Protein AF-A0A8J2WNS4-F1 (afdb_monomer_lite)

Sequence (595 aa):
MDAFCSPKAKPGSALQAANNTKPQDLTAPAAKAPATAQKTQQNAVAATPAVKPPAPPKSTSEKAAGAPPAEAAPKNEAKTQKKVAQGTWSSSVRRQLEKADARAAAALQSNEITTEAVERVLAGIGEWPTQARPNVSPDAKAVTGMCLGAVNVLGGVGMQLSAVSQNFQNLVKLVCAWTTKELPDFPFSSLQINYNYAAKKHVDGNNIGPSHIISLGDHAGGELWVADTFVEKENDKGEKVLRGGGGESVIKCHRAWKLFDGNSEHYTMPFRAAPGKAAPTRISIVAFSHSSYNKMPEETAGEMRALGFTAGSSDGKELPYFEAFRIDKSELTGEGLDAYFALRDDRRKARPPPSAPGAVGVECNGYSAGKGAGWFSFVRGRAAKRARIDAFFKPKAPAAKLGPATWDAPKRTNPVSTNLEVKPTVDDAGLVTIQLPKNRVGLWFLELEEKNGDLRCVALERFDLYNKVEAQSEAFHAHVARMPAGRVALVSITDTAMAKTRPLPKLVYDTLRLLGGEDHIEPIGYRMPFGFVGVRGAAAGTAICALDKTKVILRLEATVRRDDGVALDGKSVERFDITEHILSSTEGDGAAAAA

Structure (mmCIF, N/CA/C/O backbone):
data_AF-A0A8J2WNS4-F1
#
_entry.id   AF-A0A8J2WNS4-F1
#
loop_
_atom_site.group_PDB
_atom_site.id
_atom_site.type_symbol
_atom_site.label_atom_id
_atom_site.label_alt_id
_atom_site.label_comp_id
_atom_site.label_asym_id
_atom_site.label_entity_id
_atom_site.label_seq_id
_atom_site.pdbx_PDB_ins_code
_atom_site.Cartn_x
_atom_site.Cartn_y
_atom_site.Cartn_z
_atom_site.occupancy
_atom_site.B_iso_or_equiv
_atom_site.auth_seq_id
_atom_site.auth_comp_id
_atom_site.auth_asym_id
_atom_site.auth_atom_id
_atom_site.pdbx_PDB_model_num
ATOM 1 N N . MET A 1 1 ? -17.267 -60.623 0.049 1.00 32.03 1 MET A N 1
ATOM 2 C CA . MET A 1 1 ? -16.660 -60.662 -1.290 1.00 32.03 1 MET A CA 1
ATOM 3 C C . MET A 1 1 ? -15.975 -59.334 -1.589 1.00 32.03 1 MET A C 1
ATOM 5 O O . MET A 1 1 ? -16.578 -58.501 -2.246 1.00 32.03 1 MET A O 1
ATOM 9 N N . ASP A 1 2 ? -14.762 -59.004 -1.154 1.00 31.06 2 ASP A N 1
ATOM 10 C CA . ASP A 1 2 ? -13.839 -59.411 -0.071 1.00 31.06 2 ASP A CA 1
ATOM 11 C C . ASP A 1 2 ? -12.703 -58.354 -0.130 1.00 31.06 2 ASP A C 1
ATOM 13 O O . ASP A 1 2 ? -12.506 -57.754 -1.181 1.00 31.06 2 ASP A O 1
ATOM 17 N N . ALA A 1 3 ? -11.865 -58.030 0.848 1.00 30.58 3 ALA A N 1
ATOM 18 C CA . ALA A 1 3 ? -11.774 -58.210 2.290 1.00 30.58 3 ALA A CA 1
ATOM 19 C C . ALA A 1 3 ? -10.374 -57.655 2.668 1.00 30.58 3 ALA A C 1
ATOM 21 O O . ALA A 1 3 ? -9.400 -58.087 2.063 1.00 30.58 3 ALA A O 1
ATOM 22 N N . PHE A 1 4 ? -10.266 -56.811 3.710 1.00 29.47 4 PHE A N 1
ATOM 23 C CA . PHE A 1 4 ? -9.052 -56.643 4.551 1.00 29.47 4 PHE A CA 1
ATOM 24 C C . PHE A 1 4 ? -7.785 -55.987 3.903 1.00 29.47 4 PHE A C 1
ATOM 26 O O . PHE A 1 4 ? -7.598 -56.010 2.698 1.00 29.47 4 PHE A O 1
ATOM 33 N N . CYS A 1 5 ? -6.857 -55.334 4.627 1.00 28.16 5 CYS A N 1
ATOM 34 C CA . CYS A 1 5 ? -6.757 -55.005 6.060 1.00 28.16 5 CYS A CA 1
ATOM 35 C C . CYS A 1 5 ? -5.941 -53.709 6.293 1.00 28.16 5 CYS A C 1
ATOM 37 O O . CYS A 1 5 ? -4.999 -53.430 5.557 1.00 28.16 5 CYS A O 1
ATOM 39 N N . SER A 1 6 ? -6.207 -52.975 7.381 1.00 30.36 6 SER A N 1
ATOM 40 C CA . SER A 1 6 ? -5.256 -52.005 7.971 1.00 30.36 6 SER A CA 1
ATOM 41 C C . SER A 1 6 ? -4.317 -52.695 8.974 1.00 30.36 6 SER A C 1
ATOM 43 O O . SER A 1 6 ? -4.662 -53.765 9.480 1.00 30.36 6 SER A O 1
ATOM 45 N N . PRO A 1 7 ? -3.244 -52.025 9.431 1.00 36.53 7 PRO A N 1
ATOM 46 C CA . PRO A 1 7 ? -2.830 -52.151 10.828 1.00 36.53 7 PRO A CA 1
ATOM 47 C C . PRO A 1 7 ? -3.008 -50.844 11.619 1.00 36.53 7 PRO A C 1
ATOM 49 O O . PRO A 1 7 ? -3.041 -49.742 11.080 1.00 36.53 7 PRO A O 1
ATOM 52 N N . LYS A 1 8 ? -3.179 -51.005 12.935 1.00 29.20 8 LYS A N 1
ATOM 53 C CA . LYS A 1 8 ? -3.503 -49.952 13.910 1.00 29.20 8 LYS A CA 1
ATOM 54 C C . LYS A 1 8 ? -2.234 -49.306 14.474 1.00 29.20 8 LYS A C 1
ATOM 56 O O . LYS A 1 8 ? -1.273 -50.017 14.750 1.00 29.20 8 LYS A O 1
ATOM 61 N N . ALA A 1 9 ? -2.319 -48.029 14.839 1.00 28.84 9 ALA A N 1
ATOM 62 C CA . ALA A 1 9 ? -1.513 -47.443 15.913 1.00 28.84 9 ALA A CA 1
ATOM 63 C C . ALA A 1 9 ? -2.453 -46.935 17.025 1.00 28.84 9 ALA A C 1
ATOM 65 O O . ALA A 1 9 ? -3.536 -46.423 16.739 1.00 28.84 9 ALA A O 1
ATOM 66 N N . LYS A 1 10 ? -2.083 -47.150 18.294 1.00 29.34 10 LYS A N 1
ATOM 67 C CA . LYS A 1 10 ? -2.877 -46.776 19.483 1.00 29.34 10 LYS A CA 1
ATOM 68 C C . LYS A 1 10 ? -2.494 -45.375 20.002 1.00 29.34 10 LYS A C 1
ATOM 70 O O . LYS A 1 10 ? -1.397 -44.912 19.701 1.00 29.34 10 LYS A O 1
ATOM 75 N N . PRO A 1 11 ? -3.370 -44.705 20.777 1.00 31.52 11 PRO A N 1
ATOM 76 C CA . PRO A 1 11 ? -3.160 -43.320 21.195 1.00 31.52 11 PRO A CA 1
ATOM 77 C C . PRO A 1 11 ? -2.169 -43.191 22.362 1.00 31.52 11 PRO A C 1
ATOM 79 O O . PRO A 1 11 ? -2.252 -43.939 23.336 1.00 31.52 11 PRO A O 1
ATOM 82 N N . GLY A 1 12 ? -1.280 -42.198 22.271 1.00 26.44 12 GLY A N 1
ATOM 83 C CA . GLY A 1 12 ? -0.447 -41.703 23.371 1.00 26.44 12 GLY A CA 1
ATOM 84 C C . GLY A 1 12 ? -1.043 -40.431 23.984 1.00 26.44 12 GLY A C 1
ATOM 85 O O . GLY A 1 12 ? -1.658 -39.627 23.286 1.00 26.44 12 GLY A O 1
ATOM 86 N N . SER A 1 13 ? -0.904 -40.277 25.298 1.00 25.34 13 SER A N 1
ATOM 87 C CA . SER A 1 13 ? -1.587 -39.264 26.109 1.00 25.34 13 SER A CA 1
ATOM 88 C C . SER A 1 13 ? -0.777 -37.986 26.356 1.00 25.34 13 SER A C 1
ATOM 90 O O . SER A 1 13 ? 0.437 -38.053 26.489 1.00 25.34 13 SER A O 1
ATOM 92 N N . ALA A 1 14 ? -1.512 -36.899 26.620 1.00 25.61 14 ALA A N 1
ATOM 93 C CA . ALA A 1 14 ? -1.129 -35.737 27.435 1.00 25.61 14 ALA A CA 1
ATOM 94 C C . ALA A 1 14 ? 0.038 -34.838 26.968 1.00 25.61 14 ALA A C 1
ATOM 96 O O . ALA A 1 14 ? 1.204 -35.191 27.088 1.00 25.61 14 ALA A O 1
ATOM 97 N N . LEU A 1 15 ? -0.299 -33.580 26.651 1.00 25.14 15 LEU A N 1
ATOM 98 C CA . LEU A 1 15 ? 0.128 -32.431 27.471 1.00 25.14 15 LEU A CA 1
ATOM 99 C C . LEU A 1 15 ? -0.682 -31.168 27.121 1.00 25.14 15 LEU A C 1
ATOM 101 O O . LEU A 1 15 ? -0.470 -30.525 26.098 1.00 25.14 15 LEU A O 1
ATOM 105 N N . GLN A 1 16 ? -1.623 -30.811 28.001 1.00 27.91 16 GLN A N 1
ATOM 106 C CA . GLN A 1 16 ? -2.163 -29.453 28.107 1.00 27.91 16 GLN A CA 1
ATOM 107 C C . GLN A 1 16 ? -1.364 -28.709 29.182 1.00 27.91 16 GLN A C 1
ATOM 109 O O . GLN A 1 16 ? -1.525 -29.010 30.360 1.00 27.91 16 GLN A O 1
ATOM 114 N N . ALA A 1 17 ? -0.516 -27.769 28.771 1.00 25.08 17 ALA A N 1
ATOM 115 C CA . ALA A 1 17 ? 0.141 -26.726 29.571 1.00 25.08 17 ALA A CA 1
ATOM 116 C C . ALA A 1 17 ? 1.128 -26.002 28.633 1.00 25.08 17 ALA A C 1
ATOM 118 O O . ALA A 1 17 ? 1.695 -26.643 27.757 1.00 25.08 17 ALA A O 1
ATOM 119 N N . ALA A 1 18 ? 1.406 -24.707 28.737 1.00 25.12 18 ALA A N 1
ATOM 120 C CA . ALA A 1 18 ? 0.746 -23.619 29.452 1.00 25.12 18 ALA A CA 1
ATOM 121 C C . ALA A 1 18 ? 1.091 -22.312 28.710 1.00 25.12 18 ALA A C 1
ATOM 123 O O . ALA A 1 18 ? 2.052 -22.281 27.950 1.00 25.12 18 ALA A O 1
ATOM 124 N N . ASN A 1 19 ? 0.330 -21.243 28.945 1.00 26.81 19 ASN A N 1
ATOM 125 C CA . ASN A 1 19 ? 0.848 -19.869 28.934 1.00 26.81 19 ASN A CA 1
ATOM 126 C C . ASN A 1 19 ? -0.196 -18.965 29.589 1.00 26.81 19 ASN A C 1
ATOM 128 O O . ASN A 1 19 ? -1.035 -18.348 28.940 1.00 26.81 19 ASN A O 1
ATOM 132 N N . ASN A 1 20 ? -0.177 -18.981 30.919 1.00 31.91 20 ASN A N 1
ATOM 133 C CA . ASN A 1 20 ? -0.947 -18.078 31.759 1.00 31.91 20 ASN A CA 1
ATOM 134 C C . ASN A 1 20 ? -0.078 -17.756 32.982 1.00 31.91 20 ASN A C 1
ATOM 136 O O . ASN A 1 20 ? -0.221 -18.353 34.048 1.00 31.91 20 ASN A O 1
ATOM 140 N N . THR A 1 21 ? 0.911 -16.887 32.778 1.00 29.56 21 THR A N 1
ATOM 141 C CA . THR A 1 21 ? 1.921 -16.506 33.773 1.00 29.56 21 THR A CA 1
ATOM 142 C C . THR A 1 21 ? 1.806 -15.018 34.068 1.00 29.56 21 THR A C 1
ATOM 144 O O . THR A 1 21 ? 2.273 -14.162 33.324 1.00 29.56 21 THR A O 1
ATOM 147 N N . LYS A 1 22 ? 1.157 -14.727 35.194 1.00 28.09 22 LYS A N 1
ATOM 148 C CA . LYS A 1 22 ? 1.062 -13.400 35.803 1.00 28.09 22 LYS A CA 1
ATOM 149 C C . LYS A 1 22 ? 2.443 -12.979 36.342 1.00 28.09 22 LYS A C 1
ATOM 151 O O . LYS A 1 22 ? 2.992 -13.736 37.146 1.00 28.09 22 LYS A O 1
ATOM 156 N N . PRO A 1 23 ? 2.989 -11.801 35.988 1.00 31.19 23 PRO A N 1
ATOM 157 C CA . PRO A 1 23 ? 4.183 -11.273 36.645 1.00 31.19 23 PRO A CA 1
ATOM 158 C C . PRO A 1 23 ? 3.915 -10.942 38.121 1.00 31.19 23 PRO A C 1
ATOM 160 O O . PRO A 1 23 ? 2.840 -10.453 38.478 1.00 31.19 23 PRO A O 1
ATOM 163 N N . GLN A 1 24 ? 4.894 -11.237 38.976 1.00 27.67 24 GLN A N 1
ATOM 164 C CA . GLN A 1 24 ? 4.884 -10.909 40.404 1.00 27.67 24 GLN A CA 1
ATOM 165 C C . GLN A 1 24 ? 5.438 -9.497 40.654 1.00 27.67 24 GLN A C 1
ATOM 167 O O . GLN A 1 24 ? 6.104 -8.922 39.794 1.00 27.67 24 GLN A O 1
ATOM 172 N N . ASP A 1 25 ? 5.169 -8.958 41.845 1.00 28.69 25 ASP A N 1
ATOM 173 C CA . ASP A 1 25 ? 5.652 -7.650 42.292 1.00 28.69 25 ASP A CA 1
ATOM 174 C C . ASP A 1 25 ? 7.178 -7.503 42.199 1.00 28.69 25 ASP A C 1
ATOM 176 O O . ASP A 1 25 ? 7.930 -8.313 42.741 1.00 28.69 25 ASP A O 1
ATOM 180 N N . LEU A 1 26 ? 7.629 -6.388 41.617 1.00 28.14 26 LEU A N 1
ATOM 181 C CA . LEU A 1 26 ? 8.978 -5.856 41.811 1.00 28.14 26 LEU A CA 1
ATOM 182 C C . LEU A 1 26 ? 8.894 -4.373 42.183 1.00 28.14 26 LEU A C 1
ATOM 184 O O . LEU A 1 26 ? 8.847 -3.480 41.339 1.00 28.14 26 LEU A O 1
ATOM 188 N N . THR A 1 27 ? 8.885 -4.115 43.489 1.00 27.91 27 THR A N 1
ATOM 189 C CA . THR A 1 27 ? 9.027 -2.775 44.065 1.00 27.91 27 THR A CA 1
ATOM 190 C C . THR A 1 27 ? 10.450 -2.252 43.859 1.00 27.91 27 THR A C 1
ATOM 192 O O . THR A 1 27 ? 11.397 -2.815 44.411 1.00 27.91 27 THR A O 1
ATOM 195 N N . ALA A 1 28 ? 10.612 -1.147 43.131 1.00 27.17 28 ALA A N 1
ATOM 196 C CA . ALA A 1 28 ? 11.894 -0.451 43.027 1.00 27.17 28 ALA A CA 1
ATOM 197 C C . ALA A 1 28 ? 12.127 0.468 44.250 1.00 27.17 28 ALA A C 1
ATOM 199 O O . ALA A 1 28 ? 11.263 1.296 44.553 1.00 27.17 28 ALA A O 1
ATOM 200 N N . PRO A 1 29 ? 13.271 0.374 44.958 1.00 29.66 29 PRO A N 1
ATOM 201 C CA . PRO A 1 29 ? 13.603 1.290 46.045 1.00 29.66 29 PRO A CA 1
ATOM 202 C C . PRO A 1 29 ? 14.149 2.623 45.511 1.00 29.66 29 PRO A C 1
ATOM 204 O O . PRO A 1 29 ? 14.904 2.670 44.541 1.00 29.66 29 PRO A O 1
ATOM 207 N N . ALA A 1 30 ? 13.810 3.722 46.186 1.00 31.25 30 ALA A N 1
ATOM 208 C CA . ALA A 1 30 ? 14.332 5.047 45.862 1.00 31.25 30 ALA A CA 1
ATOM 209 C C . ALA A 1 30 ? 15.813 5.196 46.263 1.00 31.25 30 ALA A C 1
ATOM 211 O O . ALA A 1 30 ? 16.192 4.859 47.386 1.00 31.25 30 ALA A O 1
ATOM 212 N N . ALA A 1 31 ? 16.631 5.793 45.390 1.00 28.98 31 ALA A N 1
ATOM 213 C CA . ALA A 1 31 ? 18.010 6.177 45.694 1.00 28.98 31 ALA A CA 1
ATOM 214 C C . ALA A 1 31 ? 18.311 7.619 45.247 1.00 28.98 31 ALA A C 1
ATOM 216 O O . ALA A 1 31 ? 17.787 8.113 44.251 1.00 28.98 31 ALA A O 1
ATOM 217 N N . LYS A 1 32 ? 19.124 8.308 46.053 1.00 26.97 32 LYS A N 1
ATOM 218 C CA . LYS A 1 32 ? 19.383 9.756 45.997 1.00 26.97 32 LYS A CA 1
ATOM 219 C C . LYS A 1 32 ? 20.338 10.151 44.866 1.00 26.97 32 LYS A C 1
ATOM 221 O O . LYS A 1 32 ? 21.237 9.398 44.507 1.00 26.97 32 LYS A O 1
ATOM 226 N N . ALA A 1 33 ? 20.215 11.399 44.418 1.00 28.88 33 ALA A N 1
ATOM 227 C CA . ALA A 1 33 ? 21.247 12.083 43.644 1.00 28.88 33 ALA A CA 1
ATOM 228 C C . ALA A 1 33 ? 22.543 12.290 44.455 1.00 28.88 33 ALA A C 1
ATOM 230 O O . ALA A 1 33 ? 22.491 12.438 45.681 1.00 28.88 33 ALA A O 1
ATOM 231 N N . PRO A 1 34 ? 23.678 12.453 43.759 1.00 31.70 34 PRO A N 1
ATOM 232 C CA . PRO A 1 34 ? 24.693 13.408 44.181 1.00 31.70 34 PRO A CA 1
ATOM 233 C C . PRO A 1 34 ? 24.988 14.446 43.087 1.00 31.70 34 PRO A C 1
ATOM 235 O O . PRO A 1 34 ? 25.021 14.146 41.896 1.00 31.70 34 PRO A O 1
ATOM 238 N N . ALA A 1 35 ? 25.245 15.681 43.512 1.00 28.88 35 ALA A N 1
ATOM 239 C CA . ALA A 1 35 ? 25.825 16.716 42.663 1.00 28.88 35 ALA A CA 1
ATOM 240 C C . ALA A 1 35 ? 27.358 16.629 42.698 1.00 28.88 35 ALA A C 1
ATOM 242 O O . ALA A 1 35 ? 27.941 16.343 43.745 1.00 28.88 35 ALA A O 1
ATOM 243 N N . THR A 1 36 ? 28.034 16.955 41.597 1.00 29.67 36 THR A N 1
ATOM 244 C CA . THR A 1 36 ? 29.421 17.456 41.632 1.00 29.67 36 THR A CA 1
ATOM 245 C C . THR A 1 36 ? 29.724 18.260 40.369 1.00 29.67 36 THR A C 1
ATOM 247 O O . THR A 1 36 ? 28.987 18.191 39.387 1.00 29.67 36 THR A O 1
ATOM 250 N N . ALA A 1 37 ? 30.746 19.111 40.431 1.00 26.34 37 ALA A N 1
ATOM 251 C CA . ALA A 1 37 ? 30.878 20.272 39.556 1.00 26.34 37 ALA A CA 1
ATOM 252 C C . ALA A 1 37 ? 32.168 20.276 38.719 1.00 26.34 37 ALA A C 1
ATOM 254 O O . ALA A 1 37 ? 33.132 19.598 39.052 1.00 26.34 37 ALA A O 1
ATOM 255 N N . GLN A 1 38 ? 32.180 21.162 37.715 1.00 26.44 38 GLN A N 1
ATOM 256 C CA . GLN A 1 38 ? 33.356 21.752 37.054 1.00 26.44 38 GLN A CA 1
ATOM 257 C C . GLN A 1 38 ? 34.351 20.814 36.334 1.00 26.44 38 GLN A C 1
ATOM 259 O O . GLN A 1 38 ? 35.147 20.119 36.956 1.00 26.44 38 GLN A O 1
ATOM 264 N N . LYS A 1 39 ? 34.556 21.079 35.035 1.00 27.36 39 LYS A N 1
ATOM 265 C CA . LYS A 1 39 ? 35.643 22.001 34.646 1.00 27.36 39 LYS A CA 1
ATOM 266 C C . LYS A 1 39 ? 35.492 22.554 33.230 1.00 27.36 39 LYS A C 1
ATOM 268 O O . LYS A 1 39 ? 35.212 21.834 32.281 1.00 27.36 39 LYS A O 1
ATOM 273 N N . THR A 1 40 ? 35.734 23.853 33.116 1.00 25.59 40 THR A N 1
ATOM 274 C CA . THR A 1 40 ? 35.837 24.593 31.858 1.00 25.59 40 THR A CA 1
ATOM 275 C C . THR A 1 40 ? 37.254 24.453 31.303 1.00 25.59 40 THR A C 1
ATOM 277 O O . THR A 1 40 ? 38.211 24.676 32.044 1.00 25.59 40 THR A O 1
ATOM 280 N N . GLN A 1 41 ? 37.405 24.197 30.004 1.00 29.61 41 GLN A N 1
ATOM 281 C CA . GLN A 1 41 ? 38.605 24.596 29.265 1.00 29.61 41 GLN A CA 1
ATOM 282 C C . GLN A 1 41 ? 38.195 25.320 27.985 1.00 29.61 41 GLN A C 1
ATOM 284 O O . GLN A 1 41 ? 37.446 24.802 27.162 1.00 29.61 41 GLN A O 1
ATOM 289 N N . GLN A 1 42 ? 38.666 26.557 27.865 1.00 25.81 42 GLN A N 1
ATOM 290 C CA . GLN A 1 42 ? 38.572 27.364 26.657 1.00 25.81 42 GLN A CA 1
ATOM 291 C C . GLN A 1 42 ? 39.769 27.039 25.764 1.00 25.81 42 GLN A C 1
ATOM 293 O O . GLN A 1 42 ? 40.880 26.909 26.269 1.00 25.81 42 GLN A O 1
ATOM 298 N N . ASN A 1 43 ? 39.563 27.017 24.449 1.00 26.94 43 ASN A N 1
ATOM 299 C CA . ASN A 1 43 ? 40.622 27.289 23.483 1.00 26.94 43 ASN A CA 1
ATOM 300 C C . ASN A 1 43 ? 40.050 28.163 22.361 1.00 26.94 43 ASN A C 1
ATOM 302 O O . ASN A 1 43 ? 39.018 27.847 21.772 1.00 26.94 43 ASN A O 1
ATOM 306 N N . ALA A 1 44 ? 40.732 29.273 22.094 1.00 26.02 44 ALA A N 1
ATOM 307 C CA . ALA A 1 44 ? 40.607 30.071 20.875 1.00 26.02 44 ALA A CA 1
ATOM 308 C C . ALA A 1 44 ? 41.829 29.733 19.973 1.00 26.02 44 ALA A C 1
ATOM 310 O O . ALA A 1 44 ? 42.670 28.944 20.390 1.00 26.02 44 ALA A O 1
ATOM 311 N N . VAL A 1 45 ? 42.049 30.207 18.742 1.00 25.84 45 VAL A N 1
ATOM 312 C CA . VAL A 1 45 ? 41.499 31.289 17.904 1.00 25.84 45 VAL A CA 1
ATOM 313 C C . VAL A 1 45 ? 41.652 30.836 16.437 1.00 25.84 45 VAL A C 1
ATOM 315 O O . VAL A 1 45 ? 42.680 30.247 16.121 1.00 25.84 45 VAL A O 1
ATOM 318 N N . ALA A 1 46 ? 40.738 31.192 15.526 1.00 26.50 46 ALA A N 1
ATOM 319 C CA . ALA A 1 46 ? 41.074 31.521 14.125 1.00 26.50 46 ALA A CA 1
ATOM 320 C C . ALA A 1 46 ? 39.870 32.175 13.423 1.00 26.50 46 ALA A C 1
ATOM 322 O O . ALA A 1 46 ? 38.768 31.635 13.459 1.00 26.50 46 ALA A O 1
ATOM 323 N N . ALA A 1 47 ? 40.070 33.325 12.774 1.00 26.62 47 ALA A N 1
ATOM 324 C CA . ALA A 1 47 ? 39.025 34.057 12.054 1.00 26.62 47 ALA A CA 1
ATOM 325 C C . ALA A 1 47 ? 39.485 34.436 10.640 1.00 26.62 47 ALA A C 1
ATOM 327 O O . ALA A 1 47 ? 40.660 34.728 10.429 1.00 26.62 47 ALA A O 1
ATOM 328 N N . THR A 1 48 ? 38.562 34.462 9.675 1.00 27.25 48 THR A N 1
ATOM 329 C CA . THR A 1 48 ? 38.685 35.116 8.350 1.00 27.25 48 THR A CA 1
ATOM 330 C C . THR A 1 48 ? 37.271 35.227 7.718 1.00 27.25 48 THR A C 1
ATOM 332 O O . THR A 1 48 ? 36.325 34.693 8.299 1.00 27.25 48 THR A O 1
ATOM 335 N N . PRO A 1 49 ? 37.031 36.065 6.685 1.00 31.08 49 PRO A N 1
ATOM 336 C CA . PRO A 1 49 ? 36.119 37.194 6.889 1.00 31.08 49 PRO A CA 1
ATOM 337 C C . PRO A 1 49 ? 34.760 37.102 6.171 1.00 31.08 49 PRO A C 1
ATOM 339 O O . PRO A 1 49 ? 34.541 36.305 5.262 1.00 31.08 49 PRO A O 1
ATOM 342 N N . ALA A 1 50 ? 33.849 37.989 6.577 1.00 27.39 50 ALA A N 1
ATOM 343 C CA . ALA A 1 50 ? 32.470 38.053 6.101 1.00 27.39 50 ALA A CA 1
ATOM 344 C C . ALA A 1 50 ? 32.311 38.644 4.685 1.00 27.39 50 ALA A C 1
ATOM 346 O O . ALA A 1 50 ? 32.939 39.644 4.334 1.00 27.39 50 ALA A O 1
ATOM 347 N N . VAL A 1 51 ? 31.361 38.090 3.923 1.00 30.62 51 VAL A N 1
ATOM 348 C CA . VAL A 1 51 ?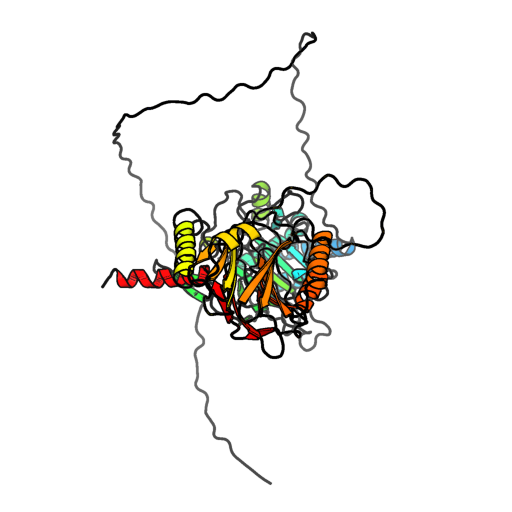 30.836 38.670 2.676 1.00 30.62 51 VAL A CA 1
ATOM 349 C C . VAL A 1 51 ? 29.456 39.282 2.939 1.00 30.62 51 VAL A C 1
ATOM 351 O O . VAL A 1 51 ? 28.620 38.709 3.634 1.00 30.62 51 VAL A O 1
ATOM 354 N N . LYS A 1 52 ? 29.232 40.480 2.396 1.00 31.30 52 LYS A N 1
ATOM 355 C CA . LYS A 1 52 ? 28.080 41.351 2.671 1.00 31.30 52 LYS A CA 1
ATOM 356 C C . LYS A 1 52 ? 26.914 41.053 1.705 1.00 31.30 52 LYS A C 1
ATOM 358 O O . LYS A 1 52 ? 27.152 41.078 0.497 1.00 31.30 52 LYS A O 1
ATOM 363 N N . PRO A 1 53 ? 25.670 40.822 2.168 1.00 32.88 53 PRO A N 1
ATOM 364 C CA . PRO A 1 53 ? 24.516 40.688 1.274 1.00 32.88 53 PRO A CA 1
ATOM 365 C C . PRO A 1 53 ? 24.035 42.060 0.740 1.00 32.88 53 PRO A C 1
ATOM 367 O O . PRO A 1 53 ? 24.183 43.072 1.435 1.00 32.88 53 PRO A O 1
ATOM 370 N N . PRO A 1 54 ? 23.466 42.125 -0.482 1.00 33.12 54 PRO A N 1
ATOM 371 C CA . PRO A 1 54 ? 22.999 43.369 -1.099 1.00 33.12 54 PRO A CA 1
ATOM 372 C C . PRO A 1 54 ? 21.622 43.834 -0.587 1.00 33.12 54 PRO A C 1
ATOM 374 O O . PRO A 1 54 ? 20.832 43.056 -0.057 1.00 33.12 54 PRO A O 1
ATOM 377 N N . ALA A 1 55 ? 21.340 45.128 -0.765 1.00 33.94 55 ALA A N 1
ATOM 378 C CA . ALA A 1 55 ? 20.141 45.807 -0.267 1.00 33.94 55 ALA A CA 1
ATOM 379 C C . ALA A 1 55 ? 18.896 45.631 -1.174 1.00 33.94 55 ALA A C 1
ATOM 381 O O . ALA A 1 55 ? 19.046 45.454 -2.385 1.00 33.94 55 ALA A O 1
ATOM 382 N N . PRO A 1 56 ? 17.668 45.746 -0.624 1.00 35.56 56 PRO A N 1
ATOM 383 C CA . PRO A 1 56 ? 16.430 45.743 -1.406 1.00 35.56 56 PRO A CA 1
ATOM 384 C C . PRO A 1 56 ? 16.175 47.091 -2.120 1.00 35.56 56 PRO A C 1
ATOM 386 O O . PRO A 1 56 ? 16.620 48.140 -1.639 1.00 35.56 56 PRO A O 1
ATOM 389 N N . PRO A 1 57 ? 15.436 47.101 -3.249 1.00 32.97 57 PRO A N 1
ATOM 390 C CA . PRO A 1 57 ? 15.093 48.325 -3.975 1.00 32.97 57 PRO A CA 1
ATOM 391 C C . PRO A 1 57 ? 14.007 49.154 -3.264 1.00 32.97 57 PRO A C 1
ATOM 393 O O . PRO A 1 57 ? 13.145 48.623 -2.565 1.00 32.97 57 PRO A O 1
ATOM 396 N N . LYS A 1 58 ? 14.049 50.478 -3.465 1.00 28.70 58 LYS A N 1
ATOM 397 C CA . LYS A 1 58 ? 13.150 51.461 -2.835 1.00 28.70 58 LYS A CA 1
ATOM 398 C C . LYS A 1 58 ? 11.825 51.628 -3.588 1.00 28.70 58 LYS A C 1
ATOM 400 O O . LYS A 1 58 ? 11.804 51.633 -4.815 1.00 28.70 58 LYS A O 1
ATOM 405 N N . SER A 1 59 ? 10.758 51.887 -2.835 1.00 29.67 59 SER A N 1
ATOM 406 C CA . SER A 1 59 ? 9.481 52.441 -3.304 1.00 29.67 59 SER A CA 1
ATOM 407 C C . SER A 1 59 ? 9.518 53.975 -3.410 1.00 29.67 59 SER A C 1
ATOM 409 O O . SER A 1 59 ? 10.342 54.625 -2.765 1.00 29.67 59 SER A O 1
ATOM 411 N N . THR A 1 60 ? 8.581 54.567 -4.156 1.00 28.86 60 THR A N 1
ATOM 412 C CA . THR A 1 60 ? 8.413 56.028 -4.317 1.00 28.86 60 THR A CA 1
ATOM 413 C C . THR A 1 60 ? 7.002 56.512 -3.953 1.00 28.86 60 THR A C 1
ATOM 415 O O . THR A 1 60 ? 6.041 55.819 -4.278 1.00 28.86 60 THR A O 1
ATOM 418 N N . SER A 1 61 ? 6.916 57.733 -3.386 1.00 30.64 61 SER A N 1
ATOM 419 C CA . SER A 1 61 ? 5.722 58.592 -3.129 1.00 30.64 61 SER A CA 1
ATOM 420 C C . SER A 1 61 ? 4.612 58.014 -2.218 1.00 30.64 61 SER A C 1
ATOM 422 O O . SER A 1 61 ? 4.053 56.970 -2.516 1.00 30.64 61 SER A O 1
ATOM 424 N N . GLU A 1 62 ? 4.354 58.562 -1.015 1.00 29.52 62 GLU A N 1
ATOM 425 C CA . GLU A 1 62 ? 3.583 59.805 -0.705 1.00 29.52 62 GLU A CA 1
ATOM 426 C C . GLU A 1 62 ? 2.088 59.701 -1.101 1.00 29.52 62 GLU A C 1
ATOM 428 O O . GLU A 1 62 ? 1.810 59.287 -2.216 1.00 29.52 62 GLU A O 1
ATOM 433 N N . LYS A 1 63 ? 1.050 60.057 -0.314 1.00 30.39 63 LYS A N 1
ATOM 434 C CA . LYS A 1 63 ? 0.821 60.943 0.871 1.00 30.39 63 LYS A CA 1
ATOM 435 C C . LYS A 1 63 ? -0.560 60.548 1.512 1.00 30.39 63 LYS A C 1
ATOM 437 O O . LYS A 1 63 ? -1.259 59.763 0.886 1.00 30.39 63 LYS A O 1
ATOM 442 N N . ALA A 1 64 ? -1.084 60.995 2.673 1.00 29.83 64 ALA A N 1
ATOM 443 C CA . ALA A 1 64 ? -0.683 61.910 3.763 1.00 29.83 64 ALA A CA 1
ATOM 444 C C . ALA A 1 64 ? -1.533 61.686 5.062 1.00 29.83 64 ALA A C 1
ATOM 446 O O . ALA A 1 64 ? -2.582 61.060 5.005 1.00 29.83 64 ALA A O 1
ATOM 447 N N . ALA A 1 65 ? -1.074 62.269 6.185 1.00 29.08 65 ALA A N 1
ATOM 448 C CA . ALA A 1 65 ? -1.770 62.821 7.380 1.00 29.08 65 ALA A CA 1
ATOM 449 C C . ALA A 1 65 ? -3.064 62.210 8.006 1.00 29.08 65 ALA A C 1
ATOM 451 O O . ALA A 1 65 ? -4.115 62.138 7.381 1.00 29.08 65 ALA A O 1
ATOM 452 N N . GLY A 1 66 ? -3.022 62.005 9.337 1.00 27.67 66 GLY A N 1
ATOM 453 C CA . GLY A 1 66 ? -4.182 61.862 10.243 1.00 27.67 66 GLY A CA 1
ATOM 454 C C . GLY A 1 66 ? -3.751 61.541 11.691 1.00 27.67 66 GLY A C 1
ATOM 455 O O . GLY A 1 66 ? -2.950 60.633 11.887 1.00 27.67 66 GLY A O 1
ATOM 456 N N . ALA A 1 67 ? -4.214 62.301 12.693 1.00 28.91 67 ALA A N 1
ATOM 457 C CA . ALA A 1 67 ? -3.732 62.259 14.091 1.00 28.91 67 ALA A CA 1
ATOM 458 C C . ALA A 1 67 ? -4.642 61.413 15.045 1.00 28.91 67 ALA A C 1
ATOM 460 O O . ALA A 1 67 ? -5.729 61.021 14.623 1.00 28.91 67 ALA A O 1
ATOM 461 N N . PRO A 1 68 ? -4.214 61.087 16.291 1.00 43.62 68 PRO A N 1
ATOM 462 C CA . PRO A 1 68 ? -4.866 60.121 17.210 1.00 43.62 68 PRO A CA 1
ATOM 463 C C . PRO A 1 68 ? -5.888 60.831 18.153 1.00 43.62 68 PRO A C 1
ATOM 465 O O . PRO A 1 68 ? -6.173 61.999 17.880 1.00 43.62 68 PRO A O 1
ATOM 468 N N . PRO A 1 69 ? -6.411 60.261 19.279 1.00 45.84 69 PRO A N 1
ATOM 469 C CA . PRO A 1 69 ? -6.253 58.921 19.893 1.00 45.84 69 PRO A CA 1
ATOM 470 C C . PRO A 1 69 ? -7.588 58.253 20.343 1.00 45.84 69 PRO A C 1
ATOM 472 O O . PRO A 1 69 ? -8.654 58.826 20.147 1.00 45.84 69 PRO A O 1
ATOM 475 N N . ALA A 1 70 ? -7.530 57.082 21.007 1.00 26.53 70 ALA A N 1
ATOM 476 C CA . ALA A 1 70 ? -8.247 56.790 22.274 1.00 26.53 70 ALA A CA 1
ATOM 477 C C . ALA A 1 70 ? -8.078 55.325 22.739 1.00 26.53 70 ALA A C 1
ATOM 479 O O . ALA A 1 70 ? -8.077 54.389 21.943 1.00 26.53 70 ALA A O 1
ATOM 480 N N . GLU A 1 71 ? -7.982 55.147 24.055 1.00 39.91 71 GLU A N 1
ATOM 481 C CA . GLU A 1 71 ? -7.918 53.876 24.786 1.00 39.91 71 GLU A CA 1
ATOM 482 C C . GLU A 1 71 ? -9.338 53.368 25.120 1.00 39.91 71 GLU A C 1
ATOM 484 O O . GLU A 1 71 ? -10.203 54.165 25.487 1.00 39.91 71 GLU A O 1
ATOM 489 N N . ALA A 1 72 ? -9.609 52.059 25.000 1.00 29.31 72 ALA A N 1
ATOM 490 C CA . ALA A 1 72 ? -10.905 51.476 25.373 1.00 29.31 72 ALA A CA 1
ATOM 491 C C . ALA A 1 72 ? -10.799 50.016 25.865 1.00 29.31 72 ALA A C 1
ATOM 493 O O . ALA A 1 72 ? -10.057 49.203 25.318 1.00 29.31 72 ALA A O 1
ATOM 494 N N . ALA A 1 73 ? -11.580 49.713 26.905 1.00 29.95 73 ALA A N 1
ATOM 495 C CA . ALA A 1 73 ? -11.550 48.504 27.737 1.00 29.95 73 ALA A CA 1
ATOM 496 C C . ALA A 1 73 ? -11.989 47.191 27.023 1.00 29.95 73 ALA A C 1
ATOM 498 O O . ALA A 1 73 ? -12.650 47.244 25.980 1.00 29.95 73 ALA A O 1
ATOM 499 N N . PRO A 1 74 ? -11.660 45.997 27.572 1.00 32.84 74 PRO A N 1
ATOM 500 C CA . PRO A 1 74 ? -11.831 44.723 26.870 1.00 32.84 74 PRO A CA 1
ATOM 501 C C . PRO A 1 74 ? -13.299 44.283 26.783 1.00 32.84 74 PRO A C 1
ATOM 503 O O . PRO A 1 74 ? -14.074 44.453 27.724 1.00 32.84 74 PRO A O 1
ATOM 506 N N . LYS A 1 75 ? -13.674 43.649 25.664 1.00 30.11 75 LYS A N 1
ATOM 507 C CA . LYS A 1 75 ? -15.014 43.082 25.450 1.00 30.11 75 LYS A CA 1
ATOM 508 C C . LYS A 1 75 ? -14.971 41.568 25.241 1.00 30.11 75 LYS A C 1
ATOM 510 O O . LYS A 1 75 ? -14.537 41.102 24.197 1.00 30.11 75 LYS A O 1
ATOM 515 N N . ASN A 1 76 ? -15.517 40.868 26.235 1.00 29.73 76 ASN A N 1
ATOM 516 C CA . ASN A 1 76 ? -16.172 39.556 26.210 1.00 29.73 76 ASN A CA 1
ATOM 517 C C . ASN A 1 76 ? -15.570 38.429 25.352 1.00 29.73 76 ASN A C 1
ATOM 519 O O . ASN A 1 76 ? -15.738 38.371 24.135 1.00 29.73 76 ASN A O 1
ATOM 523 N N . GLU A 1 77 ? -15.067 37.412 26.053 1.00 34.03 77 GLU A N 1
ATOM 524 C CA . GLU A 1 77 ? -14.857 36.058 25.538 1.00 34.03 77 GLU A CA 1
ATOM 525 C C . GLU A 1 77 ? -16.184 35.408 25.101 1.00 34.03 77 GLU A C 1
ATOM 527 O O . GLU A 1 77 ? -16.869 34.723 25.868 1.00 34.03 77 GLU A O 1
ATOM 532 N N . ALA A 1 78 ? -16.557 35.581 23.835 1.00 28.48 78 ALA A N 1
ATOM 533 C CA . ALA A 1 78 ? -17.579 34.749 23.216 1.00 28.48 78 ALA A CA 1
ATOM 534 C C . ALA A 1 78 ? -17.001 33.342 22.984 1.00 28.48 78 ALA A C 1
ATOM 536 O O . ALA A 1 78 ? -16.252 33.117 22.035 1.00 28.48 78 ALA A O 1
ATOM 537 N N . LYS A 1 79 ? -17.343 32.386 23.860 1.00 33.28 79 LYS A N 1
ATOM 538 C CA . LYS A 1 79 ? -16.946 30.975 23.721 1.00 33.28 79 LYS A CA 1
ATOM 539 C C . LYS A 1 79 ? -17.414 30.412 22.376 1.00 33.28 79 LYS A C 1
ATOM 541 O O . LYS A 1 79 ? -18.595 30.108 22.203 1.00 33.28 79 LYS A O 1
ATOM 546 N N . THR A 1 80 ? -16.480 30.219 21.449 1.00 27.69 80 THR A N 1
ATOM 547 C CA . THR A 1 80 ? -16.724 29.557 20.164 1.00 27.69 80 THR A CA 1
ATOM 548 C C . THR A 1 80 ? -17.146 28.107 20.401 1.00 27.69 80 THR A C 1
ATOM 550 O O . THR A 1 80 ? -16.311 27.239 20.648 1.00 27.69 80 THR A O 1
ATOM 553 N N . GLN A 1 81 ? -18.448 27.823 20.325 1.00 31.02 81 GLN A N 1
ATOM 554 C CA . GLN A 1 81 ? -18.947 26.449 20.361 1.00 31.02 81 GLN A CA 1
ATOM 555 C C . GLN A 1 81 ? -18.460 25.703 19.110 1.00 31.02 81 GLN A C 1
ATOM 557 O O . GLN A 1 81 ? -18.895 25.971 17.988 1.00 31.02 81 GLN A O 1
ATOM 562 N N . LYS A 1 82 ? -17.523 24.771 19.312 1.00 37.44 82 LYS A N 1
ATOM 563 C CA . LYS A 1 82 ? -16.940 23.912 18.275 1.00 37.44 82 LYS A CA 1
ATOM 564 C C . LYS A 1 82 ? -18.062 23.095 17.620 1.00 37.44 82 LYS A C 1
ATOM 566 O O . LYS A 1 82 ? -18.731 22.311 18.291 1.00 37.44 82 LYS A O 1
ATOM 571 N N . LYS A 1 83 ? -18.286 23.268 16.310 1.00 36.97 83 LYS A N 1
ATOM 572 C CA . LYS A 1 83 ? -19.201 22.396 15.552 1.00 36.97 83 LYS A CA 1
ATOM 573 C C . LYS A 1 83 ? -18.652 20.969 15.590 1.00 36.97 83 LYS A C 1
ATOM 575 O O . LYS A 1 83 ? -17.626 20.700 14.973 1.00 36.97 83 LYS A O 1
ATOM 580 N N . VAL A 1 84 ? -19.351 20.068 16.282 1.00 47.31 84 VAL A N 1
ATOM 581 C CA . VAL A 1 84 ? -19.108 18.618 16.213 1.00 47.31 84 VAL A CA 1
ATOM 582 C C . VAL A 1 84 ? -19.162 18.187 14.747 1.00 47.31 84 VAL A C 1
ATOM 584 O O . VAL A 1 84 ? -20.080 18.598 14.029 1.00 47.31 84 VAL A O 1
ATOM 587 N N . ALA A 1 85 ? -18.206 17.375 14.284 1.00 54.69 85 ALA A N 1
ATOM 588 C CA . ALA A 1 85 ? -18.212 16.912 12.903 1.00 54.69 85 ALA A CA 1
ATOM 589 C C . ALA A 1 85 ? -19.447 16.031 12.662 1.00 54.69 85 ALA A C 1
ATOM 591 O O . ALA A 1 85 ? -19.546 14.901 13.150 1.00 54.69 85 ALA A O 1
ATOM 592 N N . GLN A 1 86 ? -20.412 16.557 11.909 1.00 53.03 86 GLN A N 1
ATOM 593 C CA . GLN A 1 86 ? -21.574 15.796 11.474 1.00 53.03 86 GLN A CA 1
ATOM 594 C C . GLN A 1 86 ? -21.128 14.810 10.394 1.00 53.03 86 GLN A C 1
ATOM 596 O O . GLN A 1 86 ? -20.835 15.201 9.265 1.00 53.03 86 GLN A O 1
ATOM 601 N N . GLY A 1 87 ? -21.067 13.524 10.746 1.00 61.41 87 GLY A N 1
ATOM 602 C CA . GLY A 1 87 ? -20.901 12.464 9.758 1.00 61.41 87 GLY A CA 1
ATOM 603 C C . GLY A 1 87 ? -22.071 12.470 8.772 1.00 61.41 87 GLY A C 1
ATOM 604 O O . GLY A 1 87 ? -23.230 12.585 9.176 1.00 61.41 87 GLY A O 1
ATOM 605 N N . THR A 1 88 ? -21.773 12.339 7.480 1.00 75.31 88 THR A N 1
ATOM 606 C CA . THR A 1 88 ? -22.764 12.248 6.399 1.00 75.31 88 THR A CA 1
ATOM 607 C C . THR A 1 88 ? -23.427 10.867 6.380 1.00 75.31 88 THR A C 1
ATOM 609 O O . THR A 1 88 ? -23.173 10.035 5.511 1.00 75.31 88 THR A O 1
ATOM 612 N N . TRP A 1 89 ? -24.283 10.613 7.369 1.00 87.31 89 TRP A N 1
ATOM 613 C CA . TRP A 1 89 ? -25.073 9.386 7.496 1.00 87.31 89 TRP A CA 1
ATOM 614 C C . TRP A 1 89 ? -26.545 9.625 7.157 1.00 87.31 89 TRP A C 1
ATOM 616 O O . TRP A 1 89 ? -27.068 10.723 7.353 1.00 87.31 89 TRP A O 1
ATOM 626 N N . SER A 1 90 ? -27.243 8.572 6.717 1.00 90.31 90 SER A N 1
ATOM 627 C CA . SER A 1 90 ? -28.707 8.594 6.673 1.00 90.31 90 SER A CA 1
ATOM 628 C C . SER A 1 90 ? -29.261 8.781 8.095 1.00 90.31 90 SER A C 1
ATOM 630 O O . SER A 1 90 ? -28.650 8.356 9.084 1.00 90.31 90 SER A O 1
ATOM 632 N N . SER A 1 91 ? -30.449 9.378 8.220 1.00 92.12 91 SER A N 1
ATOM 633 C CA . SER A 1 91 ? -31.154 9.474 9.510 1.00 92.12 91 SER A CA 1
ATOM 634 C C . SER A 1 91 ? -31.426 8.095 10.128 1.00 92.12 91 SER A C 1
ATOM 636 O O . SER A 1 91 ? -31.544 7.966 11.346 1.00 92.12 91 SER A O 1
ATOM 638 N N . SER A 1 92 ? -31.487 7.052 9.295 1.00 95.19 92 SER A N 1
ATOM 639 C CA . SER A 1 92 ? -31.656 5.668 9.722 1.00 95.19 92 SER A CA 1
ATOM 640 C C . SER A 1 92 ? -30.366 5.073 10.300 1.00 95.19 92 SER A C 1
ATOM 642 O O . SER A 1 92 ? -30.397 4.639 11.451 1.00 95.19 92 SER A O 1
ATOM 644 N N . VAL A 1 93 ? -29.223 5.165 9.600 1.00 95.62 93 VAL A N 1
ATOM 645 C CA . VAL A 1 93 ? -27.895 4.785 10.133 1.00 95.62 93 VAL A CA 1
ATOM 646 C C . VAL A 1 93 ? -27.613 5.512 11.446 1.00 95.62 93 VAL A C 1
ATOM 648 O O . VAL A 1 93 ? -27.244 4.873 12.432 1.00 95.62 93 VAL A O 1
ATOM 651 N N . ARG A 1 94 ? -27.845 6.833 11.500 1.00 96.00 94 ARG A N 1
ATOM 652 C CA . ARG A 1 94 ? -27.632 7.623 12.721 1.00 96.00 94 ARG A CA 1
ATOM 653 C C . ARG A 1 94 ? -28.426 7.055 13.902 1.00 96.00 94 ARG A C 1
ATOM 655 O O . ARG A 1 94 ? -27.840 6.782 14.944 1.00 96.00 94 ARG A O 1
ATOM 662 N N . ARG A 1 95 ? -29.720 6.780 13.713 1.00 97.06 95 ARG A N 1
ATOM 663 C CA . ARG A 1 95 ? -30.594 6.186 14.739 1.00 97.06 95 ARG A CA 1
ATOM 664 C C . ARG A 1 95 ? -30.141 4.786 15.182 1.00 97.06 95 ARG A C 1
ATOM 666 O O . ARG A 1 95 ? -30.387 4.406 16.325 1.00 97.06 95 ARG A O 1
ATOM 673 N N . GLN A 1 96 ? -29.508 3.994 14.312 1.00 97.75 96 GLN A N 1
ATOM 674 C CA . GLN A 1 96 ? -28.941 2.694 14.705 1.00 97.75 96 GLN A CA 1
ATOM 675 C C . GLN A 1 96 ? -27.669 2.858 15.548 1.00 97.75 96 GLN A C 1
ATOM 677 O O . GLN A 1 96 ? -27.511 2.148 16.540 1.00 97.75 96 GLN A O 1
ATOM 682 N N . LEU A 1 97 ? -26.804 3.823 15.213 1.00 97.62 97 LEU A N 1
ATOM 683 C CA . LEU A 1 97 ? -25.627 4.154 16.023 1.00 97.62 97 LEU A CA 1
ATOM 684 C C . LEU A 1 97 ? -26.015 4.733 17.393 1.00 97.62 97 LEU A C 1
ATOM 686 O O . LEU A 1 97 ? -25.443 4.322 18.394 1.00 97.62 97 LEU A O 1
ATOM 690 N N . GLU A 1 98 ? -27.040 5.587 17.468 1.00 98.06 98 GLU A N 1
ATOM 691 C CA . GLU A 1 98 ? -27.589 6.102 18.737 1.00 98.06 98 GLU A CA 1
ATOM 692 C C . GLU A 1 98 ? -28.107 4.960 19.636 1.00 98.06 98 GLU A C 1
ATOM 694 O O . GLU A 1 98 ? -27.856 4.944 20.841 1.00 98.06 98 GLU A O 1
ATOM 699 N N . LYS A 1 99 ? -28.756 3.938 19.056 1.00 98.31 99 LYS A N 1
ATOM 700 C CA . LYS A 1 99 ? -29.160 2.721 19.787 1.00 98.31 99 LYS A CA 1
ATOM 701 C C . LYS A 1 99 ? -27.973 1.868 20.238 1.00 98.31 99 LYS A C 1
ATOM 703 O O . LYS A 1 99 ? -28.030 1.287 21.322 1.00 98.31 99 LYS A O 1
ATOM 708 N N . ALA A 1 100 ? -26.929 1.746 19.420 1.00 98.56 100 ALA A N 1
ATOM 709 C CA . ALA A 1 100 ? -25.717 1.017 19.788 1.00 98.56 100 ALA A CA 1
ATOM 710 C C . ALA A 1 100 ? -24.959 1.729 20.919 1.00 98.56 100 ALA A C 1
ATOM 712 O O . ALA A 1 100 ? -24.557 1.076 21.878 1.00 98.56 100 ALA A O 1
ATOM 713 N N . ASP A 1 101 ? -24.854 3.058 20.862 1.00 98.75 101 ASP A N 1
ATOM 714 C CA . ASP A 1 101 ? -24.248 3.885 21.907 1.00 98.75 101 ASP A CA 1
ATOM 715 C C . ASP A 1 101 ? -25.007 3.778 23.239 1.00 98.75 101 ASP A C 1
ATOM 717 O O . ASP A 1 101 ? -24.394 3.536 24.275 1.00 98.75 101 ASP A O 1
ATOM 721 N N . ALA A 1 102 ? -26.344 3.827 23.215 1.00 98.62 102 ALA A N 1
ATOM 722 C CA . ALA A 1 102 ? -27.166 3.633 24.413 1.00 98.62 102 ALA A CA 1
ATOM 723 C C . ALA A 1 102 ? -27.003 2.230 25.036 1.00 98.62 102 ALA A C 1
ATOM 725 O O . ALA A 1 102 ? -26.918 2.095 26.257 1.00 98.62 102 ALA A O 1
ATOM 726 N N . ARG A 1 103 ? -26.909 1.172 24.214 1.00 98.69 103 ARG A N 1
ATOM 727 C CA . ARG A 1 103 ? -26.606 -0.190 24.698 1.00 98.69 103 ARG A CA 1
ATOM 728 C C . ARG A 1 103 ? -25.189 -0.291 25.265 1.00 98.69 103 ARG A C 1
ATOM 730 O O . ARG A 1 103 ? -24.990 -0.977 26.263 1.00 98.69 103 ARG A O 1
ATOM 737 N N . ALA A 1 104 ? -24.223 0.393 24.655 1.00 98.75 104 ALA A N 1
ATOM 738 C CA . ALA A 1 104 ? -22.854 0.439 25.146 1.00 98.75 104 ALA A CA 1
ATOM 739 C C . ALA A 1 104 ? -22.748 1.189 26.482 1.00 98.75 104 ALA A C 1
ATOM 741 O O . ALA A 1 104 ? -22.042 0.735 27.377 1.00 98.75 104 ALA A O 1
ATOM 742 N N . ALA A 1 105 ? -23.506 2.275 26.658 1.00 98.75 105 ALA A N 1
ATOM 743 C CA . ALA A 1 105 ? -23.617 2.985 27.929 1.00 98.75 105 ALA A CA 1
ATOM 744 C C . ALA A 1 105 ? -24.166 2.076 29.043 1.00 98.75 105 ALA A C 1
ATOM 746 O O . ALA A 1 105 ? -23.605 2.055 30.135 1.00 98.75 105 ALA A O 1
ATOM 747 N N . ALA A 1 106 ? -25.201 1.276 28.757 1.00 98.56 106 ALA A N 1
ATOM 748 C CA . ALA A 1 106 ? -25.732 0.301 29.711 1.00 98.56 106 ALA A CA 1
ATOM 749 C C . ALA A 1 106 ? -24.694 -0.778 30.084 1.00 98.56 106 ALA A C 1
ATOM 751 O O . ALA A 1 106 ? -24.498 -1.041 31.267 1.00 98.56 106 ALA A O 1
ATOM 752 N N . ALA A 1 107 ? -23.979 -1.341 29.101 1.00 98.56 107 ALA A N 1
ATOM 753 C CA . ALA A 1 107 ? -22.919 -2.325 29.347 1.00 98.56 107 ALA A CA 1
ATOM 754 C C . ALA A 1 107 ? -21.749 -1.744 30.167 1.00 98.56 107 ALA A C 1
ATOM 756 O O . ALA A 1 107 ? -21.227 -2.409 31.057 1.00 98.56 107 ALA A O 1
ATOM 757 N N . LEU A 1 108 ? -21.361 -0.487 29.918 1.00 98.38 108 LEU A N 1
ATOM 758 C CA . LEU A 1 108 ? -20.357 0.220 30.720 1.00 98.38 108 LEU A CA 1
ATOM 759 C C . LEU A 1 108 ? -20.837 0.453 32.162 1.00 98.38 108 LEU A C 1
ATOM 761 O O . LEU A 1 108 ? -20.070 0.237 33.096 1.00 98.38 108 LEU A O 1
ATOM 765 N N . GLN A 1 109 ? -22.103 0.839 32.359 1.00 98.25 109 GLN A N 1
ATOM 766 C CA . GLN A 1 109 ? -22.698 1.026 33.691 1.00 98.25 109 GLN A CA 1
ATOM 767 C C . GLN A 1 109 ? -22.763 -0.279 34.499 1.00 98.25 109 GLN A C 1
ATOM 769 O O . GLN A 1 109 ? -22.561 -0.250 35.710 1.00 98.25 109 GLN A O 1
ATOM 774 N N . SER A 1 110 ? -23.002 -1.421 33.846 1.00 97.62 110 SER A N 1
ATOM 775 C CA . SER A 1 110 ? -22.981 -2.747 34.480 1.00 97.62 110 SER A CA 1
ATOM 776 C C . SER A 1 110 ? -21.595 -3.407 34.512 1.00 97.62 110 SER A C 1
ATOM 778 O O . SER A 1 110 ? -21.492 -4.564 34.918 1.00 97.62 110 SER A O 1
ATOM 780 N N . ASN A 1 111 ? -20.539 -2.710 34.072 1.00 97.12 111 ASN A N 1
ATOM 781 C CA . ASN A 1 111 ? -19.176 -3.235 33.913 1.00 97.12 111 ASN A CA 1
ATOM 782 C C . ASN A 1 111 ? -19.092 -4.530 33.063 1.00 97.12 111 ASN A C 1
ATOM 784 O O . ASN A 1 111 ? -18.203 -5.365 33.242 1.00 97.12 111 ASN A O 1
ATOM 788 N N . GLU A 1 112 ? -20.013 -4.713 32.112 1.00 97.81 112 GLU A N 1
ATOM 789 C CA . GLU A 1 112 ? -20.071 -5.869 31.209 1.00 97.81 112 GLU A CA 1
ATOM 790 C C . GLU A 1 112 ? -19.106 -5.678 30.024 1.00 97.81 112 GLU A C 1
ATOM 792 O O . GLU A 1 112 ? -19.495 -5.558 28.863 1.00 97.81 112 GLU A O 1
ATOM 797 N N . ILE A 1 113 ? -17.810 -5.614 30.328 1.00 98.25 113 ILE A N 1
ATOM 798 C CA . ILE A 1 113 ? -16.739 -5.440 29.341 1.00 98.25 113 ILE A CA 1
ATOM 799 C C . ILE A 1 113 ? -16.290 -6.833 28.870 1.00 98.25 113 ILE A C 1
ATOM 801 O O . ILE A 1 113 ? -15.300 -7.398 29.350 1.00 98.25 113 ILE A O 1
ATOM 805 N N . THR A 1 114 ? -17.076 -7.427 27.970 1.00 98.38 114 THR A N 1
ATOM 806 C CA . THR A 1 114 ? -16.876 -8.779 27.415 1.00 98.38 114 THR A CA 1
ATOM 807 C C . THR A 1 114 ? -17.017 -8.799 25.893 1.00 98.38 114 THR A C 1
ATOM 809 O O . THR A 1 114 ? -17.635 -7.917 25.291 1.00 98.38 114 THR A O 1
ATOM 812 N N . THR A 1 115 ? -16.473 -9.845 25.268 1.00 98.31 115 THR A N 1
ATOM 813 C CA . THR A 1 115 ? -16.612 -10.101 23.828 1.00 98.31 115 THR A CA 1
ATOM 814 C C . THR A 1 115 ? -18.083 -10.217 23.428 1.00 98.31 115 THR A C 1
ATOM 816 O O . THR A 1 115 ? -18.500 -9.638 22.430 1.00 98.31 115 THR A O 1
ATOM 819 N N . GLU A 1 116 ? -18.892 -10.885 24.249 1.00 98.25 116 GLU A N 1
ATOM 820 C CA . GLU A 1 116 ? -20.326 -11.088 24.044 1.00 98.25 116 GLU A CA 1
ATOM 821 C C . GLU A 1 116 ? -21.111 -9.770 24.133 1.00 98.25 116 GLU A C 1
ATOM 823 O O . GLU A 1 116 ? -22.059 -9.570 23.373 1.00 98.25 116 GLU A O 1
ATOM 828 N N . ALA A 1 117 ? -20.715 -8.846 25.016 1.00 98.38 117 ALA A N 1
ATOM 829 C CA . ALA A 1 117 ? -21.323 -7.521 25.109 1.00 98.38 117 ALA A CA 1
ATOM 830 C C . ALA A 1 117 ? -21.009 -6.665 23.874 1.00 98.38 117 ALA A C 1
ATOM 832 O O . ALA A 1 117 ? -21.921 -6.087 23.278 1.00 98.38 117 ALA A O 1
ATOM 833 N N . VAL A 1 118 ? -19.742 -6.629 23.445 1.00 98.62 118 VAL A N 1
ATOM 834 C CA . VAL A 1 118 ? -19.311 -5.909 22.234 1.00 98.62 118 VAL A CA 1
ATOM 835 C C . VAL A 1 118 ? -19.981 -6.479 20.983 1.00 98.62 118 VAL A C 1
ATOM 837 O O . VAL A 1 118 ? -20.537 -5.725 20.181 1.00 98.62 118 VAL A O 1
ATOM 840 N N . GLU A 1 119 ? -20.002 -7.804 20.838 1.00 98.50 119 GLU A N 1
ATOM 841 C CA . GLU A 1 119 ? -20.674 -8.504 19.742 1.00 98.50 119 GLU A CA 1
ATOM 842 C C . GLU A 1 119 ? -22.171 -8.174 19.701 1.00 98.50 119 GLU A C 1
ATOM 844 O O . GLU A 1 119 ? -22.683 -7.783 18.654 1.00 98.50 119 GLU A O 1
ATOM 849 N N . ARG A 1 120 ? -22.864 -8.237 20.844 1.00 98.12 120 ARG A N 1
ATOM 850 C CA . ARG A 1 120 ? -24.296 -7.922 20.967 1.00 98.12 120 ARG A CA 1
ATOM 851 C C . ARG A 1 120 ? -24.616 -6.457 20.658 1.00 98.12 120 ARG A C 1
ATOM 853 O O . ARG A 1 120 ? -25.651 -6.173 20.051 1.00 98.12 120 ARG A O 1
ATOM 860 N N . VAL A 1 121 ? -23.748 -5.521 21.050 1.00 98.56 121 VAL A N 1
ATOM 861 C CA . VAL A 1 121 ? -23.886 -4.093 20.718 1.00 98.56 121 VAL A CA 1
ATOM 862 C C . VAL A 1 121 ? -23.731 -3.868 19.212 1.00 98.56 121 VAL A C 1
ATOM 864 O O . VAL A 1 121 ? -24.599 -3.236 18.607 1.00 98.56 121 VAL A O 1
ATOM 867 N N . LEU A 1 122 ? -22.670 -4.412 18.605 1.00 98.38 122 LEU A N 1
ATOM 868 C CA . LEU A 1 122 ? -22.347 -4.210 17.190 1.00 98.38 122 LEU A CA 1
ATOM 869 C C . LEU A 1 122 ? -23.308 -4.958 16.253 1.00 98.38 122 LEU A C 1
ATOM 871 O O . LEU A 1 122 ? -23.836 -4.358 15.321 1.00 98.38 122 LEU A O 1
ATOM 875 N N . ALA A 1 123 ? -23.614 -6.231 16.518 1.00 96.75 123 ALA A N 1
ATOM 876 C CA . ALA A 1 123 ? -24.604 -6.999 15.754 1.00 96.75 123 ALA A CA 1
ATOM 877 C C . ALA A 1 123 ? -26.018 -6.398 15.856 1.00 96.75 123 ALA A C 1
ATOM 879 O O . ALA A 1 123 ? -26.846 -6.581 14.968 1.00 96.75 123 ALA A O 1
ATOM 880 N N . GLY A 1 124 ? -26.284 -5.627 16.915 1.00 96.00 124 GLY A N 1
ATOM 881 C CA . GLY A 1 124 ? -27.515 -4.868 17.090 1.00 96.00 124 GLY A CA 1
ATOM 882 C C . GLY A 1 124 ? -27.653 -3.617 16.206 1.00 96.00 124 GLY A C 1
ATOM 883 O O . GLY A 1 124 ? -28.694 -2.957 16.302 1.00 96.00 124 GLY A O 1
ATOM 884 N N . ILE A 1 125 ? -26.650 -3.269 15.387 1.00 97.25 125 ILE A N 1
ATOM 885 C CA . ILE A 1 125 ? -26.711 -2.203 14.373 1.00 97.25 125 ILE A CA 1
ATOM 886 C C . ILE A 1 125 ? -27.399 -2.767 13.121 1.00 97.25 125 ILE A C 1
ATOM 888 O O . ILE A 1 125 ? -26.787 -3.470 12.322 1.00 97.25 125 ILE A O 1
ATOM 892 N N . GLY A 1 126 ? -28.689 -2.460 12.944 1.00 93.75 126 GLY A N 1
ATOM 893 C CA . GLY A 1 126 ? -29.481 -2.999 11.826 1.00 93.75 126 GLY A CA 1
ATOM 894 C C . GLY A 1 126 ? -29.181 -2.387 10.449 1.00 93.75 126 GLY A C 1
ATOM 895 O O . GLY A 1 126 ? -29.535 -2.971 9.433 1.00 93.75 126 GLY A O 1
ATOM 896 N N . GLU A 1 127 ? -28.540 -1.218 10.403 1.00 95.94 127 GLU A N 1
ATOM 897 C CA . GLU A 1 127 ? -28.128 -0.527 9.174 1.00 95.94 127 GLU A CA 1
ATOM 898 C C . GLU A 1 127 ? -26.757 0.099 9.442 1.00 95.94 127 GLU A C 1
ATOM 900 O O . GLU A 1 127 ? -26.628 0.988 10.287 1.00 95.94 127 GLU A O 1
ATOM 905 N N . TRP A 1 128 ? -25.723 -0.429 8.789 1.00 96.06 128 TRP A N 1
ATOM 906 C CA . TRP A 1 128 ? -24.336 -0.057 9.062 1.00 96.06 128 TRP A CA 1
ATOM 907 C C . TRP A 1 128 ? -23.907 1.191 8.281 1.00 96.06 128 TRP A C 1
ATOM 909 O O . TRP A 1 128 ? -24.332 1.373 7.138 1.00 96.06 128 TRP A O 1
ATOM 919 N N . PRO A 1 129 ? -23.005 2.021 8.838 1.00 95.50 129 PRO A N 1
ATOM 920 C CA . PRO A 1 129 ? -22.313 3.043 8.063 1.00 95.50 129 PRO A CA 1
ATOM 921 C C . PRO A 1 129 ? -21.535 2.429 6.894 1.00 95.50 129 PRO A C 1
ATOM 923 O O . PRO A 1 129 ? -21.108 1.274 6.945 1.00 95.50 129 PRO A O 1
ATOM 926 N N . THR A 1 130 ? -21.307 3.227 5.853 1.00 94.38 130 THR A N 1
ATOM 927 C CA . THR A 1 130 ? -20.510 2.835 4.684 1.00 94.38 130 THR A CA 1
ATOM 928 C C . THR A 1 130 ? -19.292 3.733 4.518 1.00 94.38 130 THR A C 1
ATOM 930 O O . THR A 1 130 ? -19.384 4.945 4.717 1.00 94.38 130 THR A O 1
ATOM 933 N N . GLN A 1 131 ? -18.170 3.167 4.077 1.00 90.25 131 GLN A N 1
ATOM 934 C CA . GLN A 1 131 ? -16.926 3.890 3.812 1.00 90.25 131 GLN A CA 1
ATOM 935 C C . GLN A 1 131 ? -16.469 3.688 2.361 1.00 90.25 131 GLN A C 1
ATOM 937 O O . GLN A 1 131 ? -16.442 2.568 1.845 1.00 90.25 131 GLN A O 1
ATOM 942 N N . ALA A 1 132 ? -16.042 4.768 1.705 1.00 86.88 132 ALA A N 1
ATOM 943 C CA . ALA A 1 132 ? -15.397 4.701 0.396 1.00 86.88 132 ALA A CA 1
ATOM 944 C C . ALA A 1 132 ? -13.942 4.212 0.547 1.00 86.88 132 ALA A C 1
ATOM 946 O O . ALA A 1 132 ? -13.023 5.007 0.737 1.00 86.88 132 ALA A O 1
ATOM 947 N N . ARG A 1 133 ? -13.731 2.891 0.485 1.00 83.31 133 ARG A N 1
ATOM 948 C CA . ARG A 1 133 ? -12.403 2.251 0.531 1.00 83.31 133 ARG A CA 1
ATOM 949 C C . ARG A 1 133 ? -12.148 1.443 -0.758 1.00 83.31 133 ARG A C 1
ATOM 951 O O . ARG A 1 133 ? -12.221 0.216 -0.718 1.00 83.31 133 ARG A O 1
ATOM 958 N N . PRO A 1 134 ? -11.850 2.083 -1.908 1.00 83.25 134 PRO A N 1
ATOM 959 C CA . PRO A 1 134 ? -11.704 1.380 -3.190 1.00 83.25 134 PRO A CA 1
ATOM 960 C C . PRO A 1 134 ? -10.638 0.273 -3.152 1.00 83.25 134 PRO A C 1
ATOM 962 O O . PRO A 1 134 ? -10.866 -0.800 -3.700 1.00 83.25 134 PRO A O 1
ATOM 965 N N . ASN A 1 135 ? -9.536 0.486 -2.424 1.00 77.31 135 ASN A N 1
ATOM 966 C CA . ASN A 1 135 ? -8.435 -0.478 -2.291 1.00 77.31 135 ASN A CA 1
ATOM 967 C C . ASN A 1 135 ? -8.847 -1.817 -1.652 1.00 77.31 135 ASN A C 1
ATOM 969 O O . ASN A 1 135 ? -8.212 -2.827 -1.923 1.00 77.31 135 ASN A O 1
ATOM 973 N N . VAL A 1 136 ? -9.887 -1.836 -0.808 1.00 86.69 136 VAL A N 1
ATOM 974 C CA . VAL A 1 136 ? -10.342 -3.056 -0.106 1.00 86.69 136 VAL A CA 1
ATOM 975 C C . VAL A 1 136 ? -11.672 -3.581 -0.646 1.00 86.69 136 VAL A C 1
ATOM 977 O O . VAL A 1 136 ? -12.090 -4.679 -0.287 1.00 86.69 136 VAL A O 1
ATOM 980 N N . SER A 1 137 ? -12.348 -2.797 -1.489 1.00 87.56 137 SER A N 1
ATOM 981 C CA . SER A 1 137 ? -13.712 -3.059 -1.937 1.00 87.56 137 SER A CA 1
ATOM 982 C C . SER A 1 137 ? -13.768 -4.157 -3.010 1.00 87.56 137 SER A C 1
ATOM 984 O O . SER A 1 137 ? -13.163 -3.985 -4.078 1.00 87.56 137 SER A O 1
ATOM 986 N N . PRO A 1 138 ? -14.517 -5.260 -2.795 1.00 80.31 138 PRO A N 1
ATOM 987 C CA . PRO A 1 138 ? -14.682 -6.347 -3.768 1.00 80.31 138 PRO A CA 1
ATOM 988 C C . PRO A 1 138 ? -15.110 -5.890 -5.165 1.00 80.31 138 PRO A C 1
ATOM 990 O O . PRO A 1 138 ? -14.596 -6.388 -6.164 1.00 80.31 138 PRO A O 1
ATOM 993 N N . ASP A 1 139 ? -15.980 -4.889 -5.244 1.00 84.25 139 ASP A N 1
ATOM 994 C CA . ASP A 1 139 ? -16.655 -4.442 -6.466 1.00 84.25 139 ASP A CA 1
ATOM 995 C C . ASP A 1 139 ? -16.521 -2.925 -6.708 1.00 84.25 139 ASP A C 1
ATOM 997 O O . ASP A 1 139 ? -17.278 -2.344 -7.483 1.00 84.25 139 ASP A O 1
ATOM 1001 N N . ALA A 1 140 ? -15.556 -2.288 -6.034 1.00 81.06 140 ALA A N 1
ATOM 1002 C CA . ALA A 1 140 ? -15.312 -0.843 -6.023 1.00 81.06 140 ALA A CA 1
ATOM 1003 C C . ALA A 1 140 ? -16.458 0.028 -5.456 1.00 81.06 140 ALA A C 1
ATOM 1005 O O . ALA A 1 140 ? -16.353 1.257 -5.488 1.00 81.06 140 ALA A O 1
ATOM 1006 N N . LYS A 1 141 ? -17.510 -0.561 -4.866 1.00 87.25 141 LYS A N 1
ATOM 1007 C CA . LYS A 1 141 ? -18.542 0.183 -4.125 1.00 87.25 141 LYS A CA 1
ATOM 1008 C C . LYS A 1 141 ? -18.080 0.531 -2.705 1.00 87.25 141 LYS A C 1
ATOM 1010 O O . LYS A 1 141 ? -17.049 0.052 -2.226 1.00 87.25 141 LYS A O 1
ATOM 1015 N N . ALA A 1 142 ? -18.841 1.381 -2.016 1.00 89.69 142 ALA A N 1
ATOM 1016 C CA . ALA A 1 142 ? -18.615 1.652 -0.599 1.00 89.69 142 ALA A CA 1
ATOM 1017 C C . ALA A 1 142 ? -18.858 0.383 0.239 1.00 89.69 142 ALA A C 1
ATOM 1019 O O . ALA A 1 142 ? -19.829 -0.336 0.011 1.00 89.69 142 ALA A O 1
ATOM 1020 N N . VAL A 1 143 ? -17.982 0.119 1.209 1.00 93.94 143 VAL A N 1
ATOM 1021 C CA . VAL A 1 143 ? -18.040 -1.074 2.070 1.00 93.94 143 VAL A CA 1
ATOM 1022 C C . VAL A 1 143 ? -18.691 -0.750 3.411 1.00 93.94 143 VAL A C 1
ATOM 1024 O O . VAL A 1 143 ? -18.512 0.350 3.933 1.00 93.94 143 VAL A O 1
ATOM 1027 N N . THR A 1 144 ? -19.433 -1.696 3.985 1.00 95.69 144 THR A N 1
ATOM 1028 C CA . THR A 1 144 ? -20.082 -1.551 5.297 1.00 95.69 144 THR A CA 1
ATOM 1029 C C . THR A 1 144 ? -19.076 -1.671 6.440 1.00 95.69 144 THR A C 1
ATOM 1031 O O . THR A 1 144 ? -18.387 -2.682 6.590 1.00 95.69 144 THR A O 1
ATOM 1034 N N . GLY A 1 145 ? -18.983 -0.627 7.259 1.00 96.56 145 GLY A N 1
ATOM 1035 C CA . GLY A 1 145 ? -17.993 -0.517 8.323 1.00 96.56 145 GLY A CA 1
ATOM 1036 C C . GLY A 1 145 ? -17.788 0.915 8.814 1.00 96.56 145 GLY A C 1
ATOM 1037 O O . GLY A 1 145 ? -18.369 1.871 8.300 1.00 96.56 145 GLY A O 1
ATOM 1038 N N . MET A 1 146 ? -16.950 1.056 9.835 1.00 96.75 146 MET A N 1
ATOM 1039 C CA . MET A 1 146 ? -16.576 2.332 10.438 1.00 96.75 146 MET A CA 1
ATOM 1040 C C . MET A 1 146 ? -15.183 2.254 11.063 1.00 96.75 146 MET A C 1
ATOM 1042 O O . MET A 1 146 ? -14.802 1.224 11.610 1.00 96.75 146 MET A O 1
ATOM 1046 N N . CYS A 1 147 ? -14.447 3.364 11.035 1.00 96.75 147 CYS A N 1
ATOM 1047 C CA . CYS A 1 147 ? -13.252 3.536 11.858 1.00 96.75 147 CYS A CA 1
ATOM 1048 C C . CYS A 1 147 ? -13.637 4.266 13.145 1.00 96.75 147 CYS A C 1
ATOM 1050 O O . CYS A 1 147 ? -14.328 5.283 13.077 1.00 96.75 147 CYS A O 1
ATOM 1052 N N . LEU A 1 148 ? -13.158 3.780 14.287 1.00 98.06 148 LEU A N 1
ATOM 1053 C CA . LEU A 1 148 ? -13.112 4.504 15.555 1.00 98.06 148 LEU A CA 1
ATOM 1054 C C . LEU A 1 148 ? -11.675 4.993 15.788 1.00 98.06 148 LEU A C 1
ATOM 1056 O O . LEU A 1 148 ? -10.722 4.424 15.257 1.00 98.06 148 LEU A O 1
ATOM 1060 N N . GLY A 1 149 ? -11.516 6.030 16.603 1.00 96.88 149 GLY A N 1
ATOM 1061 C CA . GLY A 1 149 ? -10.223 6.664 16.882 1.00 96.88 149 GLY A CA 1
ATOM 1062 C C . GLY A 1 149 ? -9.759 7.610 15.778 1.00 96.88 149 GLY A C 1
ATOM 1063 O O . GLY A 1 149 ? -10.567 8.368 15.235 1.00 96.88 149 GLY A O 1
ATOM 1064 N N . ALA A 1 150 ? -8.457 7.596 15.512 1.00 94.62 150 ALA A N 1
ATOM 1065 C CA . ALA A 1 150 ? -7.760 8.539 14.649 1.00 94.62 150 ALA A CA 1
ATOM 1066 C C . ALA A 1 150 ? -8.011 8.305 13.149 1.00 94.62 150 ALA A C 1
ATOM 1068 O O . ALA A 1 150 ? -7.937 7.189 12.642 1.00 94.62 150 ALA A O 1
ATOM 1069 N N . VAL A 1 151 ? -8.239 9.385 12.407 1.00 91.44 151 VAL A N 1
ATOM 1070 C CA . VAL A 1 151 ? -8.327 9.392 10.942 1.00 91.44 151 VAL A CA 1
ATOM 1071 C C . VAL A 1 151 ? -7.559 10.585 10.379 1.00 91.44 151 VAL A C 1
ATOM 1073 O O . VAL A 1 151 ? -7.454 11.626 11.024 1.00 91.44 151 VAL A O 1
ATOM 1076 N N . ASN A 1 152 ? -7.035 10.450 9.162 1.00 84.94 152 ASN A N 1
ATOM 1077 C CA . ASN A 1 152 ? -6.393 11.553 8.452 1.00 84.94 152 ASN A CA 1
ATOM 1078 C C . ASN A 1 152 ? -7.405 12.223 7.510 1.00 84.94 152 ASN A C 1
ATOM 1080 O O . ASN A 1 152 ? -7.938 11.575 6.605 1.00 84.94 152 ASN A O 1
ATOM 1084 N N . VAL A 1 153 ? -7.684 13.506 7.733 1.00 76.38 153 VAL A N 1
ATOM 1085 C CA . VAL A 1 153 ? -8.678 14.279 6.985 1.00 76.38 153 VAL A CA 1
ATOM 1086 C C . VAL A 1 153 ? -8.000 15.021 5.829 1.00 76.38 153 VAL A C 1
ATOM 1088 O O . VAL A 1 153 ? -7.057 15.796 6.010 1.00 76.38 153 VAL A O 1
ATOM 1091 N N . LEU A 1 154 ? -8.494 14.765 4.613 1.00 63.78 154 LEU A N 1
ATOM 1092 C CA . LEU A 1 154 ? -8.004 15.382 3.378 1.00 63.78 154 LEU A CA 1
ATOM 1093 C C . LEU A 1 154 ? -8.211 16.909 3.379 1.00 63.78 154 LEU A C 1
ATOM 1095 O O . LEU A 1 154 ? -9.055 17.439 4.095 1.00 63.78 154 LEU A O 1
ATOM 1099 N N . GLY A 1 155 ? -7.448 17.618 2.543 1.00 57.72 155 GLY A N 1
ATOM 1100 C CA . GLY A 1 155 ? -7.525 19.083 2.439 1.00 57.72 155 GLY A CA 1
ATOM 1101 C C . GLY A 1 155 ? -6.643 19.846 3.434 1.00 57.72 155 GLY A C 1
ATOM 1102 O O . GLY A 1 155 ? -6.872 21.026 3.660 1.00 57.72 155 GLY A O 1
ATOM 1103 N N . GLY A 1 156 ? -5.635 19.193 4.026 1.00 56.34 156 GLY A N 1
ATOM 1104 C CA . GLY A 1 156 ? -4.667 19.836 4.928 1.00 56.34 156 GLY A CA 1
ATOM 1105 C C . GLY A 1 156 ? -5.119 19.951 6.387 1.00 56.34 156 GLY A C 1
ATOM 1106 O O . GLY A 1 156 ? -4.383 20.496 7.200 1.00 56.34 156 GLY A O 1
ATOM 1107 N N . VAL A 1 157 ? -6.291 19.405 6.726 1.00 68.25 157 VAL A N 1
ATOM 1108 C CA . VAL A 1 157 ? -6.841 19.387 8.093 1.00 68.25 157 VAL A CA 1
ATOM 1109 C C . VAL A 1 157 ? -6.030 18.470 9.025 1.00 68.25 157 VAL A C 1
ATOM 1111 O O . VAL A 1 157 ? -5.878 18.774 10.205 1.00 68.25 157 VAL A O 1
ATOM 1114 N N . GLY A 1 158 ? -5.464 17.380 8.494 1.00 78.31 158 GLY A N 1
ATOM 1115 C CA . GLY A 1 158 ? -4.555 16.495 9.226 1.00 78.31 158 GLY A CA 1
ATOM 1116 C C . GLY A 1 158 ? -5.267 15.450 10.091 1.00 78.31 158 GLY A C 1
ATOM 1117 O O . GLY A 1 158 ? -6.375 15.014 9.778 1.00 78.31 158 GLY A O 1
ATOM 1118 N N . MET A 1 159 ? -4.601 15.006 11.161 1.00 85.81 159 MET A N 1
ATOM 1119 C CA . MET A 1 159 ? -5.126 13.974 12.063 1.00 85.81 159 MET A CA 1
ATOM 1120 C C . MET A 1 159 ? -6.269 14.512 12.927 1.00 85.81 159 MET A C 1
ATOM 1122 O O . MET A 1 159 ? -6.107 15.518 13.613 1.00 85.81 159 MET A O 1
ATOM 1126 N N . GLN A 1 160 ? -7.401 13.808 12.932 1.00 90.69 160 GLN A N 1
ATOM 1127 C CA . GLN A 1 160 ? -8.572 14.108 13.759 1.00 90.69 160 GLN A CA 1
ATOM 1128 C C . GLN A 1 160 ? -9.212 12.828 14.308 1.00 90.69 160 GLN A C 1
ATOM 1130 O O . GLN A 1 160 ? -8.956 11.727 13.820 1.00 90.69 160 GLN A O 1
ATOM 1135 N N . LEU A 1 161 ? -10.105 12.970 15.290 1.00 93.06 161 LEU A N 1
ATOM 1136 C CA . LEU A 1 161 ? -11.038 11.905 15.650 1.00 93.06 161 LEU A CA 1
ATOM 1137 C C . LEU A 1 161 ? -12.043 11.642 14.523 1.00 93.06 161 LEU A C 1
ATOM 1139 O O . LEU A 1 161 ? -12.598 12.576 13.943 1.00 93.06 161 LEU A O 1
ATOM 1143 N N . SER A 1 162 ? -12.348 10.366 14.280 1.00 94.25 162 SER A N 1
ATOM 1144 C CA . SER A 1 162 ? -13.420 9.954 13.371 1.00 94.25 162 SER A CA 1
ATOM 1145 C C . SER A 1 162 ? -14.768 10.581 13.758 1.00 94.25 162 SER A C 1
ATOM 1147 O O . SER A 1 162 ? -15.055 10.796 14.939 1.00 94.25 162 SER A O 1
ATOM 1149 N N . ALA A 1 163 ? -15.646 10.801 12.775 1.00 93.56 163 ALA A N 1
ATOM 1150 C CA . ALA A 1 163 ? -16.996 11.297 13.043 1.00 93.56 163 ALA A CA 1
ATOM 1151 C C . ALA A 1 163 ? -17.773 10.377 14.007 1.00 93.56 163 ALA A C 1
ATOM 1153 O O . ALA A 1 163 ? -18.512 10.876 14.856 1.00 93.56 163 ALA A O 1
ATOM 1154 N N . VAL A 1 164 ? -17.582 9.051 13.927 1.00 95.69 164 VAL A N 1
ATOM 1155 C CA . VAL A 1 164 ? -18.217 8.095 14.853 1.00 95.69 164 VAL A CA 1
ATOM 1156 C C . VAL A 1 164 ? -17.729 8.340 16.280 1.00 95.69 164 VAL A C 1
ATOM 1158 O O . VAL A 1 164 ? -18.550 8.477 17.180 1.00 95.69 164 VAL A O 1
ATOM 1161 N N . SER A 1 165 ? -16.419 8.506 16.481 1.00 97.00 165 SER A N 1
ATOM 1162 C CA . SER A 1 165 ? -15.833 8.778 17.800 1.00 97.00 165 SER A CA 1
ATOM 1163 C C . SER A 1 165 ? -16.301 10.087 18.424 1.00 97.00 165 SER A C 1
ATOM 1165 O O . SER A 1 165 ? -16.460 10.159 19.638 1.00 97.00 165 SER A O 1
ATOM 1167 N N . GLN A 1 166 ? -16.524 11.121 17.609 1.00 95.38 166 GLN A N 1
ATOM 1168 C CA . GLN A 1 166 ? -17.020 12.408 18.098 1.00 95.38 166 GLN A CA 1
ATOM 1169 C C . GLN A 1 166 ? -18.496 12.342 18.531 1.00 95.38 166 GLN A C 1
ATOM 1171 O O . GLN A 1 166 ? -18.885 13.047 19.459 1.00 95.38 166 GLN A O 1
ATOM 1176 N N . ASN A 1 167 ? -19.317 11.512 17.871 1.00 96.12 167 ASN A N 1
ATOM 1177 C CA . ASN A 1 167 ? -20.773 11.477 18.068 1.00 96.12 167 ASN A CA 1
ATOM 1178 C C . ASN A 1 167 ? -21.263 10.333 18.985 1.00 96.12 167 ASN A C 1
ATOM 1180 O O . ASN A 1 167 ? -22.321 10.480 19.589 1.00 96.12 167 ASN A O 1
ATOM 1184 N N . PHE A 1 168 ? -20.531 9.217 19.091 1.00 97.62 168 PHE A N 1
ATOM 1185 C CA . PHE A 1 168 ? -20.967 7.980 19.768 1.00 97.62 168 PHE A CA 1
ATOM 1186 C C . PHE A 1 168 ? -19.898 7.492 20.755 1.00 97.62 168 PHE A C 1
ATOM 1188 O O . PHE A 1 168 ? -19.203 6.493 20.546 1.00 97.62 168 PHE A O 1
ATOM 1195 N N . GLN A 1 169 ? -19.705 8.271 21.820 1.00 98.44 169 GLN A N 1
ATOM 1196 C CA . GLN A 1 169 ? -18.589 8.082 22.745 1.00 98.44 169 GLN A CA 1
ATOM 1197 C C . GLN A 1 169 ? -18.709 6.833 23.622 1.00 98.44 169 GLN A C 1
ATOM 1199 O O . GLN A 1 169 ? -17.680 6.285 24.007 1.00 98.44 169 GLN A O 1
ATOM 1204 N N . ASN A 1 170 ? -19.916 6.375 23.962 1.00 98.81 170 ASN A N 1
ATOM 1205 C CA . ASN A 1 170 ? -20.094 5.191 24.805 1.00 98.81 170 ASN A CA 1
ATOM 1206 C C . ASN A 1 170 ? -19.810 3.917 24.005 1.00 98.81 170 ASN A C 1
ATOM 1208 O O . ASN A 1 170 ? -19.151 3.012 24.514 1.00 98.81 170 ASN A O 1
ATOM 1212 N N . LEU A 1 171 ? -20.217 3.888 22.730 1.00 98.75 171 LEU A N 1
ATOM 1213 C CA . LEU A 1 171 ? -19.831 2.840 21.785 1.00 98.75 171 LEU A CA 1
ATOM 1214 C C . LEU A 1 171 ? -18.305 2.738 21.682 1.00 98.75 171 LEU A C 1
ATOM 1216 O O . LEU A 1 171 ? -17.759 1.646 21.819 1.00 98.75 171 LEU A O 1
ATOM 1220 N N . VAL A 1 172 ? -17.609 3.867 21.502 1.00 98.75 172 VAL A N 1
ATOM 1221 C CA . VAL A 1 172 ? -16.138 3.867 21.462 1.00 98.75 172 VAL A CA 1
ATOM 1222 C C . VAL A 1 172 ? -15.535 3.411 22.787 1.00 98.75 172 VAL A C 1
ATOM 1224 O O . VAL A 1 172 ? -14.718 2.498 22.775 1.00 98.75 172 VAL A O 1
ATOM 1227 N N . LYS A 1 173 ? -15.959 3.979 23.923 1.00 98.81 173 LYS A N 1
ATOM 1228 C CA . LYS A 1 173 ? -15.423 3.625 25.248 1.00 98.81 173 LYS A CA 1
ATOM 1229 C C . LYS A 1 173 ? -15.576 2.137 25.558 1.00 98.81 173 LYS A C 1
ATOM 1231 O O . LYS A 1 173 ? -14.633 1.550 26.077 1.00 98.81 173 LYS A O 1
ATOM 1236 N N . LEU A 1 174 ? -16.702 1.510 25.201 1.00 98.88 174 LEU A N 1
ATOM 1237 C CA . LEU A 1 174 ? -16.893 0.067 25.381 1.00 98.88 174 LEU A CA 1
ATOM 1238 C C . LEU A 1 174 ? -15.900 -0.748 24.541 1.00 98.88 174 LEU A C 1
ATOM 1240 O O . LEU A 1 174 ? -15.241 -1.636 25.078 1.00 98.88 174 LEU A O 1
ATOM 1244 N N . VAL A 1 175 ? -15.773 -0.452 23.241 1.00 98.75 175 VAL A N 1
ATOM 1245 C CA . VAL A 1 175 ? -14.875 -1.216 22.356 1.00 98.75 175 VAL A CA 1
ATOM 1246 C C . VAL A 1 175 ? -13.406 -0.968 22.718 1.00 98.75 175 VAL A C 1
ATOM 1248 O O . VAL A 1 175 ? -12.627 -1.917 22.722 1.00 98.75 175 VAL A O 1
ATOM 1251 N N . CYS A 1 176 ? -13.024 0.257 23.094 1.00 98.81 176 CYS A N 1
ATOM 1252 C CA . CYS A 1 176 ? -11.687 0.566 23.604 1.00 98.81 176 CYS A CA 1
ATOM 1253 C C . CYS A 1 176 ? -11.395 -0.176 24.912 1.00 98.81 176 CYS A C 1
ATOM 1255 O O . CYS A 1 176 ? -10.381 -0.858 24.995 1.00 98.81 176 CYS A O 1
ATOM 1257 N N . ALA A 1 177 ? -12.287 -0.114 25.907 1.00 98.75 177 ALA A N 1
ATOM 1258 C CA . ALA A 1 177 ? -12.087 -0.788 27.190 1.00 98.75 177 ALA A CA 1
ATOM 1259 C C . ALA A 1 177 ? -11.994 -2.316 27.038 1.00 98.75 177 ALA A C 1
ATOM 1261 O O . ALA A 1 177 ? -11.157 -2.945 27.679 1.00 98.75 177 ALA A O 1
ATOM 1262 N N . TRP A 1 178 ? -12.799 -2.909 26.151 1.00 98.75 178 TRP A N 1
ATOM 1263 C CA . TRP A 1 178 ? -12.678 -4.323 25.791 1.00 98.75 178 TRP A CA 1
ATOM 1264 C C . TRP A 1 178 ? -11.365 -4.626 25.058 1.00 98.75 178 TRP A C 1
ATOM 1266 O O . TRP A 1 178 ? -10.682 -5.576 25.422 1.00 98.75 178 TRP A O 1
ATOM 1276 N N . THR A 1 179 ? -10.955 -3.795 24.095 1.00 98.69 179 THR A N 1
ATOM 1277 C CA . THR A 1 179 ? -9.676 -3.982 23.384 1.00 98.69 179 THR A CA 1
ATOM 1278 C C . THR A 1 179 ? -8.497 -3.923 24.356 1.00 98.69 179 THR A C 1
ATOM 1280 O O . THR A 1 179 ? -7.684 -4.835 24.359 1.00 98.69 179 THR A O 1
ATOM 1283 N N . THR A 1 180 ? -8.434 -2.922 25.239 1.00 98.44 180 THR A N 1
ATOM 1284 C CA . THR A 1 180 ? -7.377 -2.792 26.260 1.00 98.44 180 THR A CA 1
ATOM 1285 C C . THR A 1 180 ? -7.401 -3.932 27.283 1.00 98.44 180 THR A C 1
ATOM 1287 O O . THR A 1 180 ? -6.359 -4.310 27.804 1.00 98.44 180 THR A O 1
ATOM 1290 N N . LYS A 1 181 ? -8.570 -4.516 27.574 1.00 98.19 181 LYS A N 1
ATOM 1291 C CA . LYS A 1 181 ? -8.685 -5.684 28.458 1.00 98.19 181 LYS A CA 1
ATOM 1292 C C . LYS A 1 181 ? -8.126 -6.960 27.814 1.00 98.19 181 LYS A C 1
ATOM 1294 O O . LYS A 1 181 ? -7.479 -7.745 28.498 1.00 98.19 181 LYS A O 1
ATOM 1299 N N . GLU A 1 182 ? -8.393 -7.172 26.527 1.00 98.19 182 GLU A N 1
ATOM 1300 C CA . GLU A 1 182 ? -7.949 -8.363 25.786 1.00 98.19 182 GLU A CA 1
ATOM 1301 C C . GLU A 1 182 ? -6.517 -8.224 25.223 1.00 98.19 182 GLU A C 1
ATOM 1303 O O . GLU A 1 182 ? -5.859 -9.228 24.963 1.00 98.19 182 GLU A O 1
ATOM 1308 N N . LEU A 1 183 ? -6.038 -6.990 25.027 1.00 97.81 183 LEU A N 1
ATOM 1309 C CA . LEU A 1 183 ? -4.728 -6.629 24.471 1.00 97.81 183 LEU A CA 1
ATOM 1310 C C . LEU A 1 183 ? -4.054 -5.525 25.324 1.00 97.81 183 LEU A C 1
ATOM 1312 O O . LEU A 1 183 ? -3.852 -4.411 24.830 1.00 97.81 183 LEU A O 1
ATOM 1316 N N . PRO A 1 184 ? -3.714 -5.793 26.600 1.00 96.75 184 PRO A N 1
ATOM 1317 C CA . PRO A 1 184 ? -3.208 -4.772 27.528 1.00 96.75 184 PRO A CA 1
ATOM 1318 C C . PRO A 1 184 ? -1.895 -4.124 27.070 1.00 96.75 184 PRO A C 1
ATOM 1320 O O . PRO A 1 184 ? -1.705 -2.924 27.259 1.00 96.75 184 PRO A O 1
ATOM 1323 N N . ASP A 1 185 ? -1.026 -4.895 26.416 1.00 94.06 185 ASP A N 1
ATOM 1324 C CA . ASP A 1 185 ? 0.312 -4.459 26.000 1.00 94.06 185 ASP A CA 1
ATOM 1325 C C . ASP A 1 185 ? 0.350 -3.844 24.588 1.00 94.06 185 ASP A C 1
ATOM 1327 O O . ASP A 1 185 ? 1.426 -3.524 24.085 1.00 94.06 185 ASP A O 1
ATOM 1331 N N . PHE A 1 186 ? -0.801 -3.688 23.917 1.00 96.44 186 PHE A N 1
ATOM 1332 C CA . PHE A 1 186 ? -0.876 -3.173 22.546 1.00 96.44 186 PHE A CA 1
ATOM 1333 C C . PHE A 1 186 ? -1.357 -1.711 22.502 1.00 96.44 186 PHE A C 1
ATOM 1335 O O . PHE A 1 186 ? -2.538 -1.439 22.746 1.00 96.44 186 PHE A O 1
ATOM 1342 N N . PRO A 1 187 ? -0.503 -0.739 22.127 1.00 96.88 187 PRO A N 1
ATOM 1343 C CA . PRO A 1 187 ? -0.934 0.644 21.972 1.00 96.88 187 PRO A CA 1
ATOM 1344 C C . PRO A 1 187 ? -1.716 0.830 20.663 1.00 96.88 187 PRO A C 1
ATOM 1346 O O . PRO A 1 187 ? -1.159 0.711 19.574 1.00 96.88 187 PRO A O 1
ATOM 1349 N N . PHE A 1 188 ? -2.998 1.186 20.725 1.00 98.19 188 PHE A N 1
ATOM 1350 C CA . PHE A 1 188 ? -3.823 1.424 19.535 1.00 98.19 188 PHE A CA 1
ATOM 1351 C C . PHE A 1 188 ? -4.390 2.845 19.516 1.00 98.19 188 PHE A C 1
ATOM 1353 O O . PHE A 1 188 ? -4.875 3.371 20.518 1.00 98.19 188 PHE A O 1
ATOM 1360 N N . SER A 1 189 ? -4.337 3.468 18.339 1.00 97.75 189 SER A N 1
ATOM 1361 C CA . SER A 1 189 ? -4.925 4.790 18.069 1.00 97.75 189 SER A CA 1
ATOM 1362 C C . SER A 1 189 ? -6.168 4.690 17.188 1.00 97.75 189 SER A C 1
ATOM 1364 O O . SER A 1 189 ? -6.822 5.697 16.908 1.00 97.75 189 SER A O 1
ATOM 1366 N N . SER A 1 190 ? -6.506 3.497 16.697 1.00 98.12 190 SER A N 1
ATOM 1367 C CA . SER A 1 190 ? -7.622 3.290 15.778 1.00 98.12 190 SER A CA 1
ATOM 1368 C C . SER A 1 190 ? -8.179 1.871 15.863 1.00 98.12 190 SER A C 1
ATOM 1370 O O . SER A 1 190 ? -7.450 0.909 16.103 1.00 98.12 190 SER A O 1
ATOM 1372 N N . LEU A 1 191 ? -9.487 1.755 15.636 1.00 98.56 191 LEU A N 1
ATOM 1373 C CA . LEU A 1 191 ? -10.217 0.490 15.554 1.00 98.56 191 LEU A CA 1
ATOM 1374 C C . LEU A 1 191 ? -11.055 0.500 14.274 1.00 98.56 191 LEU A C 1
ATOM 1376 O O . LEU A 1 191 ? -12.074 1.188 14.206 1.00 98.56 191 LEU A O 1
ATOM 1380 N N . GLN A 1 192 ? -10.640 -0.240 13.247 1.00 98.00 192 GLN A N 1
ATOM 1381 C CA . GLN A 1 192 ? -11.420 -0.389 12.017 1.00 98.00 192 GLN A CA 1
ATOM 1382 C C . GLN A 1 192 ? -12.382 -1.573 12.169 1.00 98.00 192 GLN A C 1
ATOM 1384 O O . GLN A 1 192 ? -11.959 -2.723 12.264 1.00 98.00 192 GLN A O 1
ATOM 1389 N N . ILE A 1 193 ? -13.683 -1.287 12.170 1.00 98.50 193 ILE A N 1
ATOM 1390 C CA . ILE A 1 193 ? -14.760 -2.275 12.262 1.00 98.50 193 ILE A CA 1
ATOM 1391 C C . ILE A 1 193 ? -15.347 -2.480 10.865 1.00 98.50 193 ILE A C 1
ATOM 1393 O O . ILE A 1 193 ? -15.851 -1.546 10.244 1.00 98.50 193 ILE A O 1
ATOM 1397 N N . ASN A 1 194 ? -15.296 -3.712 10.372 1.00 98.12 194 ASN A N 1
ATOM 1398 C CA . ASN A 1 194 ? -15.802 -4.118 9.063 1.00 98.12 194 ASN A CA 1
ATOM 1399 C C . ASN A 1 194 ? -16.980 -5.081 9.245 1.00 98.12 194 ASN A C 1
ATOM 1401 O O . ASN A 1 194 ? -16.885 -6.011 10.048 1.00 98.12 194 ASN A O 1
ATOM 1405 N N . TYR A 1 195 ? -18.054 -4.894 8.479 1.00 97.88 195 TYR A N 1
ATOM 1406 C CA . TYR A 1 195 ? -19.263 -5.713 8.563 1.00 97.88 195 TYR A CA 1
ATOM 1407 C C . TYR A 1 195 ? -19.574 -6.393 7.230 1.00 97.88 195 TYR A C 1
ATOM 1409 O O . TYR A 1 195 ? -19.722 -5.714 6.216 1.00 97.88 195 TYR A O 1
ATOM 1417 N N . ASN A 1 196 ? -19.705 -7.723 7.240 1.00 96.50 196 ASN A N 1
ATOM 1418 C CA . ASN A 1 196 ? -20.233 -8.537 6.139 1.00 96.50 196 ASN A CA 1
ATOM 1419 C C . ASN A 1 196 ? -19.630 -8.291 4.737 1.00 96.50 196 ASN A C 1
ATOM 1421 O O . ASN A 1 196 ? -20.291 -8.516 3.726 1.00 96.50 196 ASN A O 1
ATOM 1425 N N . TYR A 1 197 ? -18.341 -7.945 4.654 1.00 96.12 197 TYR A N 1
ATOM 1426 C CA . TYR A 1 197 ? -17.575 -8.006 3.404 1.00 96.12 197 TYR A CA 1
ATOM 1427 C C . TYR A 1 197 ? -16.216 -8.692 3.600 1.00 96.12 197 TYR A C 1
ATOM 1429 O O . TYR A 1 197 ? -15.666 -8.714 4.703 1.00 96.12 197 TYR A O 1
ATOM 1437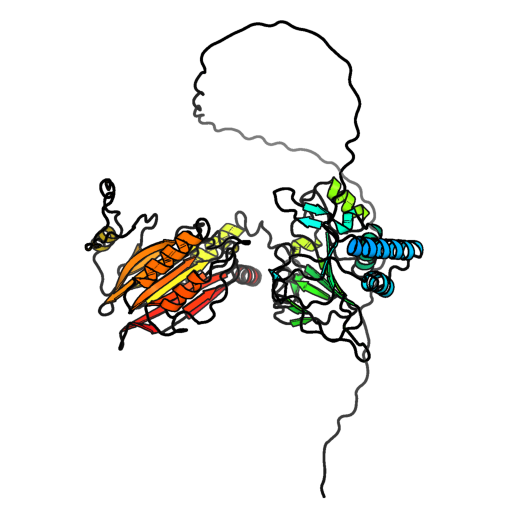 N N . ALA A 1 198 ? -15.685 -9.270 2.521 1.00 96.50 198 ALA A N 1
ATOM 1438 C CA . ALA A 1 198 ? -14.334 -9.815 2.464 1.00 96.50 198 ALA A CA 1
ATOM 1439 C C . ALA A 1 198 ? -13.423 -8.776 1.798 1.00 96.50 198 ALA A C 1
ATOM 1441 O O . ALA A 1 198 ? -13.642 -8.424 0.643 1.00 96.50 198 ALA A O 1
ATOM 1442 N N . ALA A 1 199 ? -12.445 -8.231 2.522 1.00 95.88 199 ALA A N 1
ATOM 1443 C CA . ALA A 1 199 ? -11.522 -7.246 1.964 1.00 95.88 199 ALA A CA 1
ATOM 1444 C C . ALA A 1 199 ? -10.640 -7.864 0.863 1.00 95.88 199 ALA A C 1
ATOM 1446 O O . ALA A 1 199 ? -10.104 -8.955 1.062 1.00 95.88 199 ALA A O 1
ATOM 1447 N N . LYS A 1 200 ? -10.453 -7.146 -0.255 1.00 94.31 200 LYS A N 1
ATOM 1448 C CA . LYS A 1 200 ? -9.459 -7.468 -1.302 1.00 94.31 200 LYS A CA 1
ATOM 1449 C C . LYS A 1 200 ? -8.022 -7.480 -0.761 1.00 94.31 200 LYS A C 1
ATOM 1451 O O . LYS A 1 200 ? -7.761 -6.963 0.321 1.00 94.31 200 LYS A O 1
ATOM 1456 N N . LYS A 1 201 ? -7.083 -8.015 -1.555 1.00 90.31 201 LYS A N 1
ATOM 1457 C CA . LYS A 1 201 ? -5.634 -7.908 -1.312 1.00 90.31 201 LYS A CA 1
ATOM 1458 C C . LYS A 1 201 ? -5.208 -6.440 -1.301 1.00 90.31 201 LYS A C 1
ATOM 1460 O O . LYS A 1 201 ? -5.446 -5.725 -2.272 1.00 90.31 201 LYS A O 1
ATOM 1465 N N . HIS A 1 202 ? -4.644 -5.994 -0.182 1.00 86.75 202 HIS A N 1
ATOM 1466 C CA . HIS A 1 202 ? -4.213 -4.613 0.032 1.00 86.75 202 HIS A CA 1
ATOM 1467 C C . HIS A 1 202 ? -3.103 -4.519 1.086 1.00 86.75 202 HIS A C 1
ATOM 1469 O O . HIS A 1 202 ? -2.806 -5.489 1.776 1.00 86.75 202 HIS A O 1
ATOM 1475 N N . VAL A 1 203 ? -2.528 -3.320 1.207 1.00 81.62 203 VAL A N 1
ATOM 1476 C CA . VAL A 1 203 ? -1.619 -2.898 2.280 1.00 81.62 203 VAL A CA 1
ATOM 1477 C C . VAL A 1 203 ? -2.208 -1.644 2.926 1.00 81.62 203 VAL A C 1
ATOM 1479 O O . VAL A 1 203 ? -2.602 -0.709 2.215 1.00 81.62 203 VAL A O 1
ATOM 1482 N N . ASP A 1 204 ? -2.248 -1.578 4.256 1.00 85.62 204 ASP A N 1
ATOM 1483 C CA . ASP A 1 204 ? -2.793 -0.427 4.979 1.00 85.62 204 ASP A CA 1
ATOM 1484 C C . ASP A 1 204 ? -1.732 0.674 5.122 1.00 85.62 204 ASP A C 1
ATOM 1486 O O . ASP A 1 204 ? -1.148 0.898 6.174 1.00 85.62 204 ASP A O 1
ATOM 1490 N N . GLY A 1 205 ? -1.501 1.437 4.050 1.00 74.44 205 GLY A N 1
ATOM 1491 C CA . GLY A 1 205 ? -0.456 2.476 3.989 1.00 74.44 205 GLY A CA 1
ATOM 1492 C C . GLY A 1 205 ? -0.626 3.715 4.894 1.00 74.44 205 GLY A C 1
ATOM 1493 O O . GLY A 1 205 ? -0.006 4.738 4.604 1.00 74.44 205 GLY A O 1
ATOM 1494 N N . ASN A 1 206 ? -1.487 3.651 5.915 1.00 80.62 206 ASN A N 1
ATOM 1495 C CA . ASN A 1 206 ? -1.598 4.602 7.032 1.00 80.62 206 ASN A CA 1
ATOM 1496 C C . ASN A 1 206 ? -1.280 3.937 8.391 1.00 80.62 206 ASN A C 1
ATOM 1498 O O . ASN A 1 206 ? -1.339 4.601 9.423 1.00 80.62 206 ASN A O 1
ATOM 1502 N N . ASN A 1 207 ? -0.991 2.638 8.406 1.00 85.06 207 ASN A N 1
ATOM 1503 C CA . ASN A 1 207 ? -0.625 1.865 9.582 1.00 85.06 207 ASN A CA 1
ATOM 1504 C C . ASN A 1 207 ? 0.851 2.101 9.940 1.00 85.06 207 ASN A C 1
ATOM 1506 O O . ASN A 1 207 ? 1.629 2.602 9.125 1.00 85.06 207 ASN A O 1
ATOM 1510 N N . ILE A 1 208 ? 1.238 1.764 11.166 1.00 84.06 208 ILE A N 1
ATOM 1511 C CA . ILE A 1 208 ? 2.646 1.655 11.557 1.00 84.06 208 ILE A CA 1
ATOM 1512 C C . ILE A 1 208 ? 3.188 0.230 11.381 1.00 84.06 208 ILE A C 1
ATOM 1514 O O . ILE A 1 208 ? 4.392 0.069 11.217 1.00 84.06 208 ILE A O 1
ATOM 1518 N N . GLY A 1 209 ? 2.307 -0.773 11.323 1.00 84.31 209 GLY A N 1
ATOM 1519 C CA . GLY A 1 209 ? 2.618 -2.165 11.002 1.00 84.31 209 GLY A CA 1
ATOM 1520 C C . GLY A 1 209 ? 1.832 -3.123 11.894 1.00 84.31 209 GLY A C 1
ATOM 1521 O O . GLY A 1 209 ? 0.746 -3.558 11.493 1.00 84.31 209 GLY A O 1
ATOM 1522 N N . PRO A 1 210 ? 2.309 -3.400 13.126 1.00 92.38 210 PRO A N 1
ATOM 1523 C CA . PRO A 1 210 ? 1.637 -4.271 14.086 1.00 92.38 210 PRO A CA 1
ATOM 1524 C C . PRO A 1 210 ? 0.159 -3.949 14.237 1.00 92.38 210 PRO A C 1
ATOM 1526 O O . PRO A 1 210 ? -0.225 -2.832 14.591 1.00 92.38 210 PRO A O 1
ATOM 1529 N N . SER A 1 211 ? -0.664 -4.949 13.957 1.00 96.69 211 SER A N 1
ATOM 1530 C CA . SER A 1 211 ? -2.114 -4.853 13.992 1.00 96.69 211 SER A CA 1
ATOM 1531 C C . SER A 1 211 ? -2.689 -6.125 14.583 1.00 96.69 211 SER A C 1
ATOM 1533 O O . SER A 1 211 ? -2.205 -7.219 14.308 1.00 96.69 211 SER A O 1
ATOM 1535 N N . HIS A 1 212 ? -3.749 -5.996 15.369 1.00 98.31 212 HIS A N 1
ATOM 1536 C CA . HIS A 1 212 ? -4.489 -7.139 15.882 1.00 98.31 212 HIS A CA 1
ATOM 1537 C C . HIS A 1 212 ? -5.839 -7.230 15.180 1.00 98.31 212 HIS A C 1
ATOM 1539 O O . HIS A 1 212 ? -6.561 -6.239 15.100 1.00 98.31 212 HIS A O 1
ATOM 1545 N N . ILE A 1 213 ? -6.194 -8.414 14.680 1.00 98.62 213 ILE A N 1
ATOM 1546 C CA . ILE A 1 213 ? -7.502 -8.704 14.085 1.00 98.62 213 ILE A CA 1
ATOM 1547 C C . ILE A 1 213 ? -8.267 -9.738 14.911 1.00 98.62 213 ILE A C 1
ATOM 1549 O O . ILE A 1 213 ? -7.707 -10.741 15.349 1.00 98.62 213 ILE A O 1
ATOM 1553 N N . ILE A 1 214 ? -9.569 -9.520 15.055 1.00 98.75 214 ILE A N 1
ATOM 1554 C CA . ILE A 1 214 ? -10.550 -10.505 15.518 1.00 98.75 214 ILE A CA 1
ATOM 1555 C C . ILE A 1 214 ? -11.785 -10.452 14.613 1.00 98.75 214 ILE A C 1
ATOM 1557 O O . ILE A 1 214 ? -12.084 -9.422 14.007 1.00 98.75 214 ILE A O 1
ATOM 1561 N N . SER A 1 215 ? -12.515 -11.559 14.506 1.00 98.62 215 SER A N 1
ATOM 1562 C CA . SER A 1 215 ? -13.826 -11.645 13.860 1.00 98.62 215 SER A CA 1
ATOM 1563 C C . SER A 1 215 ? -14.852 -12.320 14.770 1.00 98.62 215 SER A C 1
ATOM 1565 O O . SER A 1 215 ? -14.541 -13.282 15.472 1.00 98.62 215 SER A O 1
ATOM 1567 N N . LEU A 1 216 ? -16.062 -11.766 14.783 1.00 98.50 216 LEU A N 1
ATOM 1568 C CA . LEU A 1 216 ? -17.184 -12.086 15.666 1.00 98.50 216 LEU A CA 1
ATOM 1569 C C . LEU A 1 216 ? -18.461 -12.306 14.836 1.00 98.50 216 LEU A C 1
ATOM 1571 O O . LEU A 1 216 ? -18.534 -11.880 13.677 1.00 98.50 216 LEU A O 1
ATOM 1575 N N . GLY A 1 217 ? -19.485 -12.893 15.456 1.00 97.31 217 GLY A N 1
ATOM 1576 C CA . GLY A 1 217 ? -20.784 -13.171 14.850 1.00 97.31 217 GLY A CA 1
ATOM 1577 C C . GLY A 1 217 ? -20.904 -14.551 14.198 1.00 97.31 217 GLY A C 1
ATOM 1578 O O . GLY A 1 217 ? -19.948 -15.316 14.079 1.00 97.31 217 GLY A O 1
ATOM 1579 N N . ASP A 1 218 ? -22.120 -14.868 13.759 1.00 97.31 218 ASP A N 1
ATOM 1580 C CA . ASP A 1 218 ? -22.488 -16.123 13.103 1.00 97.31 218 ASP A CA 1
ATOM 1581 C C . ASP A 1 218 ? -21.895 -16.269 11.680 1.00 97.31 218 ASP A C 1
ATOM 1583 O O . ASP A 1 218 ? -22.596 -16.096 10.676 1.00 97.31 218 ASP A O 1
ATOM 1587 N N . HIS A 1 219 ? -20.613 -16.623 11.558 1.00 97.94 219 HIS A N 1
ATOM 1588 C CA . HIS A 1 219 ? -19.977 -16.938 10.271 1.00 97.94 219 HIS A CA 1
ATOM 1589 C C . HIS A 1 219 ? -19.063 -18.172 10.321 1.00 97.94 219 HIS A C 1
ATOM 1591 O O . HIS A 1 219 ? -18.599 -18.592 11.376 1.00 97.94 219 HIS A O 1
ATOM 1597 N N . ALA A 1 220 ? -18.791 -18.749 9.148 1.00 97.50 220 ALA A N 1
ATOM 1598 C CA . ALA A 1 220 ? -17.796 -19.799 8.943 1.00 97.50 220 ALA A CA 1
ATOM 1599 C C . ALA A 1 220 ? -16.872 -19.433 7.770 1.00 97.50 220 ALA A C 1
ATOM 1601 O O . ALA A 1 220 ? -17.334 -18.915 6.749 1.00 97.50 220 ALA A O 1
ATOM 1602 N N . GLY A 1 221 ? -15.574 -19.712 7.913 1.00 97.56 221 GLY A N 1
ATOM 1603 C CA . GLY A 1 221 ? -14.531 -19.121 7.069 1.00 97.56 221 GLY A CA 1
ATOM 1604 C C . GLY A 1 221 ? -14.340 -17.627 7.359 1.00 97.56 221 GLY A C 1
ATOM 1605 O O . GLY A 1 221 ? -14.878 -17.096 8.338 1.00 97.56 221 GLY A O 1
ATOM 1606 N N . GLY A 1 222 ? -13.627 -16.919 6.486 1.00 97.44 222 GLY A N 1
ATOM 1607 C CA . GLY A 1 222 ? -13.321 -15.495 6.673 1.00 97.44 222 GLY A CA 1
ATOM 1608 C C . GLY A 1 222 ? -12.046 -15.242 7.466 1.00 97.44 222 GLY A C 1
ATOM 1609 O O . GLY A 1 222 ? -11.928 -14.196 8.112 1.00 97.44 222 GLY A O 1
ATOM 1610 N N . GLU A 1 223 ? -11.129 -16.205 7.426 1.00 98.44 223 GLU A N 1
ATOM 1611 C CA . GLU A 1 223 ? -9.738 -16.098 7.845 1.00 98.44 223 GLU A CA 1
ATOM 1612 C C . GLU A 1 223 ? -9.029 -14.930 7.136 1.00 98.44 223 GLU A C 1
ATOM 1614 O O . GLU A 1 223 ? -9.457 -14.462 6.076 1.00 98.44 223 GLU A O 1
ATOM 1619 N N . LEU A 1 224 ? -7.932 -14.453 7.723 1.00 98.44 224 LEU A N 1
ATOM 1620 C CA . LEU A 1 224 ? -7.072 -13.447 7.104 1.00 98.44 224 LEU A CA 1
ATOM 1621 C C . LEU A 1 224 ? -5.877 -14.152 6.451 1.00 98.44 224 LEU A C 1
ATOM 1623 O O . LEU A 1 224 ? -5.078 -14.761 7.157 1.00 98.44 224 LEU A O 1
ATOM 1627 N N . TRP A 1 225 ? -5.738 -14.063 5.130 1.00 98.06 225 TRP A N 1
ATOM 1628 C CA . TRP A 1 225 ? -4.474 -14.399 4.471 1.00 98.06 225 TRP A CA 1
ATOM 1629 C C . TRP A 1 225 ? -3.523 -13.208 4.587 1.00 98.06 225 TRP A C 1
ATOM 1631 O O . TRP A 1 225 ? -3.955 -12.062 4.422 1.00 98.06 225 TRP A O 1
ATOM 1641 N N . VAL A 1 226 ? -2.247 -13.484 4.844 1.00 90.25 226 VAL A N 1
ATOM 1642 C CA . VAL A 1 226 ? -1.164 -12.495 4.921 1.00 90.25 226 VAL A CA 1
ATOM 1643 C C . VAL A 1 226 ? 0.033 -12.970 4.099 1.00 90.25 226 VAL A C 1
ATOM 1645 O O . VAL A 1 226 ? 0.337 -14.160 4.098 1.00 90.25 226 VAL A O 1
ATOM 1648 N N . ALA A 1 227 ? 0.721 -12.045 3.429 1.00 75.75 227 ALA A N 1
ATOM 1649 C CA . ALA A 1 227 ? 1.944 -12.326 2.671 1.00 75.75 227 ALA A CA 1
ATOM 1650 C C . ALA A 1 227 ? 3.188 -12.466 3.563 1.00 75.75 227 ALA A C 1
ATOM 1652 O O . ALA A 1 227 ? 4.212 -12.979 3.122 1.00 75.75 227 ALA A O 1
ATOM 1653 N N . ASP A 1 228 ? 3.114 -11.976 4.802 1.00 80.50 228 ASP A N 1
ATOM 1654 C CA . ASP A 1 228 ? 4.178 -12.116 5.790 1.00 80.50 228 ASP A CA 1
ATOM 1655 C C . ASP A 1 228 ? 3.595 -12.184 7.207 1.00 80.50 228 ASP A C 1
ATOM 1657 O O . ASP A 1 228 ? 2.678 -11.428 7.549 1.00 80.50 228 ASP A O 1
ATOM 1661 N N . THR A 1 229 ? 4.130 -13.076 8.037 1.00 83.81 229 THR A N 1
ATOM 1662 C CA . THR A 1 229 ? 3.833 -13.161 9.472 1.00 83.81 229 THR A CA 1
ATOM 1663 C C . THR A 1 229 ? 5.006 -12.679 10.306 1.00 83.81 229 THR A C 1
ATOM 1665 O O . THR A 1 229 ? 6.161 -12.921 9.962 1.00 83.81 229 THR A O 1
ATOM 1668 N N . PHE A 1 230 ? 4.712 -12.101 11.471 1.00 83.75 230 PHE A N 1
ATOM 1669 C CA . PHE A 1 230 ? 5.748 -11.850 12.464 1.00 83.75 230 PHE A CA 1
ATOM 1670 C C . PHE A 1 230 ? 6.365 -13.152 12.983 1.00 83.75 230 PHE A C 1
ATOM 1672 O O . PHE A 1 230 ? 5.656 -14.103 13.312 1.00 83.75 230 PHE A O 1
ATOM 1679 N N . VAL A 1 231 ? 7.685 -13.135 13.121 1.00 82.31 231 VAL A N 1
ATOM 1680 C CA . VAL A 1 231 ? 8.497 -14.123 13.830 1.00 82.31 231 VAL A CA 1
ATOM 1681 C C . VAL A 1 231 ? 9.220 -13.437 14.987 1.00 82.31 231 VAL A C 1
ATOM 1683 O O . VAL A 1 231 ? 9.612 -12.273 14.877 1.00 82.31 231 VAL A O 1
ATOM 1686 N N . GLU A 1 232 ? 9.399 -14.147 16.102 1.00 84.69 232 GLU A N 1
ATOM 1687 C CA . GLU A 1 232 ? 10.356 -13.720 17.125 1.00 84.69 232 GLU A CA 1
ATOM 1688 C C . GLU A 1 232 ? 11.772 -13.876 16.562 1.00 84.69 232 GLU A C 1
ATOM 1690 O O . GLU A 1 232 ? 12.147 -14.953 16.097 1.00 84.69 232 GLU A O 1
ATOM 1695 N N . LYS A 1 233 ? 12.555 -12.802 16.623 1.00 78.19 233 LYS A N 1
ATOM 1696 C CA . LYS A 1 233 ? 13.997 -12.797 16.379 1.00 78.19 233 LYS A CA 1
ATOM 1697 C C . LYS A 1 233 ? 14.697 -12.154 17.566 1.00 78.19 233 LYS A C 1
ATOM 1699 O O . LYS A 1 233 ? 14.116 -11.319 18.253 1.00 78.19 233 LYS A O 1
ATOM 1704 N N . GLU A 1 234 ? 15.939 -12.536 17.797 1.00 81.12 234 GLU A N 1
ATOM 1705 C CA . GLU A 1 234 ? 16.806 -11.835 18.738 1.00 81.12 234 GLU A CA 1
ATOM 1706 C C . GLU A 1 234 ? 17.377 -10.584 18.049 1.00 81.12 234 GLU A C 1
ATOM 1708 O O . GLU A 1 234 ? 17.641 -10.612 16.845 1.00 81.12 234 GLU A O 1
ATOM 1713 N N . ASN A 1 235 ? 17.493 -9.466 18.765 1.00 71.94 235 ASN A N 1
ATOM 1714 C CA . ASN A 1 235 ? 18.225 -8.288 18.292 1.00 71.94 235 ASN A CA 1
ATOM 1715 C C . ASN A 1 235 ? 19.681 -8.311 18.794 1.00 71.94 235 ASN A C 1
ATOM 1717 O O . ASN A 1 235 ? 20.040 -9.126 19.640 1.00 71.94 235 ASN A O 1
ATOM 1721 N N . ASP A 1 236 ? 20.495 -7.354 18.347 1.00 68.00 236 ASP A N 1
ATOM 1722 C CA . ASP A 1 236 ? 21.921 -7.225 18.703 1.00 68.00 236 ASP A CA 1
ATOM 1723 C C . ASP A 1 236 ? 22.203 -7.092 20.220 1.00 68.00 236 ASP A C 1
ATOM 1725 O O . ASP A 1 236 ? 23.356 -7.121 20.647 1.00 68.00 236 ASP A O 1
ATOM 1729 N N . LYS A 1 237 ? 21.164 -6.915 21.050 1.00 73.25 237 LYS A N 1
ATOM 1730 C CA . LYS A 1 237 ? 21.238 -6.816 22.517 1.00 73.25 237 LYS A CA 1
ATOM 1731 C C . LYS A 1 237 ? 20.791 -8.095 23.240 1.00 73.25 237 LYS A C 1
ATOM 1733 O O . LYS A 1 237 ? 20.739 -8.094 24.469 1.00 73.25 237 LYS A O 1
ATOM 1738 N N . GLY A 1 238 ? 20.436 -9.157 22.516 1.00 78.50 238 GLY A N 1
ATOM 1739 C CA . GLY A 1 238 ? 19.863 -10.377 23.095 1.00 78.50 238 GLY A CA 1
ATOM 1740 C C . GLY A 1 238 ? 18.359 -10.287 23.395 1.00 78.50 238 GLY A C 1
ATOM 1741 O O . GLY A 1 238 ? 17.804 -11.154 24.069 1.00 78.50 238 GLY A O 1
ATOM 1742 N N . GLU A 1 239 ? 17.673 -9.227 22.952 1.00 79.50 239 GLU A N 1
ATOM 1743 C CA . GLU A 1 239 ? 16.254 -9.010 23.248 1.00 79.50 239 GLU A CA 1
ATOM 1744 C C . GLU A 1 239 ? 15.378 -9.636 22.157 1.00 79.50 239 GLU A C 1
ATOM 1746 O O . GLU A 1 239 ? 15.592 -9.427 20.960 1.00 79.50 239 GLU A O 1
ATOM 1751 N N . LYS A 1 240 ? 14.331 -10.361 22.562 1.00 80.81 240 LYS A N 1
ATOM 1752 C CA . LYS A 1 240 ? 13.329 -10.887 21.631 1.00 80.81 240 LYS A CA 1
ATOM 1753 C C . LYS A 1 240 ? 12.461 -9.762 21.073 1.00 80.81 240 LYS A C 1
ATOM 1755 O O . LYS A 1 240 ? 11.700 -9.132 21.805 1.00 80.81 240 LYS A O 1
ATOM 1760 N N . VAL A 1 241 ? 12.523 -9.569 19.762 1.00 79.25 241 VAL A N 1
ATOM 1761 C CA . VAL A 1 241 ? 11.712 -8.619 18.999 1.00 79.25 241 VAL A CA 1
ATOM 1762 C C . VAL A 1 241 ? 10.883 -9.348 17.945 1.00 79.25 241 VAL A C 1
ATOM 1764 O O . VAL A 1 241 ? 11.317 -10.334 17.354 1.00 79.25 241 VAL A O 1
ATOM 1767 N N . LEU A 1 242 ? 9.676 -8.854 17.679 1.00 79.38 242 LEU A N 1
ATOM 1768 C CA . LEU A 1 242 ? 8.851 -9.353 16.580 1.00 79.38 242 LEU A CA 1
ATOM 1769 C C . LEU A 1 242 ? 9.241 -8.619 15.294 1.00 79.38 242 LEU A C 1
ATOM 1771 O O . LEU A 1 242 ? 9.199 -7.392 15.241 1.00 79.38 242 LEU A O 1
ATOM 1775 N N . ARG A 1 243 ? 9.607 -9.358 14.246 1.00 73.75 243 ARG A N 1
ATOM 1776 C CA . ARG A 1 243 ? 9.913 -8.808 12.913 1.00 73.75 243 ARG A CA 1
ATOM 1777 C C . ARG A 1 243 ? 9.220 -9.622 11.823 1.00 73.75 243 ARG A C 1
ATOM 1779 O O . ARG A 1 243 ? 8.843 -10.765 12.057 1.00 73.75 243 ARG A O 1
ATOM 1786 N N . GLY A 1 244 ? 9.031 -9.024 10.648 1.00 71.62 244 GLY A N 1
ATOM 1787 C CA . GLY A 1 244 ? 8.602 -9.758 9.454 1.00 71.62 244 GLY A CA 1
ATOM 1788 C C . GLY A 1 244 ? 9.646 -10.782 8.986 1.00 71.62 244 GLY A C 1
ATOM 1789 O O . GLY A 1 244 ? 10.747 -10.873 9.540 1.00 71.62 244 GLY A O 1
ATOM 1790 N N . GLY A 1 245 ? 9.303 -11.538 7.948 1.00 66.12 245 GLY A N 1
ATOM 1791 C CA . GLY A 1 245 ? 10.101 -12.630 7.391 1.00 66.12 245 GLY A CA 1
ATOM 1792 C C . GLY A 1 245 ? 9.644 -14.028 7.816 1.00 66.12 245 GLY A C 1
ATOM 1793 O O . GLY A 1 245 ? 10.412 -14.977 7.679 1.00 66.12 245 GLY A O 1
ATOM 1794 N N . GLY A 1 246 ? 8.422 -14.175 8.339 1.00 71.62 246 GLY A N 1
ATOM 1795 C CA . GLY A 1 246 ? 7.795 -15.482 8.563 1.00 71.62 246 GLY A CA 1
ATOM 1796 C C . GLY A 1 246 ? 7.116 -16.061 7.316 1.00 71.62 246 GLY A C 1
ATOM 1797 O O . GLY A 1 246 ? 6.836 -17.258 7.279 1.00 71.62 246 GLY A O 1
ATOM 1798 N N . GLY A 1 247 ? 6.893 -15.235 6.289 1.00 72.31 247 GLY A N 1
ATOM 1799 C CA . GLY A 1 247 ? 6.312 -15.647 5.012 1.00 72.31 247 GLY A CA 1
ATOM 1800 C C . GLY A 1 247 ? 4.785 -15.765 5.026 1.00 72.31 247 GLY A C 1
ATOM 1801 O O . GLY A 1 247 ? 4.107 -15.353 5.970 1.00 72.31 247 GLY A O 1
ATOM 1802 N N . GLU A 1 248 ? 4.232 -16.294 3.934 1.00 84.19 248 GLU A N 1
ATOM 1803 C CA . GLU A 1 248 ? 2.784 -16.315 3.716 1.00 84.19 248 GLU A CA 1
ATOM 1804 C C . GLU A 1 248 ? 2.049 -17.245 4.694 1.00 84.19 248 GLU A C 1
ATOM 1806 O O . GLU A 1 248 ? 2.492 -18.360 4.978 1.00 84.19 248 GLU A O 1
ATOM 1811 N N . SER A 1 249 ? 0.881 -16.822 5.187 1.00 93.56 249 SER A N 1
ATOM 1812 C CA . SER A 1 249 ? 0.096 -17.621 6.134 1.00 93.56 249 SER A CA 1
ATOM 1813 C C . SER A 1 249 ? -1.401 -17.308 6.122 1.00 93.56 249 SER A C 1
ATOM 1815 O O . SER A 1 249 ? -1.857 -16.305 5.572 1.00 93.56 249 SER A O 1
ATOM 1817 N N . VAL A 1 250 ? -2.184 -18.176 6.772 1.00 97.44 250 VAL A N 1
ATOM 1818 C CA . VAL A 1 250 ? -3.635 -18.029 6.960 1.00 97.44 250 VAL A CA 1
ATOM 1819 C C . VAL A 1 250 ? -3.965 -17.981 8.450 1.00 97.44 250 VAL A C 1
ATOM 1821 O O . VAL A 1 250 ? -3.883 -18.972 9.179 1.00 97.44 250 VAL A O 1
ATOM 1824 N N . ILE A 1 251 ? -4.389 -16.805 8.898 1.00 97.38 251 ILE A N 1
ATOM 1825 C CA . ILE A 1 251 ? -4.656 -16.475 10.291 1.00 97.38 251 ILE A CA 1
ATOM 1826 C C . ILE A 1 251 ? -6.129 -16.738 10.629 1.00 97.38 251 ILE A C 1
ATOM 1828 O O . ILE A 1 251 ? -7.050 -16.066 10.153 1.00 97.38 251 ILE A O 1
ATOM 1832 N N . LYS A 1 252 ? -6.350 -17.696 11.536 1.00 97.88 252 LYS A N 1
ATOM 1833 C CA . LYS A 1 252 ? -7.660 -17.996 12.133 1.00 97.88 252 LYS A CA 1
ATOM 1834 C C . LYS A 1 252 ? -7.989 -16.976 13.228 1.00 97.88 252 LYS A C 1
ATOM 1836 O O . LYS A 1 252 ? -7.605 -17.154 14.383 1.00 97.88 252 LYS A O 1
ATOM 1841 N N . CYS A 1 253 ? -8.694 -15.910 12.853 1.00 97.62 253 CYS A N 1
ATOM 1842 C CA . CYS A 1 253 ? -9.055 -14.787 13.728 1.00 97.62 253 CYS A CA 1
ATOM 1843 C C . CYS A 1 253 ? -10.500 -14.830 14.270 1.00 97.62 253 CYS A C 1
ATOM 1845 O O . CYS A 1 253 ? -10.989 -13.830 14.788 1.00 97.62 253 CYS A O 1
ATOM 1847 N N . HIS A 1 254 ? -11.231 -15.941 14.137 1.00 98.12 254 HIS A N 1
ATOM 1848 C CA . HIS A 1 254 ? -12.596 -16.044 14.671 1.00 98.12 254 HIS A CA 1
ATOM 1849 C C . HIS A 1 254 ? -12.583 -16.240 16.197 1.00 98.12 254 HIS A C 1
ATOM 1851 O O . HIS A 1 254 ? -11.938 -17.162 16.693 1.00 98.12 254 HIS A O 1
ATOM 1857 N N . ARG A 1 255 ? -13.269 -15.348 16.929 1.00 97.38 255 ARG A N 1
ATOM 1858 C CA . ARG A 1 255 ? -13.322 -15.236 18.407 1.00 97.38 255 ARG A CA 1
ATOM 1859 C C . ARG A 1 255 ? -11.970 -15.205 19.137 1.00 97.38 255 ARG A C 1
ATOM 1861 O O . ARG A 1 255 ? -11.923 -15.426 20.341 1.00 97.38 255 ARG A O 1
ATOM 1868 N N . ALA A 1 256 ? -10.878 -14.905 18.439 1.00 96.81 256 ALA A N 1
ATOM 1869 C CA . ALA A 1 256 ? -9.557 -14.751 19.033 1.00 96.81 256 ALA A CA 1
ATOM 1870 C C . ALA A 1 256 ? -8.794 -13.633 18.326 1.00 96.81 256 ALA A C 1
ATOM 1872 O O . ALA A 1 256 ? -8.707 -13.630 17.095 1.00 96.81 256 ALA A O 1
ATOM 1873 N N . TRP A 1 257 ? -8.209 -12.720 19.102 1.00 98.31 257 TRP A N 1
ATOM 1874 C CA . TRP A 1 257 ? -7.274 -11.734 18.575 1.00 98.31 257 TRP A CA 1
ATOM 1875 C C . TRP A 1 257 ? -6.030 -12.420 18.001 1.00 98.31 257 TRP A C 1
ATOM 1877 O O . TRP A 1 257 ? -5.517 -13.398 18.557 1.00 98.31 257 TRP A O 1
ATOM 1887 N N . LYS A 1 258 ? -5.554 -11.909 16.865 1.00 97.69 258 LYS A N 1
ATOM 1888 C CA . LYS A 1 258 ? -4.348 -12.377 16.179 1.00 97.69 258 LYS A CA 1
ATOM 1889 C C . LYS A 1 258 ? -3.537 -11.197 15.672 1.00 97.69 258 LYS A C 1
ATOM 1891 O O . LYS A 1 258 ? -4.086 -10.330 14.996 1.00 97.69 258 LYS A O 1
ATOM 1896 N N . LEU A 1 259 ? -2.248 -11.194 15.990 1.00 96.00 259 LEU A N 1
ATOM 1897 C CA . LEU A 1 259 ? -1.280 -10.239 15.464 1.00 96.00 259 LEU A CA 1
ATOM 1898 C C . LEU A 1 259 ? -1.007 -10.521 13.974 1.00 96.00 259 LEU A C 1
ATOM 1900 O O . LEU A 1 259 ? -0.874 -11.678 13.577 1.00 96.00 259 LEU A O 1
ATOM 1904 N N . PHE A 1 260 ? -0.897 -9.466 13.171 1.00 95.00 260 PHE A N 1
ATOM 1905 C CA . PHE A 1 260 ? -0.436 -9.488 11.782 1.00 95.00 260 PHE A CA 1
ATOM 1906 C C . PHE A 1 260 ? 0.207 -8.144 11.407 1.00 95.00 260 PHE A C 1
ATOM 1908 O O . PHE A 1 260 ? -0.032 -7.136 12.079 1.00 95.00 260 PHE A O 1
ATOM 1915 N N . ASP A 1 261 ? 1.013 -8.111 10.342 1.00 89.38 261 ASP A N 1
ATOM 1916 C CA . ASP A 1 261 ? 1.570 -6.857 9.827 1.00 89.38 261 ASP A CA 1
ATOM 1917 C C . ASP A 1 261 ? 0.625 -6.203 8.806 1.00 89.38 261 ASP A C 1
ATOM 1919 O O . ASP A 1 261 ? 0.440 -6.697 7.693 1.00 89.38 261 ASP A O 1
ATOM 1923 N N . GLY A 1 262 ? 0.056 -5.052 9.166 1.00 88.81 262 GLY A N 1
ATOM 1924 C CA . GLY A 1 262 ? -0.754 -4.225 8.272 1.00 88.81 262 GLY A CA 1
ATOM 1925 C C . GLY A 1 262 ? 0.047 -3.532 7.160 1.00 88.81 262 GLY A C 1
ATOM 1926 O O . GLY A 1 262 ? -0.557 -3.066 6.188 1.00 88.81 262 GLY A O 1
ATOM 1927 N N . ASN A 1 263 ? 1.383 -3.481 7.268 1.00 82.06 263 ASN A N 1
ATOM 1928 C CA . ASN A 1 263 ? 2.275 -3.025 6.196 1.00 82.06 263 ASN A CA 1
ATOM 1929 C C . ASN A 1 263 ? 2.590 -4.129 5.167 1.00 82.06 263 ASN A C 1
ATOM 1931 O O . ASN A 1 263 ? 3.133 -3.818 4.102 1.00 82.06 263 ASN A O 1
ATOM 1935 N N . SER A 1 264 ? 2.236 -5.386 5.450 1.00 78.44 264 SER A N 1
ATOM 1936 C CA . SER A 1 264 ? 2.306 -6.490 4.492 1.00 78.44 264 SER A CA 1
ATOM 1937 C C . SER A 1 264 ? 0.981 -6.654 3.742 1.00 78.44 264 SER A C 1
ATOM 1939 O O . SER A 1 264 ? -0.072 -6.158 4.162 1.00 78.44 264 SER A O 1
ATOM 1941 N N . GLU A 1 265 ? 1.019 -7.326 2.591 1.00 84.31 265 GLU A N 1
ATOM 1942 C CA . GLU A 1 265 ? -0.194 -7.578 1.814 1.00 84.31 265 GLU A CA 1
ATOM 1943 C C . GLU A 1 265 ? -1.102 -8.569 2.541 1.00 84.31 265 GLU A C 1
ATOM 1945 O O . GLU A 1 265 ? -0.656 -9.625 2.983 1.00 84.31 265 GLU A O 1
ATOM 1950 N N . HIS A 1 266 ? -2.394 -8.266 2.617 1.00 94.12 266 HIS A N 1
ATOM 1951 C CA . HIS A 1 266 ? -3.360 -9.136 3.276 1.00 94.12 266 HIS A CA 1
ATOM 1952 C C . HIS A 1 266 ? -4.758 -9.030 2.655 1.00 94.12 266 HIS A C 1
ATOM 1954 O O . HIS A 1 266 ? -5.114 -8.024 2.034 1.00 94.12 266 HIS A O 1
ATOM 1960 N N . TYR A 1 267 ? -5.563 -10.086 2.803 1.00 96.00 267 TYR A N 1
ATOM 1961 C CA . TYR A 1 267 ? -6.965 -10.113 2.369 1.00 96.00 267 TYR A CA 1
ATOM 1962 C C . TYR A 1 267 ? -7.826 -11.023 3.244 1.00 96.00 267 TYR A C 1
ATOM 1964 O O . TYR A 1 267 ? -7.343 -11.953 3.886 1.00 96.00 267 TYR A O 1
ATOM 1972 N N . THR A 1 268 ? -9.132 -10.760 3.263 1.00 98.25 268 THR A N 1
ATOM 1973 C CA . THR A 1 268 ? -10.093 -11.643 3.937 1.00 98.25 268 THR A CA 1
ATOM 1974 C C . THR A 1 268 ? -10.501 -12.760 2.986 1.00 98.25 268 THR A C 1
ATOM 1976 O O . THR A 1 268 ? -11.003 -12.488 1.897 1.00 98.25 268 THR A O 1
ATOM 1979 N N . MET A 1 269 ? -10.320 -14.010 3.398 1.00 98.12 269 MET A N 1
ATOM 1980 C CA . MET A 1 269 ? -10.779 -15.171 2.638 1.00 98.12 269 MET A CA 1
ATOM 1981 C C . MET A 1 269 ? -12.321 -15.218 2.563 1.00 98.12 269 MET A C 1
ATOM 1983 O O . MET A 1 269 ? -13.003 -14.587 3.378 1.00 98.12 269 MET A O 1
ATOM 1987 N N . PRO A 1 270 ? -12.918 -15.951 1.604 1.00 97.44 270 PRO A N 1
ATOM 1988 C CA . PRO A 1 270 ? -14.370 -16.102 1.533 1.00 97.44 270 PRO A CA 1
ATOM 1989 C C . PRO A 1 270 ? -14.975 -16.665 2.829 1.00 97.44 270 PRO A C 1
ATOM 1991 O O . PRO A 1 270 ? -14.420 -17.570 3.452 1.00 97.44 270 PRO A O 1
ATOM 1994 N N . PHE A 1 271 ? -16.152 -16.165 3.206 1.00 97.56 271 PHE A N 1
ATOM 1995 C CA . PHE A 1 271 ? -16.928 -16.652 4.349 1.00 97.56 271 PHE A CA 1
ATOM 1996 C C . PHE A 1 271 ? -18.386 -16.901 3.963 1.00 97.56 271 PHE A C 1
ATOM 1998 O O . PHE A 1 271 ? -18.882 -16.411 2.949 1.00 97.56 271 PHE A O 1
ATOM 2005 N N . ARG A 1 272 ? -19.073 -17.675 4.798 1.00 97.25 272 ARG A N 1
ATOM 2006 C CA . ARG A 1 272 ? -20.489 -18.036 4.668 1.00 97.25 272 ARG A CA 1
ATOM 2007 C C . ARG A 1 272 ? -21.179 -17.976 6.028 1.00 97.25 272 ARG A C 1
ATOM 2009 O O . ARG A 1 272 ? -20.521 -17.778 7.050 1.00 97.25 272 ARG A O 1
ATOM 2016 N N . ALA A 1 273 ? -22.497 -18.157 6.045 1.00 97.25 273 ALA A N 1
ATOM 2017 C CA . ALA A 1 273 ? -23.242 -18.316 7.289 1.00 97.25 273 ALA A CA 1
ATOM 2018 C C . ALA A 1 273 ? -22.702 -19.501 8.109 1.00 97.25 273 ALA A C 1
ATOM 2020 O O . ALA A 1 273 ? -22.287 -20.518 7.543 1.00 97.25 273 ALA A O 1
ATOM 2021 N N . ALA A 1 274 ? -22.706 -19.375 9.438 1.00 95.44 274 ALA A N 1
ATOM 2022 C CA . ALA A 1 274 ? -22.443 -20.515 10.311 1.00 95.44 274 ALA A CA 1
ATOM 2023 C C . ALA A 1 274 ? -23.529 -21.607 10.129 1.00 95.44 274 ALA A C 1
ATOM 2025 O O . ALA A 1 274 ? -24.649 -21.294 9.709 1.00 95.44 274 ALA A O 1
ATOM 2026 N N . PRO A 1 275 ? -23.239 -22.890 10.427 1.00 95.00 275 PRO A N 1
ATOM 2027 C CA . PRO A 1 275 ? -24.230 -23.962 10.329 1.00 95.00 275 PRO A CA 1
ATOM 2028 C C . PRO A 1 275 ? -25.527 -23.629 11.085 1.00 95.00 275 PRO A C 1
ATOM 2030 O O . PRO A 1 275 ? -25.491 -23.209 12.238 1.00 95.00 275 PRO A O 1
ATOM 2033 N N . GLY A 1 276 ? -26.675 -23.802 10.423 1.00 94.62 276 GLY A N 1
ATOM 2034 C CA . GLY A 1 276 ? -27.993 -23.484 10.991 1.00 94.62 276 GLY A CA 1
ATOM 2035 C C . GLY A 1 276 ? -28.392 -22.000 10.961 1.00 94.62 276 GLY A C 1
ATOM 2036 O O . GLY A 1 276 ? -29.422 -21.647 11.531 1.00 94.62 276 GLY A O 1
ATOM 2037 N N . LYS A 1 277 ? -27.621 -21.122 10.304 1.00 95.56 277 LYS A N 1
ATOM 2038 C CA . LYS A 1 277 ? -27.920 -19.683 10.182 1.00 95.56 277 LYS A CA 1
ATOM 2039 C C . LYS A 1 277 ? -28.256 -19.326 8.732 1.00 95.56 277 LYS A C 1
ATOM 2041 O O . LYS A 1 277 ? -27.604 -19.797 7.806 1.00 95.56 277 LYS A O 1
ATOM 2046 N N . ALA A 1 278 ? -29.272 -18.484 8.533 1.00 93.88 278 ALA A N 1
ATOM 2047 C CA . ALA A 1 278 ? -29.769 -18.134 7.196 1.00 93.88 278 ALA A CA 1
ATOM 2048 C C . ALA A 1 278 ? -28.841 -17.175 6.421 1.00 93.88 278 ALA A C 1
ATOM 2050 O O . ALA A 1 278 ? -28.804 -17.203 5.195 1.00 93.88 278 ALA A O 1
ATOM 2051 N N . ALA A 1 279 ? -28.089 -16.333 7.133 1.00 94.25 279 ALA A N 1
ATOM 2052 C CA . ALA A 1 279 ? -27.153 -15.365 6.570 1.00 94.25 279 ALA A CA 1
ATOM 2053 C C . ALA A 1 279 ? -25.928 -15.221 7.491 1.00 94.25 279 ALA A C 1
ATOM 2055 O O . ALA A 1 279 ? -26.062 -15.421 8.703 1.00 94.25 279 ALA A O 1
ATOM 2056 N N . PRO A 1 280 ? -24.740 -14.882 6.956 1.00 95.94 280 PRO A N 1
ATOM 2057 C CA . PRO A 1 280 ? -23.579 -14.605 7.785 1.00 95.94 280 PRO A CA 1
ATOM 2058 C C . PRO A 1 280 ? -23.754 -13.319 8.589 1.00 95.94 280 PRO A C 1
ATOM 2060 O O . PRO A 1 280 ? -24.266 -12.313 8.095 1.00 95.94 280 PRO A O 1
ATOM 2063 N N . THR A 1 281 ? -23.232 -13.337 9.809 1.00 96.81 281 THR A N 1
ATOM 2064 C CA . THR A 1 281 ? -22.876 -12.125 10.549 1.00 96.81 281 THR A CA 1
ATOM 2065 C C . THR A 1 281 ? -21.380 -12.185 10.819 1.00 96.81 281 THR A C 1
ATOM 2067 O O . THR A 1 281 ? -20.951 -12.900 11.712 1.00 96.81 281 THR A O 1
ATOM 2070 N N . ARG A 1 282 ? -20.574 -11.472 10.029 1.00 97.81 282 ARG A N 1
ATOM 2071 C CA . ARG A 1 282 ? -19.130 -11.321 10.236 1.00 97.81 282 ARG A CA 1
ATOM 2072 C C . ARG A 1 282 ? -18.820 -9.870 10.575 1.00 97.81 282 ARG A C 1
ATOM 2074 O O . ARG A 1 282 ? -18.833 -9.007 9.697 1.00 97.81 282 ARG A O 1
ATOM 2081 N N . ILE A 1 283 ? -18.512 -9.621 11.842 1.00 98.62 283 ILE A N 1
ATOM 2082 C CA . ILE A 1 283 ? -17.996 -8.344 12.341 1.00 98.62 283 ILE A CA 1
ATOM 2083 C C . ILE A 1 283 ? -16.509 -8.553 12.608 1.00 98.62 283 ILE A C 1
ATOM 2085 O O . ILE A 1 283 ? -16.164 -9.241 13.563 1.00 98.62 283 ILE A O 1
ATOM 2089 N N . SER A 1 284 ? -15.620 -7.998 11.783 1.00 98.50 284 SER A N 1
ATOM 2090 C CA . SER A 1 284 ? -14.180 -8.030 12.079 1.00 98.50 284 SER A CA 1
ATOM 2091 C C . SER A 1 284 ? -13.682 -6.682 12.561 1.00 98.50 284 SER A C 1
ATOM 2093 O O . SER A 1 284 ? -13.952 -5.668 11.917 1.00 98.50 284 SER A O 1
ATOM 2095 N N . ILE A 1 285 ? -12.928 -6.697 13.653 1.00 98.75 285 ILE A N 1
ATOM 2096 C CA . ILE A 1 285 ? -12.355 -5.524 14.304 1.00 98.75 285 ILE A CA 1
ATOM 2097 C C . ILE A 1 285 ? -10.840 -5.623 14.146 1.00 98.75 285 ILE A C 1
ATOM 2099 O O . ILE A 1 285 ? -10.249 -6.657 14.459 1.00 98.75 285 ILE A O 1
ATOM 2103 N N . VAL A 1 286 ? -10.228 -4.560 13.629 1.00 98.50 286 VAL A N 1
ATOM 2104 C CA . VAL A 1 286 ? -8.776 -4.418 13.506 1.00 98.50 286 VAL A CA 1
ATOM 2105 C C . VAL A 1 286 ? -8.330 -3.288 14.423 1.00 98.50 286 VAL A C 1
ATOM 2107 O O . VAL A 1 286 ? -8.658 -2.128 14.167 1.00 98.50 286 VAL A O 1
ATOM 2110 N N . ALA A 1 287 ? -7.601 -3.623 15.483 1.00 98.62 287 ALA A N 1
ATOM 2111 C CA . ALA A 1 287 ? -6.902 -2.659 16.321 1.00 98.62 287 ALA A CA 1
ATOM 2112 C C . ALA A 1 287 ? -5.537 -2.369 15.691 1.00 98.62 287 ALA A C 1
ATOM 2114 O O . ALA A 1 287 ? -4.770 -3.291 15.410 1.00 98.62 287 ALA A O 1
ATOM 2115 N N . PHE A 1 288 ? -5.233 -1.094 15.461 1.00 97.25 288 PHE A N 1
ATOM 2116 C CA . PHE A 1 288 ? -3.969 -0.668 14.865 1.00 97.25 288 PHE A CA 1
ATOM 2117 C C . PHE A 1 288 ? -3.545 0.706 15.383 1.00 97.25 288 PHE A C 1
ATOM 2119 O O . PHE A 1 288 ? -4.321 1.423 16.029 1.00 97.25 288 PHE A O 1
ATOM 2126 N N . SER A 1 289 ? -2.312 1.096 15.059 1.00 95.75 289 SER A N 1
ATOM 2127 C CA . SER A 1 289 ? -1.861 2.470 15.251 1.00 95.75 289 SER A CA 1
ATOM 2128 C C . SER A 1 289 ? -1.557 3.172 13.938 1.00 95.75 289 SER A C 1
ATOM 2130 O O . SER A 1 289 ? -0.847 2.660 13.076 1.00 95.75 289 SER A O 1
ATOM 2132 N N . HIS A 1 290 ? -2.108 4.375 13.785 1.00 91.88 290 HIS A N 1
ATOM 2133 C CA . HIS A 1 290 ? -1.855 5.216 12.624 1.00 91.88 290 HIS A CA 1
ATOM 2134 C C . HIS A 1 290 ? -0.384 5.651 12.607 1.00 91.88 290 HIS A C 1
ATOM 2136 O O . HIS A 1 290 ? 0.145 6.051 13.639 1.00 91.88 290 HIS A O 1
ATOM 2142 N N . SER A 1 291 ? 0.263 5.720 11.444 1.00 85.69 291 SER A N 1
ATOM 2143 C CA . SER A 1 291 ? 1.679 6.100 11.247 1.00 85.69 291 SER A CA 1
ATOM 2144 C C . SER A 1 291 ? 2.067 7.517 11.725 1.00 85.69 291 SER A C 1
ATOM 2146 O O . SER A 1 291 ? 3.160 8.015 11.451 1.00 85.69 291 SER A O 1
ATOM 2148 N N . SER A 1 292 ? 1.138 8.233 12.353 1.00 87.38 292 SER A N 1
ATOM 2149 C CA . SER A 1 292 ? 1.265 9.597 12.875 1.00 87.38 292 SER A CA 1
ATOM 2150 C C . SER A 1 292 ? 0.499 9.756 14.194 1.00 87.38 292 SER A C 1
ATOM 2152 O O . SER A 1 292 ? 0.056 10.857 14.511 1.00 87.38 292 SER A O 1
ATOM 2154 N N . TYR A 1 293 ? 0.321 8.665 14.954 1.00 90.75 29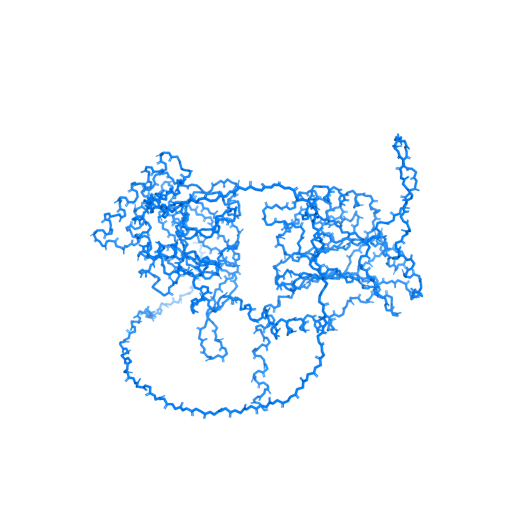3 TYR A N 1
ATOM 2155 C CA . TYR A 1 293 ? -0.386 8.689 16.240 1.00 90.75 293 TYR A CA 1
ATOM 2156 C C . TYR A 1 293 ? 0.259 9.644 17.257 1.00 90.75 293 TYR A C 1
ATOM 2158 O O . TYR A 1 293 ? -0.425 10.128 18.149 1.00 90.75 293 TYR A O 1
ATOM 2166 N N . ASN A 1 294 ? 1.554 9.925 17.103 1.00 90.06 294 ASN A N 1
ATOM 2167 C CA . ASN A 1 294 ? 2.341 10.824 17.942 1.00 90.06 294 ASN A CA 1
ATOM 2168 C C . ASN A 1 294 ? 2.436 12.267 17.423 1.00 90.06 294 ASN A C 1
ATOM 2170 O O . ASN A 1 294 ? 3.244 13.056 17.904 1.00 90.06 294 ASN A O 1
ATOM 2174 N N . LYS A 1 295 ? 1.653 12.617 16.397 1.00 88.12 295 LYS A N 1
ATOM 2175 C CA . LYS A 1 295 ? 1.684 13.931 15.727 1.00 88.12 295 LYS A CA 1
ATOM 2176 C C . LYS A 1 295 ? 0.299 14.566 15.666 1.00 88.12 295 LYS A C 1
ATOM 2178 O O . LYS A 1 295 ? -0.028 15.270 14.711 1.00 88.12 295 LYS A O 1
ATOM 2183 N N . MET A 1 296 ? -0.540 14.255 16.647 1.00 88.12 296 MET A N 1
ATOM 2184 C CA . MET A 1 296 ? -1.881 14.817 16.749 1.00 88.12 296 MET A CA 1
ATOM 2185 C C . MET A 1 296 ? -1.834 16.197 17.418 1.00 88.12 296 MET A C 1
ATOM 2187 O O . MET A 1 296 ? -0.935 16.456 18.218 1.00 88.12 296 MET A O 1
ATOM 2191 N N . PRO A 1 297 ? -2.810 17.084 17.164 1.00 90.62 297 PRO A N 1
ATOM 2192 C CA . PRO A 1 297 ? -3.045 18.228 18.040 1.00 90.62 297 PRO A CA 1
ATOM 2193 C C . PRO A 1 297 ? -3.277 17.752 19.484 1.00 90.62 297 PRO A C 1
ATOM 2195 O O . PRO A 1 297 ? -3.981 16.762 19.689 1.00 90.62 297 PRO A O 1
ATOM 2198 N N . GLU A 1 298 ? -2.734 18.453 20.485 1.00 93.44 298 GLU A N 1
ATOM 2199 C CA . GLU A 1 298 ? -2.843 18.030 21.897 1.00 93.44 298 GLU A CA 1
ATOM 2200 C C . GLU A 1 298 ? -4.300 17.903 22.366 1.00 93.44 298 GLU A C 1
ATOM 2202 O O . GLU A 1 298 ? -4.635 16.982 23.105 1.00 93.44 298 GLU A O 1
ATOM 2207 N N . GLU A 1 299 ? -5.192 18.763 21.863 1.00 92.94 299 GLU A N 1
ATOM 2208 C CA . GLU A 1 299 ? -6.636 18.659 22.097 1.00 92.94 299 GLU A CA 1
ATOM 2209 C C . GLU A 1 299 ? -7.185 17.300 21.620 1.00 92.94 299 GLU A C 1
ATOM 2211 O O . GLU A 1 299 ? -7.825 16.587 22.388 1.00 92.94 299 GLU A O 1
ATOM 2216 N N . THR A 1 300 ? -6.864 16.886 20.390 1.00 92.44 300 THR A N 1
ATOM 2217 C CA . THR A 1 300 ? -7.280 15.594 19.818 1.00 92.44 300 THR A CA 1
ATOM 2218 C C . THR A 1 300 ? -6.644 14.407 20.548 1.00 92.44 300 THR A C 1
ATOM 2220 O O . THR A 1 300 ? -7.316 13.403 20.779 1.00 92.44 300 THR A O 1
ATOM 2223 N N . ALA A 1 301 ? -5.379 14.516 20.969 1.00 94.62 301 ALA A N 1
ATOM 2224 C CA . ALA A 1 301 ? -4.729 13.500 21.800 1.00 94.62 301 ALA A CA 1
ATOM 2225 C C . ALA A 1 301 ? -5.387 13.388 23.193 1.00 94.62 301 ALA A C 1
ATOM 2227 O O . ALA A 1 301 ? -5.518 12.294 23.746 1.00 94.62 301 ALA A O 1
ATOM 2228 N N . GLY A 1 302 ? -5.836 14.506 23.772 1.00 96.50 302 GLY A N 1
ATOM 2229 C CA . GLY A 1 302 ? -6.655 14.544 24.987 1.00 96.50 302 GLY A CA 1
ATOM 2230 C C . GLY A 1 302 ? -8.017 13.868 24.801 1.00 96.50 302 GLY A C 1
ATOM 2231 O O . GLY A 1 302 ? -8.352 12.956 25.558 1.00 96.50 302 GLY A O 1
ATOM 2232 N N . GLU A 1 303 ? -8.764 14.250 23.758 1.00 96.31 303 GLU A N 1
ATOM 2233 C CA . GLU A 1 303 ? -10.051 13.638 23.391 1.00 96.31 303 GLU A CA 1
ATOM 2234 C C . GLU A 1 303 ? -9.910 12.113 23.183 1.00 96.31 303 GLU A C 1
ATOM 2236 O O . GLU A 1 303 ? -10.736 11.339 23.664 1.00 96.31 303 GLU A O 1
ATOM 2241 N N . MET A 1 304 ? -8.835 11.652 22.531 1.00 96.50 304 MET A N 1
ATOM 2242 C CA . MET A 1 304 ? -8.566 10.225 22.320 1.00 96.50 304 MET A CA 1
ATOM 2243 C C . MET A 1 304 ? -8.270 9.450 23.604 1.00 96.50 304 MET A C 1
ATOM 2245 O O . MET A 1 304 ? -8.851 8.381 23.811 1.00 96.50 304 MET A O 1
ATOM 2249 N N . ARG A 1 305 ? -7.423 9.988 24.490 1.00 97.00 305 ARG A N 1
ATOM 2250 C CA . ARG A 1 305 ? -7.152 9.377 25.803 1.00 97.00 305 ARG A CA 1
ATOM 2251 C C . ARG A 1 305 ? -8.434 9.285 26.643 1.00 97.00 305 ARG A C 1
ATOM 2253 O O . ARG A 1 305 ? -8.695 8.247 27.242 1.00 97.00 305 ARG A O 1
ATOM 2260 N N . ALA A 1 306 ? -9.297 10.304 26.598 1.00 97.81 306 ALA A N 1
ATOM 2261 C CA . ALA A 1 306 ? -10.604 10.303 27.271 1.00 97.81 306 ALA A CA 1
ATOM 2262 C C . ALA A 1 306 ? -11.626 9.291 26.696 1.00 97.81 306 ALA A C 1
ATOM 2264 O O . ALA A 1 306 ? -12.616 8.961 27.356 1.00 97.81 306 ALA A O 1
ATOM 2265 N N . LEU A 1 307 ? -11.397 8.785 25.479 1.00 98.25 307 LEU A N 1
ATOM 2266 C CA . LEU A 1 307 ? -12.165 7.699 24.855 1.00 98.25 307 LEU A CA 1
ATOM 2267 C C . LEU A 1 307 ? -11.556 6.303 25.092 1.00 98.25 307 LEU A C 1
ATOM 2269 O O . LEU A 1 307 ? -12.152 5.312 24.671 1.00 98.25 307 LEU A O 1
ATOM 2273 N N . GLY A 1 308 ? -10.402 6.211 25.761 1.00 98.06 308 GLY A N 1
ATOM 2274 C CA . GLY A 1 308 ? -9.729 4.950 26.079 1.00 98.06 308 GLY A CA 1
ATOM 2275 C C . GLY A 1 308 ? -8.760 4.430 25.010 1.00 98.06 308 GLY A C 1
ATOM 2276 O O . GLY A 1 308 ? -8.362 3.272 25.093 1.00 98.06 308 GLY A O 1
ATOM 2277 N N . PHE A 1 309 ? -8.372 5.245 24.020 1.00 98.19 309 PHE A N 1
ATOM 2278 C CA . PHE A 1 309 ? -7.278 4.881 23.110 1.00 98.19 309 PHE A CA 1
ATOM 2279 C C . PHE A 1 309 ? -5.933 4.941 23.838 1.00 98.19 309 PHE A C 1
ATOM 2281 O O . PHE A 1 309 ? -5.635 5.921 24.523 1.00 98.19 309 PHE A O 1
ATOM 2288 N N . THR A 1 310 ? -5.117 3.902 23.664 1.00 97.12 310 THR A N 1
ATOM 2289 C CA . THR A 1 310 ? -3.819 3.739 24.338 1.00 97.12 310 THR A CA 1
ATOM 2290 C C . THR A 1 310 ? -2.645 4.313 23.540 1.00 97.12 310 THR A C 1
ATOM 2292 O O . THR A 1 310 ? -1.590 4.568 24.115 1.00 97.12 310 THR A O 1
ATOM 2295 N N . ALA A 1 311 ? -2.825 4.598 22.245 1.00 90.00 311 ALA A N 1
ATOM 2296 C CA . ALA A 1 311 ? -1.902 5.412 21.456 1.00 90.00 311 ALA A CA 1
ATOM 2297 C C . ALA A 1 311 ? -2.571 6.715 20.989 1.00 90.00 311 ALA A C 1
ATOM 2299 O O . ALA A 1 311 ? -3.697 6.719 20.488 1.00 90.00 311 ALA A O 1
ATOM 2300 N N . GLY A 1 312 ? -1.851 7.828 21.123 1.00 90.75 312 GLY A N 1
ATOM 2301 C CA . GLY A 1 312 ? -2.320 9.168 20.770 1.00 90.75 312 GLY A CA 1
ATOM 2302 C C . GLY A 1 312 ? -1.566 10.236 21.560 1.00 90.75 312 GLY A C 1
ATOM 2303 O O . GLY A 1 312 ? -1.851 10.440 22.738 1.00 90.75 312 GLY A O 1
ATOM 2304 N N . SER A 1 313 ? -0.605 10.908 20.926 1.00 91.50 313 SER A N 1
ATOM 2305 C CA . SER A 1 313 ? 0.177 11.995 21.529 1.00 91.50 313 SER A CA 1
ATOM 2306 C C . SER A 1 313 ? 0.438 13.133 20.535 1.00 91.50 313 SER A C 1
ATOM 2308 O O . SER A 1 313 ? 0.203 13.011 19.327 1.00 91.50 313 SER A O 1
ATOM 2310 N N . SER A 1 314 ? 0.906 14.260 21.069 1.00 91.75 314 SER A N 1
ATOM 2311 C CA . SER A 1 314 ? 1.313 15.457 20.323 1.00 91.75 314 SER A CA 1
ATOM 2312 C C . SER A 1 314 ? 2.824 15.718 20.364 1.00 91.75 314 SER A C 1
ATOM 2314 O O . SER A 1 314 ? 3.324 16.601 19.669 1.00 91.75 314 SER A O 1
ATOM 2316 N N . ASP A 1 315 ? 3.561 14.956 21.176 1.00 91.06 315 ASP A N 1
ATOM 2317 C CA . ASP A 1 315 ? 4.959 15.208 21.530 1.00 91.06 315 ASP A CA 1
ATOM 2318 C C . ASP A 1 315 ? 5.971 14.755 20.467 1.00 91.06 315 ASP A C 1
ATOM 2320 O O . ASP A 1 315 ? 7.172 14.987 20.612 1.00 91.06 315 ASP A O 1
ATOM 2324 N N . GLY A 1 316 ? 5.506 14.108 19.395 1.00 85.19 316 GLY A N 1
ATOM 2325 C CA . GLY A 1 316 ? 6.339 13.600 18.310 1.00 85.19 316 GLY A CA 1
ATOM 2326 C C . GLY A 1 316 ? 7.200 12.392 18.680 1.00 85.19 316 GLY A C 1
ATOM 2327 O O . GLY A 1 316 ? 7.938 11.919 17.813 1.00 85.19 316 GLY A O 1
ATOM 2328 N N . LYS A 1 317 ? 7.121 11.894 19.922 1.00 86.69 317 LYS A N 1
ATOM 2329 C CA . LYS A 1 317 ? 7.941 10.783 20.418 1.00 86.69 317 LYS A CA 1
ATOM 2330 C C . LYS A 1 317 ? 7.330 9.449 20.043 1.00 86.69 317 LYS A C 1
ATOM 2332 O O . LYS A 1 317 ? 6.110 9.296 20.007 1.00 86.69 317 LYS A O 1
ATOM 2337 N N . GLU A 1 318 ? 8.174 8.484 19.720 1.00 82.06 318 GLU A N 1
ATOM 2338 C CA . GLU A 1 318 ? 7.718 7.122 19.484 1.00 82.06 318 GLU A CA 1
ATOM 2339 C C . GLU A 1 318 ? 7.460 6.425 20.829 1.00 82.06 318 GLU A C 1
ATOM 2341 O O . GLU A 1 318 ? 8.139 6.693 21.819 1.00 82.06 318 GLU A O 1
ATOM 2346 N N . LEU A 1 319 ? 6.450 5.559 20.883 1.00 87.50 319 LEU A N 1
ATOM 2347 C CA . LEU A 1 319 ? 6.306 4.607 21.980 1.00 87.50 319 LEU A CA 1
ATOM 2348 C C . LEU A 1 319 ? 7.335 3.486 21.772 1.00 87.50 319 LEU A C 1
ATOM 2350 O O . LEU A 1 319 ? 7.417 3.001 20.641 1.00 87.50 319 LEU A O 1
ATOM 2354 N N . PRO A 1 320 ? 8.019 2.992 22.823 1.00 87.12 320 PRO A N 1
ATOM 2355 C CA . PRO A 1 320 ? 8.994 1.901 22.704 1.00 87.12 320 PRO A CA 1
ATOM 2356 C C . PRO A 1 320 ? 8.454 0.667 21.971 1.00 87.12 320 PRO A C 1
ATOM 2358 O O . PRO A 1 320 ? 9.155 0.054 21.174 1.00 87.12 320 PRO A O 1
ATOM 2361 N N . TYR A 1 321 ? 7.160 0.363 22.149 1.00 87.25 321 TYR A N 1
ATOM 2362 C CA . TYR A 1 321 ? 6.471 -0.698 21.410 1.00 87.25 321 TYR A CA 1
ATOM 2363 C C . TYR A 1 321 ? 6.607 -0.559 19.883 1.00 87.25 321 TYR A C 1
ATOM 2365 O O . TYR A 1 321 ? 6.709 -1.562 19.193 1.00 87.25 321 TYR A O 1
ATOM 2373 N N . PHE A 1 322 ? 6.606 0.662 19.338 1.00 84.75 322 PHE A N 1
ATOM 2374 C CA . PHE A 1 322 ? 6.655 0.921 17.895 1.00 84.75 322 PHE A CA 1
ATOM 2375 C C . PHE A 1 322 ? 8.049 1.191 17.329 1.00 84.75 322 PHE A C 1
ATOM 2377 O O . PHE A 1 322 ? 8.205 1.171 16.106 1.00 84.75 322 PHE A O 1
ATOM 2384 N N . GLU A 1 323 ? 9.054 1.402 18.179 1.00 76.56 323 GLU A N 1
ATOM 2385 C CA . GLU A 1 323 ? 10.438 1.633 17.747 1.00 76.56 323 GLU A CA 1
ATOM 23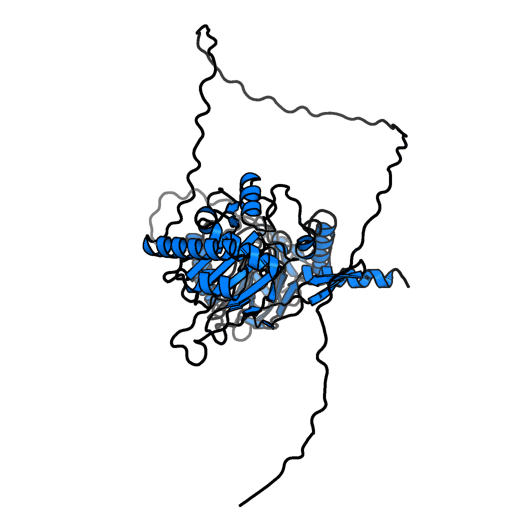86 C C . GLU A 1 323 ? 10.969 0.449 16.927 1.00 76.56 323 GLU A C 1
ATOM 2388 O O . GLU A 1 323 ? 11.516 0.658 15.850 1.00 76.56 323 GLU A O 1
ATOM 2393 N N . ALA A 1 324 ? 10.685 -0.790 17.347 1.00 69.44 324 ALA A N 1
ATOM 2394 C CA . ALA A 1 324 ? 11.104 -2.011 16.646 1.00 69.44 324 ALA A CA 1
ATOM 2395 C C . ALA A 1 324 ? 10.441 -2.238 15.267 1.00 69.44 324 ALA A C 1
ATOM 2397 O O . ALA A 1 324 ? 10.914 -3.066 14.486 1.00 69.44 324 ALA A O 1
ATOM 2398 N N . PHE A 1 325 ? 9.340 -1.536 14.965 1.00 70.19 325 PHE A N 1
ATOM 2399 C CA . PHE A 1 325 ? 8.529 -1.762 13.758 1.00 70.19 325 PHE A CA 1
ATOM 2400 C C . PHE A 1 325 ? 8.585 -0.622 12.747 1.00 70.19 325 PHE A C 1
ATOM 2402 O O . PHE A 1 325 ? 8.260 -0.815 11.571 1.00 70.19 325 PHE A O 1
ATOM 2409 N N . ARG A 1 326 ? 9.028 0.567 13.161 1.00 62.28 326 ARG A N 1
ATOM 2410 C CA . ARG A 1 326 ? 9.525 1.523 12.180 1.00 62.28 326 ARG A CA 1
ATOM 2411 C C . ARG A 1 326 ? 10.847 1.005 11.636 1.00 62.28 326 ARG A C 1
ATOM 2413 O O . ARG A 1 326 ? 11.751 0.685 12.390 1.00 62.28 326 ARG A O 1
ATOM 2420 N N . ILE A 1 327 ? 10.974 1.035 10.310 1.00 49.66 327 ILE A N 1
ATOM 2421 C CA . ILE A 1 327 ? 12.287 1.229 9.689 1.00 49.66 327 ILE A CA 1
ATOM 2422 C C . ILE A 1 327 ? 12.822 2.508 10.319 1.00 49.66 327 ILE A C 1
ATOM 2424 O O . ILE A 1 327 ? 12.177 3.561 10.164 1.00 49.66 327 ILE A O 1
ATOM 2428 N N . ASP A 1 328 ? 13.917 2.420 11.068 1.00 43.09 328 ASP A N 1
ATOM 2429 C CA . ASP A 1 328 ? 14.442 3.610 11.703 1.00 43.09 328 ASP A CA 1
ATOM 2430 C C . ASP A 1 328 ? 14.853 4.581 10.593 1.00 43.09 328 ASP A C 1
ATOM 2432 O O . ASP A 1 328 ? 15.574 4.258 9.652 1.00 43.09 328 ASP A O 1
ATOM 2436 N N . LYS A 1 329 ? 14.334 5.806 10.656 1.00 38.78 329 LYS A N 1
ATOM 2437 C CA . LYS A 1 329 ? 14.737 6.827 9.690 1.00 38.78 329 LYS A CA 1
ATOM 2438 C C . LYS A 1 329 ? 16.142 7.337 9.983 1.00 38.78 329 LYS A C 1
ATOM 2440 O O . LYS A 1 329 ? 16.683 8.007 9.111 1.00 38.78 329 LYS A O 1
ATOM 2445 N N . SER A 1 330 ? 16.729 6.996 11.135 1.00 37.53 330 SER A N 1
ATOM 2446 C CA . SER A 1 330 ? 18.148 7.197 11.413 1.00 37.53 330 SER A CA 1
ATOM 2447 C C . SER A 1 330 ? 19.043 6.256 10.586 1.00 37.53 330 SER A C 1
ATOM 2449 O O . SER A 1 330 ? 20.020 6.739 10.017 1.00 37.53 330 SER A O 1
ATOM 2451 N N . GLU A 1 331 ? 18.612 5.013 10.298 1.00 41.62 331 GLU A N 1
ATOM 2452 C CA . GLU A 1 331 ? 19.209 4.143 9.252 1.00 41.62 331 GLU A CA 1
ATOM 2453 C C . GLU A 1 331 ? 19.136 4.786 7.845 1.00 41.62 331 GLU A C 1
ATOM 2455 O O . GLU A 1 331 ? 19.788 4.343 6.903 1.00 41.62 331 GLU A O 1
ATOM 2460 N N . LEU A 1 332 ? 18.351 5.858 7.685 1.00 45.22 332 LEU A N 1
ATOM 2461 C CA . LEU A 1 332 ? 18.192 6.645 6.459 1.00 45.22 332 LEU A CA 1
ATOM 2462 C C . LEU A 1 332 ? 18.647 8.114 6.621 1.00 45.22 332 LEU A C 1
ATOM 2464 O O . LEU A 1 332 ? 18.275 8.968 5.806 1.00 45.22 332 LEU A O 1
ATOM 2468 N N . THR A 1 333 ? 19.477 8.431 7.623 1.00 42.47 333 THR A N 1
ATOM 2469 C CA . THR A 1 333 ? 20.152 9.737 7.752 1.00 42.47 333 THR A CA 1
ATOM 2470 C C . THR A 1 333 ? 21.629 9.590 8.094 1.00 42.47 333 THR A C 1
ATOM 2472 O O . THR A 1 333 ? 21.984 8.819 8.975 1.00 42.47 333 THR A O 1
ATOM 2475 N N . GLY A 1 334 ? 22.488 10.380 7.443 1.00 56.78 334 GLY A N 1
ATOM 2476 C CA . GLY A 1 334 ? 23.933 10.331 7.677 1.00 56.78 334 GLY A CA 1
ATOM 2477 C C . GLY A 1 334 ? 24.508 8.963 7.314 1.00 56.78 334 GLY A C 1
ATOM 2478 O O . GLY A 1 334 ? 24.276 8.477 6.208 1.00 56.78 334 GLY A O 1
ATOM 2479 N N . GLU A 1 335 ? 25.197 8.340 8.266 1.00 49.59 335 GLU A N 1
ATOM 2480 C CA . GLU A 1 335 ? 25.971 7.108 8.086 1.00 49.59 335 GLU A CA 1
ATOM 2481 C C . GLU A 1 335 ? 25.144 5.934 7.546 1.00 49.59 335 GLU A C 1
ATOM 2483 O O . GLU A 1 335 ? 25.614 5.237 6.654 1.00 49.59 335 GLU A O 1
ATOM 2488 N N . GLY A 1 336 ? 23.891 5.752 7.982 1.00 50.06 336 GLY A N 1
ATOM 2489 C CA . GLY A 1 336 ? 23.020 4.700 7.438 1.00 50.06 336 GLY A CA 1
ATOM 2490 C C . GLY A 1 336 ? 22.650 4.930 5.967 1.00 50.06 336 GLY A C 1
ATOM 2491 O O . GLY A 1 336 ? 22.658 4.002 5.157 1.00 50.06 336 GLY A O 1
ATOM 2492 N N . LEU A 1 337 ? 22.422 6.192 5.577 1.00 53.78 337 LEU A N 1
ATOM 2493 C CA . LEU A 1 337 ? 22.148 6.554 4.184 1.00 53.78 337 LEU A CA 1
ATOM 2494 C C . LEU A 1 337 ? 23.411 6.455 3.312 1.00 53.78 337 LEU A C 1
ATOM 2496 O O . LEU A 1 337 ? 23.311 6.106 2.134 1.00 53.78 337 LEU A O 1
ATOM 2500 N N . ASP A 1 338 ? 24.583 6.730 3.885 1.00 61.31 338 ASP A N 1
ATOM 2501 C CA . ASP A 1 338 ? 25.874 6.586 3.217 1.00 61.31 338 ASP A CA 1
ATOM 2502 C C . ASP A 1 338 ? 26.275 5.113 3.073 1.00 61.31 338 ASP A C 1
ATOM 2504 O O . ASP A 1 338 ? 26.666 4.725 1.978 1.00 61.31 338 ASP A O 1
ATOM 2508 N N . ALA A 1 339 ? 26.073 4.263 4.085 1.00 61.97 339 ALA A N 1
ATOM 2509 C CA . ALA A 1 339 ? 26.245 2.809 3.996 1.00 61.97 339 ALA A CA 1
ATOM 2510 C C . ALA A 1 339 ? 25.294 2.191 2.959 1.00 61.97 339 ALA A C 1
ATOM 2512 O O . ALA A 1 339 ? 25.690 1.363 2.145 1.00 61.97 339 ALA A O 1
ATOM 2513 N N . TYR A 1 340 ? 24.052 2.661 2.905 1.00 64.31 340 TYR A N 1
ATOM 2514 C CA . TYR A 1 340 ? 23.060 2.277 1.903 1.00 64.31 340 TYR A CA 1
ATOM 2515 C C . TYR A 1 340 ? 23.417 2.749 0.479 1.00 64.31 340 TYR A C 1
ATOM 2517 O O . TYR A 1 340 ? 23.232 2.019 -0.500 1.00 64.31 340 TYR A O 1
ATOM 2525 N N . PHE A 1 341 ? 23.952 3.966 0.323 1.00 67.75 341 PHE A N 1
ATOM 2526 C CA . PHE A 1 341 ? 24.441 4.445 -0.970 1.00 67.75 341 PHE A CA 1
ATOM 2527 C C . PHE A 1 341 ? 25.761 3.790 -1.378 1.00 67.75 341 PHE A C 1
ATOM 2529 O O . PHE A 1 341 ? 25.938 3.563 -2.575 1.00 67.75 341 PHE A O 1
ATOM 2536 N N . ALA A 1 342 ? 26.631 3.452 -0.426 1.00 71.50 342 ALA A N 1
ATOM 2537 C CA . ALA A 1 342 ? 27.831 2.652 -0.623 1.00 71.50 342 ALA A CA 1
ATOM 2538 C C . ALA A 1 342 ? 27.443 1.247 -1.080 1.00 71.50 342 ALA A C 1
ATOM 2540 O O . ALA A 1 342 ? 27.829 0.873 -2.175 1.00 71.50 342 ALA A O 1
ATOM 2541 N N . LEU A 1 343 ? 26.544 0.553 -0.377 1.00 72.12 343 LEU A N 1
ATOM 2542 C CA . LEU A 1 343 ? 25.998 -0.747 -0.775 1.00 72.12 343 LEU A CA 1
ATOM 2543 C C . LEU A 1 343 ? 25.417 -0.724 -2.196 1.00 72.12 343 LEU A C 1
ATOM 2545 O O . LEU A 1 343 ? 25.713 -1.608 -2.995 1.00 72.12 343 LEU A O 1
ATOM 2549 N N . ARG A 1 344 ? 24.630 0.298 -2.564 1.00 71.38 344 ARG A N 1
ATOM 2550 C CA . ARG A 1 344 ? 24.141 0.452 -3.948 1.00 71.38 344 ARG A CA 1
ATOM 2551 C C . ARG A 1 344 ? 25.291 0.663 -4.939 1.00 71.38 344 ARG A C 1
ATOM 2553 O O . ARG A 1 344 ? 25.267 0.116 -6.040 1.00 71.38 344 ARG A O 1
ATOM 2560 N N . ASP A 1 345 ? 26.271 1.488 -4.593 1.00 73.56 345 ASP A N 1
ATOM 2561 C CA . ASP A 1 345 ? 27.389 1.829 -5.472 1.00 73.56 345 ASP A CA 1
ATOM 2562 C C . ASP A 1 345 ? 28.424 0.692 -5.583 1.00 73.56 345 ASP A C 1
ATOM 2564 O O . ASP A 1 345 ? 29.015 0.526 -6.647 1.00 73.56 345 ASP A O 1
ATOM 2568 N N . ASP A 1 346 ? 28.576 -0.136 -4.552 1.00 78.69 346 ASP A N 1
ATOM 2569 C CA . ASP A 1 346 ? 29.377 -1.360 -4.505 1.00 78.69 346 ASP A CA 1
ATOM 2570 C C . ASP A 1 346 ? 28.667 -2.506 -5.214 1.00 78.69 346 ASP A C 1
ATOM 2572 O O . ASP A 1 346 ? 29.277 -3.177 -6.044 1.00 78.69 346 ASP A O 1
ATOM 2576 N N . ARG A 1 347 ? 27.348 -2.645 -5.039 1.00 82.75 347 ARG A N 1
ATOM 2577 C CA . ARG A 1 347 ? 26.516 -3.502 -5.888 1.00 82.75 347 ARG A CA 1
ATOM 2578 C C . ARG A 1 347 ? 26.645 -3.104 -7.359 1.00 82.75 347 ARG A C 1
ATOM 2580 O O . ARG A 1 347 ? 26.802 -3.984 -8.196 1.00 82.75 347 ARG A O 1
ATOM 2587 N N . ARG A 1 348 ? 26.674 -1.808 -7.695 1.00 78.31 348 ARG A N 1
ATOM 2588 C CA . ARG A 1 348 ? 26.923 -1.329 -9.072 1.00 78.31 348 ARG A CA 1
ATOM 2589 C C . ARG A 1 348 ? 28.329 -1.688 -9.584 1.00 78.31 348 ARG A C 1
ATOM 2591 O O . ARG A 1 348 ? 28.483 -1.898 -10.784 1.00 78.31 348 ARG A O 1
ATOM 2598 N N . LYS A 1 349 ? 29.345 -1.778 -8.712 1.00 81.81 349 LYS A N 1
ATOM 2599 C CA . LYS A 1 349 ? 30.692 -2.284 -9.067 1.00 81.81 349 LYS A CA 1
ATOM 2600 C C . LYS A 1 349 ? 30.696 -3.809 -9.255 1.00 81.81 349 LYS A C 1
ATOM 2602 O O . LYS A 1 349 ? 31.284 -4.291 -10.215 1.00 81.81 349 LYS A O 1
ATOM 2607 N N . ALA A 1 350 ? 30.037 -4.555 -8.366 1.00 83.75 350 ALA A N 1
ATOM 2608 C CA . ALA A 1 350 ? 29.978 -6.022 -8.361 1.00 83.75 350 ALA A CA 1
ATOM 2609 C C . ALA A 1 350 ? 29.023 -6.608 -9.422 1.00 83.75 350 ALA A C 1
ATOM 2611 O O . ALA A 1 350 ? 29.176 -7.754 -9.851 1.00 83.75 350 ALA A O 1
ATOM 2612 N N . ARG A 1 351 ? 28.036 -5.819 -9.855 1.00 86.38 351 ARG A N 1
ATOM 2613 C CA . ARG A 1 351 ? 27.085 -6.099 -10.937 1.00 86.38 351 ARG A CA 1
ATOM 2614 C C . ARG A 1 351 ? 27.168 -4.979 -11.989 1.00 86.38 351 ARG A C 1
ATOM 2616 O O . ARG A 1 351 ? 26.224 -4.192 -12.114 1.00 86.38 351 ARG A O 1
ATOM 2623 N N . PRO A 1 352 ? 28.276 -4.873 -12.750 1.00 90.06 352 PRO A N 1
ATOM 2624 C CA . PRO A 1 352 ? 28.372 -3.906 -13.844 1.00 90.06 352 PRO A CA 1
ATOM 2625 C C . PRO A 1 352 ? 27.284 -4.185 -14.899 1.00 90.06 352 PRO A C 1
ATOM 2627 O O . PRO A 1 352 ? 26.794 -5.315 -14.963 1.00 90.06 352 PRO A O 1
ATOM 2630 N N . PRO A 1 353 ? 26.865 -3.200 -15.717 1.00 93.06 353 PRO A N 1
ATOM 2631 C CA . PRO A 1 353 ? 25.869 -3.425 -16.765 1.00 93.06 353 PRO A CA 1
ATOM 2632 C C . PRO A 1 353 ? 26.300 -4.526 -17.753 1.00 93.06 353 PRO A C 1
ATOM 2634 O O . PRO A 1 353 ? 27.500 -4.677 -18.001 1.00 93.06 353 PRO A O 1
ATOM 2637 N N . PRO A 1 354 ? 25.358 -5.286 -18.338 1.00 91.88 354 PRO A N 1
ATOM 2638 C CA . PRO A 1 354 ? 25.691 -6.436 -19.170 1.00 91.88 354 PRO A CA 1
ATOM 2639 C C . PRO A 1 354 ? 26.406 -5.994 -20.456 1.00 91.88 354 PRO A C 1
ATOM 2641 O O . PRO A 1 354 ? 25.908 -5.148 -21.200 1.00 91.88 354 PRO A O 1
ATOM 2644 N N . SER A 1 355 ? 27.588 -6.568 -20.699 1.00 90.62 355 SER A N 1
ATOM 2645 C CA . SER A 1 355 ? 28.554 -6.140 -21.726 1.00 90.62 355 SER A CA 1
ATOM 2646 C C . SER A 1 355 ? 28.730 -7.121 -22.895 1.00 90.62 355 SER A C 1
ATOM 2648 O O . SER A 1 355 ? 29.524 -6.868 -23.802 1.00 90.62 355 SER A O 1
ATOM 2650 N N . ALA A 1 356 ? 27.980 -8.227 -22.918 1.00 89.62 356 ALA A N 1
ATOM 2651 C CA . ALA A 1 356 ? 27.998 -9.177 -24.029 1.00 89.62 356 ALA A CA 1
ATOM 2652 C C . ALA A 1 356 ? 27.370 -8.576 -25.312 1.00 89.62 356 ALA A C 1
ATOM 2654 O O . ALA A 1 356 ? 26.433 -7.780 -25.220 1.00 89.62 356 ALA A O 1
ATOM 2655 N N . PRO A 1 357 ? 27.821 -8.955 -26.524 1.00 88.00 357 PRO A N 1
ATOM 2656 C CA . PRO A 1 357 ? 27.218 -8.485 -27.773 1.00 88.00 357 PRO A CA 1
ATOM 2657 C C . PRO A 1 357 ? 25.704 -8.729 -27.828 1.00 88.00 357 PRO A C 1
ATOM 2659 O O . PRO A 1 357 ? 25.233 -9.821 -27.523 1.00 88.00 357 PRO A O 1
ATOM 2662 N N . GLY A 1 358 ? 24.942 -7.702 -28.214 1.00 90.12 358 GLY A N 1
ATOM 2663 C CA . GLY A 1 358 ? 23.475 -7.747 -28.230 1.00 90.12 358 GLY A CA 1
ATOM 2664 C C . GLY A 1 358 ? 22.809 -7.637 -26.852 1.00 90.12 358 GLY A C 1
ATOM 2665 O O . GLY A 1 358 ? 21.583 -7.563 -26.794 1.00 90.12 358 GLY A O 1
ATOM 2666 N N . ALA A 1 359 ? 23.559 -7.591 -25.748 1.00 94.12 359 ALA A N 1
ATOM 2667 C CA . ALA A 1 359 ? 22.971 -7.418 -24.426 1.00 94.12 359 ALA A CA 1
ATOM 2668 C C . ALA A 1 359 ? 22.328 -6.033 -24.259 1.00 94.12 359 ALA A C 1
ATOM 2670 O O . ALA A 1 359 ? 22.837 -5.018 -24.750 1.00 94.12 359 ALA A O 1
ATOM 2671 N N . VAL A 1 360 ? 21.220 -6.015 -23.522 1.00 97.56 360 VAL A N 1
ATOM 2672 C CA . VAL A 1 360 ? 20.494 -4.829 -23.064 1.00 97.56 360 VAL A CA 1
ATOM 2673 C C . VAL A 1 360 ? 20.172 -4.971 -21.580 1.00 97.56 360 VAL A C 1
ATOM 2675 O O . VAL A 1 360 ? 19.894 -6.071 -21.103 1.00 97.56 360 VAL A O 1
ATOM 2678 N N . GLY A 1 361 ? 20.197 -3.857 -20.852 1.00 97.38 361 GLY A N 1
ATOM 2679 C CA . GLY A 1 361 ? 19.938 -3.830 -19.416 1.00 97.38 361 GLY A CA 1
ATOM 2680 C C . GLY A 1 361 ? 19.099 -2.630 -18.992 1.00 97.38 361 GLY A C 1
ATOM 2681 O O . GLY A 1 361 ? 19.262 -1.521 -19.505 1.00 97.38 361 GLY A O 1
ATOM 2682 N N . VAL A 1 362 ? 18.215 -2.854 -18.024 1.00 97.50 362 VAL A N 1
ATOM 2683 C CA . VAL A 1 362 ? 17.484 -1.818 -17.292 1.00 97.50 362 VAL A CA 1
ATOM 2684 C C . VAL A 1 362 ? 17.699 -2.064 -15.809 1.00 97.50 362 VAL A C 1
ATOM 2686 O O . VAL A 1 362 ? 17.472 -3.172 -15.336 1.00 97.50 362 VAL A O 1
ATOM 2689 N N . GLU A 1 363 ? 18.055 -1.033 -15.056 1.00 95.19 363 GLU A N 1
ATOM 2690 C CA . GLU A 1 363 ? 17.996 -1.070 -13.595 1.00 95.19 363 GLU A CA 1
ATOM 2691 C C . GLU A 1 363 ? 17.231 0.155 -13.099 1.00 95.19 363 GLU A C 1
ATOM 2693 O O . GLU A 1 363 ? 17.385 1.256 -13.636 1.00 95.19 363 GLU A O 1
ATOM 2698 N N . CYS A 1 364 ? 16.383 -0.026 -12.095 1.00 92.62 364 CYS A N 1
ATOM 2699 C CA . CYS A 1 364 ? 15.660 1.049 -11.429 1.00 92.62 364 CYS A CA 1
ATOM 2700 C C . CYS A 1 364 ? 15.417 0.697 -9.964 1.00 92.62 364 CYS A C 1
ATOM 2702 O O . CYS A 1 364 ? 15.431 -0.467 -9.570 1.00 92.62 364 CYS A O 1
ATOM 2704 N N . ASN A 1 365 ? 15.217 1.704 -9.126 1.00 86.56 365 ASN A N 1
ATOM 2705 C CA . ASN A 1 365 ? 15.011 1.502 -7.698 1.00 86.56 365 ASN A CA 1
ATOM 2706 C C . ASN A 1 365 ? 13.881 2.402 -7.194 1.00 86.56 365 ASN A C 1
ATOM 2708 O O . ASN A 1 365 ? 13.754 3.559 -7.602 1.00 86.56 365 ASN A O 1
ATOM 2712 N N . GLY A 1 366 ? 13.049 1.861 -6.304 1.00 72.94 366 GLY A N 1
ATOM 2713 C CA . GLY A 1 366 ? 11.929 2.598 -5.728 1.00 72.94 366 GLY A CA 1
ATOM 2714 C C . GLY A 1 366 ? 12.355 3.823 -4.918 1.00 72.94 366 GLY A C 1
ATOM 2715 O O . GLY A 1 366 ? 13.524 4.020 -4.578 1.00 72.94 366 GLY A O 1
ATOM 2716 N N . TYR A 1 367 ? 11.389 4.664 -4.550 1.00 71.50 367 TYR A N 1
ATOM 2717 C CA . TYR A 1 367 ? 11.692 5.866 -3.766 1.00 71.50 367 TYR A CA 1
ATOM 2718 C C . TYR A 1 367 ? 12.376 5.541 -2.421 1.00 71.50 367 TYR A C 1
ATOM 2720 O O . TYR A 1 367 ? 13.363 6.188 -2.061 1.00 71.50 367 TYR A O 1
ATOM 2728 N N . SER A 1 368 ? 11.906 4.502 -1.718 1.00 61.22 368 SER A N 1
ATOM 2729 C CA . SER A 1 368 ? 12.506 3.999 -0.468 1.00 61.22 368 SER A CA 1
ATOM 2730 C C . SER A 1 368 ? 13.788 3.185 -0.688 1.00 61.22 368 SER A C 1
ATOM 2732 O O . SER A 1 368 ? 14.431 2.817 0.289 1.00 61.22 368 SER A O 1
ATOM 2734 N N . ALA A 1 369 ? 14.159 2.924 -1.944 1.00 57.56 369 ALA A N 1
ATOM 2735 C CA . ALA A 1 369 ? 15.381 2.249 -2.375 1.00 57.56 369 ALA A CA 1
ATOM 2736 C C . ALA A 1 369 ? 16.471 3.235 -2.850 1.00 57.56 369 ALA A C 1
ATOM 2738 O O . ALA A 1 369 ? 17.552 2.821 -3.267 1.00 57.56 369 ALA A O 1
ATOM 2739 N N . GLY A 1 370 ? 16.208 4.549 -2.797 1.00 60.62 370 GLY A N 1
ATOM 2740 C CA . GLY A 1 370 ? 17.275 5.552 -2.742 1.00 60.62 370 GLY A CA 1
ATOM 2741 C C . GLY A 1 370 ? 16.966 6.862 -3.439 1.00 60.62 370 GLY A C 1
ATOM 2742 O O . GLY A 1 370 ? 17.796 7.341 -4.215 1.00 60.62 370 GLY A O 1
ATOM 2743 N N . LYS A 1 371 ? 15.785 7.436 -3.164 1.00 68.94 371 LYS A N 1
ATOM 2744 C CA . LYS A 1 371 ? 15.272 8.645 -3.825 1.00 68.94 371 LYS A CA 1
ATOM 2745 C C . LYS A 1 371 ? 15.224 8.485 -5.353 1.00 68.94 371 LYS A C 1
ATOM 2747 O O . LYS A 1 371 ? 15.670 9.385 -6.056 1.00 68.94 371 LYS A O 1
ATOM 2752 N N . GLY A 1 372 ? 14.741 7.330 -5.828 1.00 74.69 372 GLY A N 1
ATOM 2753 C CA . GLY A 1 372 ? 14.396 7.037 -7.225 1.00 74.69 372 GLY A CA 1
ATOM 2754 C C . GLY A 1 372 ? 15.506 7.295 -8.253 1.00 74.69 372 GLY A C 1
ATOM 2755 O O . GLY A 1 372 ? 15.838 8.435 -8.568 1.00 74.69 372 GLY A O 1
ATOM 2756 N N . ALA A 1 373 ? 16.080 6.243 -8.819 1.00 85.56 373 ALA A N 1
ATOM 2757 C CA . ALA A 1 373 ? 17.126 6.317 -9.833 1.00 85.56 373 ALA A CA 1
ATOM 2758 C C . ALA A 1 373 ? 17.007 5.137 -10.812 1.00 85.56 373 ALA A C 1
ATOM 2760 O O . ALA A 1 373 ? 16.094 4.316 -10.726 1.00 85.56 373 ALA A O 1
ATOM 2761 N N . GLY A 1 374 ? 17.927 5.075 -11.770 1.00 91.38 374 GLY A N 1
ATOM 2762 C CA . GLY A 1 374 ? 18.033 3.952 -12.686 1.00 91.38 374 GLY A CA 1
ATOM 2763 C C . GLY A 1 374 ? 19.026 4.208 -13.806 1.00 91.38 374 GLY A C 1
ATOM 2764 O O . GLY A 1 374 ? 19.584 5.301 -13.924 1.00 91.38 374 GLY A O 1
ATOM 2765 N N . TRP A 1 375 ? 19.227 3.207 -14.650 1.00 94.69 375 TRP A N 1
ATOM 2766 C CA . TRP A 1 375 ? 20.007 3.328 -15.873 1.00 94.69 375 TRP A CA 1
ATOM 2767 C C . TRP A 1 375 ? 19.485 2.400 -16.969 1.00 94.69 375 TRP A C 1
ATOM 2769 O O . TRP A 1 375 ? 18.794 1.415 -16.707 1.00 94.69 375 TRP A O 1
ATOM 2779 N N . PHE A 1 376 ? 19.844 2.731 -18.207 1.00 97.19 376 PHE A N 1
ATOM 2780 C CA . PHE A 1 376 ? 19.739 1.838 -19.357 1.00 97.19 376 PHE A CA 1
ATOM 2781 C C . PHE A 1 376 ? 21.133 1.477 -19.863 1.00 97.19 376 PHE A C 1
ATOM 2783 O O . PHE A 1 376 ? 22.025 2.329 -19.849 1.00 97.19 376 PHE A O 1
ATOM 2790 N N . SER A 1 377 ? 21.325 0.254 -20.348 1.00 96.44 377 SER A N 1
ATOM 2791 C CA . SER A 1 377 ? 22.532 -0.134 -21.075 1.00 96.44 377 SER A CA 1
ATOM 2792 C C . SER A 1 377 ? 22.221 -0.937 -22.330 1.00 96.44 377 SER A C 1
ATOM 2794 O O . SER A 1 377 ? 21.177 -1.582 -22.435 1.00 96.44 377 SER A O 1
ATOM 2796 N N . PHE A 1 378 ? 23.139 -0.880 -23.292 1.00 95.81 378 PHE A N 1
ATOM 2797 C CA . PHE A 1 378 ? 23.144 -1.741 -24.472 1.00 95.81 378 PHE A CA 1
ATOM 2798 C C . PHE A 1 378 ? 24.540 -1.794 -25.097 1.00 95.81 378 PHE A C 1
ATOM 2800 O O . PHE A 1 378 ? 25.315 -0.843 -24.974 1.00 95.81 378 PHE A O 1
ATOM 2807 N N . VAL A 1 379 ? 24.859 -2.879 -25.802 1.00 90.44 379 VAL A N 1
ATOM 2808 C CA . VAL A 1 379 ? 26.180 -3.072 -26.425 1.00 90.44 379 VAL A CA 1
ATOM 2809 C C . VAL A 1 379 ? 26.142 -2.814 -27.927 1.00 90.44 379 VAL A C 1
ATOM 2811 O O . VAL A 1 379 ? 25.305 -3.356 -28.650 1.00 90.44 379 VAL A O 1
ATOM 2814 N N . ARG A 1 380 ? 27.074 -1.988 -28.412 1.00 82.75 380 ARG A N 1
ATOM 2815 C CA . ARG A 1 380 ? 27.223 -1.664 -29.836 1.00 82.75 380 ARG A CA 1
ATOM 2816 C C . ARG A 1 380 ? 28.126 -2.652 -30.561 1.00 82.75 380 ARG A C 1
ATOM 2818 O O . ARG A 1 380 ? 29.169 -3.063 -30.061 1.00 82.75 380 ARG A O 1
ATOM 2825 N N . GLY A 1 381 ? 27.770 -2.957 -31.801 1.00 67.06 381 GLY A N 1
ATOM 2826 C CA . GLY A 1 381 ? 28.568 -3.791 -32.691 1.00 67.06 381 GLY A CA 1
ATOM 2827 C C . GLY A 1 381 ? 29.756 -3.017 -33.265 1.00 67.06 381 GLY A C 1
ATOM 2828 O O . GLY A 1 381 ? 29.590 -2.184 -34.157 1.00 67.06 381 GLY A O 1
ATOM 2829 N N . ARG A 1 382 ? 30.964 -3.389 -32.814 1.00 58.34 382 ARG A N 1
ATOM 2830 C CA . ARG A 1 382 ? 32.286 -2.786 -33.107 1.00 58.34 382 ARG A CA 1
ATOM 2831 C C . ARG A 1 382 ? 32.533 -1.440 -32.414 1.00 58.34 382 ARG A C 1
ATOM 2833 O O . ARG A 1 382 ? 31.661 -0.577 -32.352 1.00 58.34 382 ARG A O 1
ATOM 2840 N N . ALA A 1 383 ? 33.786 -1.236 -31.995 1.00 49.31 383 ALA A N 1
ATOM 2841 C CA . ALA A 1 383 ? 34.282 -0.020 -31.350 1.00 49.31 383 ALA A CA 1
ATOM 2842 C C . ALA A 1 383 ? 34.066 1.239 -32.217 1.00 49.31 383 ALA A C 1
ATOM 2844 O O . ALA A 1 383 ? 34.870 1.604 -33.083 1.00 49.31 383 ALA A O 1
ATOM 2845 N N . ALA A 1 384 ? 32.947 1.926 -31.993 1.00 49.59 384 ALA A N 1
ATOM 2846 C CA . ALA A 1 384 ? 32.639 3.186 -32.646 1.00 49.59 384 ALA A CA 1
ATOM 2847 C C . ALA A 1 384 ? 33.487 4.305 -32.023 1.00 49.59 384 ALA A C 1
ATOM 2849 O O . ALA A 1 384 ? 33.310 4.635 -30.854 1.00 49.59 384 ALA A O 1
ATOM 2850 N N . LYS A 1 385 ? 34.376 4.931 -32.812 1.00 52.78 385 LYS A N 1
ATOM 2851 C CA . LYS A 1 385 ? 35.206 6.063 -32.351 1.00 52.78 385 LYS A CA 1
ATOM 2852 C C . LYS A 1 385 ? 34.352 7.104 -31.607 1.00 52.78 385 LYS A C 1
ATOM 2854 O O . LYS A 1 385 ? 33.412 7.652 -32.191 1.00 52.78 385 LYS A O 1
ATOM 2859 N N . ARG A 1 386 ? 34.743 7.404 -30.360 1.00 52.03 386 ARG A N 1
ATOM 2860 C CA . ARG A 1 386 ? 34.058 8.252 -29.357 1.00 52.03 386 ARG A CA 1
ATOM 2861 C C . ARG A 1 386 ? 33.348 9.490 -29.936 1.00 52.03 386 ARG A C 1
ATOM 2863 O O . ARG A 1 386 ? 32.181 9.725 -29.647 1.00 52.03 386 ARG A O 1
ATOM 2870 N N . ALA A 1 387 ? 33.997 10.194 -30.867 1.00 48.62 387 ALA A N 1
ATOM 2871 C CA . ALA A 1 387 ? 33.467 11.382 -31.549 1.00 48.62 387 ALA A CA 1
ATOM 2872 C C . ALA A 1 387 ? 32.121 11.200 -32.297 1.00 48.62 387 ALA A C 1
ATOM 2874 O O . ALA A 1 387 ? 31.420 12.184 -32.529 1.00 48.62 387 ALA A O 1
ATOM 2875 N N . ARG A 1 388 ? 31.727 9.976 -32.690 1.00 54.25 388 ARG A N 1
ATOM 2876 C CA . ARG A 1 388 ? 30.411 9.721 -33.319 1.00 54.25 388 ARG A CA 1
ATOM 2877 C C . ARG A 1 388 ? 29.250 9.662 -32.322 1.00 54.25 388 ARG A C 1
ATOM 2879 O O . ARG A 1 388 ? 28.106 9.776 -32.753 1.00 54.25 388 ARG A O 1
ATOM 2886 N N . ILE A 1 389 ? 29.520 9.484 -31.029 1.00 52.16 389 ILE A N 1
ATOM 2887 C CA . ILE A 1 389 ? 28.487 9.432 -29.983 1.00 52.16 389 ILE A CA 1
ATOM 2888 C C . ILE A 1 389 ? 28.027 10.851 -29.636 1.00 52.16 389 ILE A C 1
ATOM 2890 O O . ILE A 1 389 ? 26.838 11.143 -29.743 1.00 52.16 389 ILE A O 1
ATOM 2894 N N . ASP A 1 390 ? 28.957 11.770 -29.365 1.00 51.78 390 ASP A N 1
ATOM 2895 C CA . ASP A 1 390 ? 28.639 13.168 -29.023 1.00 51.78 390 ASP A CA 1
ATOM 2896 C C . ASP A 1 390 ? 27.828 13.898 -30.110 1.00 51.78 390 ASP A C 1
ATOM 2898 O O . ASP A 1 390 ? 27.102 14.847 -29.823 1.00 51.78 390 ASP A O 1
ATOM 2902 N N . ALA A 1 391 ? 27.934 13.470 -31.371 1.00 53.19 391 ALA A N 1
ATOM 2903 C CA . ALA A 1 391 ? 27.166 14.029 -32.483 1.00 53.19 391 ALA A CA 1
ATOM 2904 C C . ALA A 1 391 ? 25.679 13.617 -32.482 1.00 53.19 391 ALA A C 1
ATOM 2906 O O . ALA A 1 391 ? 24.859 14.349 -33.032 1.00 53.19 391 ALA A O 1
ATOM 2907 N N . PHE A 1 392 ? 25.328 12.477 -31.875 1.00 52.81 392 PHE A N 1
ATOM 2908 C CA . PHE A 1 392 ? 23.951 11.964 -31.810 1.00 52.81 392 PHE A CA 1
ATOM 2909 C C . PHE A 1 392 ? 23.139 12.574 -30.659 1.00 52.81 392 PHE A C 1
ATOM 2911 O O . PHE A 1 392 ? 21.931 12.750 -30.787 1.00 52.81 392 PHE A O 1
ATOM 2918 N N . PHE A 1 393 ? 23.802 12.920 -29.552 1.00 52.59 393 PHE A N 1
ATOM 2919 C CA . PHE A 1 393 ? 23.161 13.435 -28.333 1.00 52.59 393 PHE A CA 1
ATOM 2920 C C . PHE A 1 393 ? 23.241 14.965 -28.185 1.00 52.59 393 PHE A C 1
ATOM 2922 O O . PHE A 1 393 ? 22.765 15.517 -27.196 1.00 52.59 393 PHE A O 1
ATOM 2929 N N . LYS A 1 394 ? 23.808 15.677 -29.168 1.00 46.62 394 LYS A N 1
ATOM 2930 C CA . LYS A 1 394 ? 23.745 17.145 -29.224 1.00 46.62 394 LYS A CA 1
ATOM 2931 C C . LYS A 1 394 ? 22.329 17.608 -29.596 1.00 46.62 394 LYS A C 1
ATOM 2933 O O . LYS A 1 394 ? 21.813 17.158 -30.622 1.00 46.62 394 LYS A O 1
ATOM 2938 N N . PRO A 1 395 ? 21.726 18.554 -28.852 1.00 41.00 395 PRO A N 1
ATOM 2939 C CA . PRO A 1 395 ? 20.534 19.248 -29.321 1.00 41.00 395 PRO A CA 1
ATOM 2940 C C . PRO A 1 395 ? 20.858 19.959 -30.639 1.00 41.00 395 PRO A C 1
ATOM 2942 O O . PRO A 1 395 ? 21.852 20.686 -30.728 1.00 41.00 395 PRO A O 1
ATOM 2945 N N . LYS A 1 396 ? 20.024 19.784 -31.670 1.00 38.06 396 LYS A N 1
ATOM 2946 C CA . LYS A 1 396 ? 20.038 20.728 -32.796 1.00 38.06 396 LYS A CA 1
ATOM 2947 C C . LYS A 1 396 ? 19.442 22.055 -32.329 1.00 38.06 396 LYS A C 1
ATOM 2949 O O . LYS A 1 396 ? 18.541 22.071 -31.495 1.00 38.06 396 LYS A O 1
ATOM 2954 N N . ALA A 1 397 ? 19.961 23.156 -32.876 1.00 34.75 397 ALA A N 1
ATOM 2955 C CA . ALA A 1 397 ? 19.463 24.500 -32.597 1.00 34.75 397 ALA A CA 1
ATOM 2956 C C . ALA A 1 397 ? 17.932 24.577 -32.789 1.00 34.75 397 ALA A C 1
ATOM 2958 O O . ALA A 1 397 ? 17.408 23.891 -33.676 1.00 34.75 397 ALA A O 1
ATOM 2959 N N . PRO A 1 398 ? 17.216 25.379 -31.976 1.00 35.50 398 PRO A N 1
ATOM 2960 C CA . PRO A 1 398 ? 15.760 25.429 -32.009 1.00 35.50 398 PRO A CA 1
ATOM 2961 C C . PRO A 1 398 ? 15.256 25.774 -33.411 1.00 35.50 398 PRO A C 1
ATOM 2963 O O . PRO A 1 398 ? 15.765 26.690 -34.060 1.00 35.50 398 PRO A O 1
ATOM 2966 N N . ALA A 1 399 ? 14.245 25.034 -33.871 1.00 39.97 399 ALA A N 1
ATOM 2967 C CA . ALA A 1 399 ? 13.589 25.317 -35.138 1.00 39.97 399 ALA A CA 1
ATOM 2968 C C . ALA A 1 399 ? 13.044 26.755 -35.136 1.00 39.97 399 ALA A C 1
ATOM 2970 O O . ALA A 1 399 ? 12.474 27.213 -34.142 1.00 39.97 399 ALA A O 1
ATOM 2971 N N . ALA A 1 400 ? 13.236 27.466 -36.249 1.00 35.19 400 ALA A N 1
ATOM 2972 C CA . ALA A 1 400 ? 12.742 28.828 -36.409 1.00 35.19 400 ALA A CA 1
ATOM 2973 C C . ALA A 1 400 ? 11.219 28.891 -36.190 1.00 35.19 400 ALA A C 1
ATOM 2975 O O . ALA A 1 400 ? 10.504 27.933 -36.488 1.00 35.19 400 ALA A O 1
ATOM 2976 N N . LYS A 1 401 ? 10.737 30.028 -35.666 1.00 34.72 401 LYS A N 1
ATOM 2977 C CA . LYS A 1 401 ? 9.325 30.252 -35.318 1.00 34.72 401 LYS A CA 1
ATOM 2978 C C . LYS A 1 401 ? 8.397 29.828 -36.464 1.00 34.72 401 LYS A C 1
ATOM 2980 O O . LYS A 1 401 ? 8.396 30.456 -37.520 1.00 34.72 401 LYS A O 1
ATOM 2985 N N . LEU A 1 402 ? 7.586 28.800 -36.223 1.00 34.12 402 LEU A N 1
ATOM 2986 C CA . LEU A 1 402 ? 6.490 28.416 -37.109 1.00 34.12 402 LEU A CA 1
ATOM 2987 C C . LEU A 1 402 ? 5.427 29.522 -37.107 1.00 34.12 402 LEU A C 1
ATOM 2989 O O . LEU A 1 402 ? 4.922 29.901 -36.050 1.00 34.12 402 LEU A O 1
ATOM 2993 N N . GLY A 1 403 ? 5.114 30.039 -38.297 1.00 31.92 403 GLY A N 1
ATOM 2994 C CA . GLY A 1 403 ? 3.941 30.881 -38.529 1.00 31.92 403 GLY A CA 1
ATOM 2995 C C . GLY A 1 403 ? 2.634 30.074 -38.479 1.00 31.92 403 GLY A C 1
ATOM 2996 O O . GLY A 1 403 ? 2.674 28.849 -38.330 1.00 31.92 403 GLY A O 1
ATOM 2997 N N . PRO A 1 404 ? 1.469 30.739 -38.588 1.00 33.91 404 PRO A N 1
ATOM 2998 C CA . PRO A 1 404 ? 0.170 30.081 -38.488 1.00 33.91 404 PRO A CA 1
ATOM 2999 C C . PRO A 1 404 ? -0.040 29.050 -39.607 1.00 33.91 404 PRO A C 1
ATOM 3001 O O . PRO A 1 404 ? 0.439 29.205 -40.730 1.00 33.91 404 PRO A O 1
ATOM 3004 N N . ALA A 1 405 ? -0.738 27.971 -39.260 1.00 38.88 405 ALA A N 1
ATOM 3005 C CA . ALA A 1 405 ? -0.793 26.751 -40.051 1.00 38.88 405 ALA A CA 1
ATOM 3006 C C . ALA A 1 405 ? -1.638 26.859 -41.330 1.00 38.88 405 ALA A C 1
ATOM 3008 O O . ALA A 1 405 ? -2.688 27.495 -41.356 1.00 38.88 405 ALA A O 1
ATOM 3009 N N . THR A 1 406 ? -1.239 26.085 -42.338 1.00 28.89 406 THR A N 1
ATOM 3010 C CA . THR A 1 406 ? -2.170 25.423 -43.260 1.00 28.89 406 THR A CA 1
ATOM 3011 C C . THR A 1 406 ? -1.893 23.922 -43.208 1.00 28.89 406 THR A C 1
ATOM 3013 O O . THR A 1 406 ? -0.743 23.492 -43.098 1.00 28.89 406 THR A O 1
ATOM 3016 N N . TRP A 1 407 ? -2.961 23.129 -43.168 1.00 39.16 407 TRP A N 1
ATOM 3017 C CA . TRP A 1 407 ? -2.911 21.687 -42.949 1.00 39.16 407 TRP A CA 1
ATOM 3018 C C . TRP A 1 407 ? -2.984 20.971 -44.295 1.00 39.16 407 TRP A C 1
ATOM 3020 O O . TRP A 1 407 ? -4.073 20.813 -44.830 1.00 39.16 407 TRP A O 1
ATOM 3030 N N . ASP A 1 408 ? -1.840 20.532 -44.822 1.00 30.00 408 ASP A N 1
ATOM 3031 C CA . ASP A 1 408 ? -1.795 19.534 -45.895 1.00 30.00 408 ASP A CA 1
ATOM 3032 C C . ASP A 1 408 ? -0.458 18.772 -45.906 1.00 30.00 408 ASP A C 1
ATOM 3034 O O . ASP A 1 408 ? 0.616 19.370 -45.914 1.00 30.00 408 ASP A O 1
ATOM 3038 N N . ALA A 1 409 ? -0.560 17.436 -45.911 1.00 27.69 409 ALA A N 1
ATOM 3039 C CA . ALA A 1 409 ? 0.501 16.423 -46.027 1.00 27.69 409 ALA A CA 1
ATOM 3040 C C . ALA A 1 409 ? 1.786 16.606 -45.162 1.00 27.69 409 ALA A C 1
ATOM 3042 O O . ALA A 1 409 ? 2.661 17.414 -45.494 1.00 27.69 409 ALA A O 1
ATOM 3043 N N . PRO A 1 410 ? 2.026 15.766 -44.126 1.00 32.53 410 PRO A N 1
ATOM 3044 C CA . PRO A 1 410 ? 3.272 15.808 -43.361 1.00 32.53 410 PRO A CA 1
ATOM 3045 C C . PRO A 1 410 ? 4.462 15.300 -44.195 1.00 32.53 410 PRO A C 1
ATOM 3047 O O . PRO A 1 410 ? 4.765 14.106 -44.258 1.00 32.53 410 PRO A O 1
ATOM 3050 N N . LYS A 1 411 ? 5.174 16.239 -44.826 1.00 27.94 411 LYS A N 1
ATOM 3051 C CA . LYS A 1 411 ? 6.499 16.016 -45.421 1.00 27.94 411 LYS A CA 1
ATOM 3052 C C . LYS A 1 411 ? 7.461 15.465 -44.361 1.00 27.94 411 LYS A C 1
ATOM 3054 O O . LYS A 1 411 ? 7.385 15.833 -43.194 1.00 27.94 411 LYS A O 1
ATOM 3059 N N . ARG A 1 412 ? 8.406 14.613 -44.781 1.00 36.09 412 ARG A N 1
ATOM 3060 C CA . ARG A 1 412 ? 9.447 14.010 -43.923 1.00 36.09 412 ARG A CA 1
ATOM 3061 C C . ARG A 1 412 ? 10.170 15.056 -43.057 1.00 36.09 412 ARG A C 1
ATOM 3063 O O . ARG A 1 412 ? 11.089 15.716 -43.536 1.00 36.09 412 ARG A O 1
ATOM 3070 N N . THR A 1 413 ? 9.842 15.119 -41.768 1.00 29.58 413 THR A N 1
ATOM 3071 C CA . THR A 1 413 ? 10.595 15.888 -40.767 1.00 29.58 413 THR A CA 1
ATOM 3072 C C . THR A 1 413 ? 10.866 15.045 -39.522 1.00 29.58 413 THR A C 1
ATOM 3074 O O . THR A 1 413 ? 10.076 15.048 -38.582 1.00 29.58 413 THR A O 1
ATOM 3077 N N . ASN A 1 414 ? 12.028 14.387 -39.475 1.00 38.34 414 ASN A N 1
ATOM 3078 C CA . ASN A 1 414 ? 12.688 14.180 -38.184 1.00 38.34 414 ASN A CA 1
ATOM 3079 C C . ASN A 1 414 ? 13.273 15.535 -37.764 1.00 38.34 414 ASN A C 1
ATOM 3081 O O . ASN A 1 414 ? 14.017 16.149 -38.537 1.00 38.34 414 ASN A O 1
ATOM 3085 N N . PRO A 1 415 ? 12.981 15.984 -36.541 1.00 35.97 415 PRO A N 1
ATOM 3086 C CA . PRO A 1 415 ? 14.057 15.936 -35.559 1.00 35.97 415 PRO A CA 1
ATOM 3087 C C . PRO A 1 415 ? 13.633 15.313 -34.223 1.00 35.97 415 PRO A C 1
ATOM 3089 O O . PRO A 1 415 ? 12.527 15.512 -33.731 1.00 35.97 415 PRO A O 1
ATOM 3092 N N . VAL A 1 416 ? 14.579 14.580 -33.634 1.00 35.75 416 VAL A N 1
ATOM 3093 C CA . VAL A 1 416 ? 14.490 13.967 -32.304 1.00 35.75 416 VAL A CA 1
ATOM 3094 C C . VAL A 1 416 ? 14.344 15.050 -31.229 1.00 35.75 416 VAL A C 1
ATOM 3096 O O . VAL A 1 416 ? 15.061 16.052 -31.260 1.00 35.75 416 VAL A O 1
ATOM 3099 N N . SER A 1 417 ? 13.473 14.823 -30.245 1.00 36.28 417 SER A N 1
ATOM 3100 C CA . SER A 1 417 ? 13.311 15.688 -29.069 1.00 36.28 417 SER A CA 1
ATOM 3101 C C . SER A 1 417 ? 14.410 15.437 -28.019 1.00 36.28 417 SER A C 1
ATOM 3103 O O . SER A 1 417 ? 14.143 15.007 -26.898 1.00 36.28 417 SER A O 1
ATOM 3105 N N . THR A 1 418 ? 15.681 15.682 -28.361 1.00 41.69 418 THR A N 1
ATOM 3106 C CA . THR A 1 418 ? 16.813 15.547 -27.420 1.00 41.69 418 THR A CA 1
ATOM 3107 C C . THR A 1 418 ? 16.957 16.753 -26.481 1.00 41.69 418 THR A C 1
ATOM 3109 O O . THR A 1 418 ? 17.999 17.404 -26.433 1.00 41.69 418 THR A O 1
ATOM 3112 N N . ASN A 1 419 ? 15.951 17.005 -25.638 1.00 40.97 419 ASN A N 1
ATOM 3113 C CA . ASN A 1 419 ? 16.126 17.803 -24.412 1.00 40.97 419 ASN A CA 1
ATOM 3114 C C . ASN A 1 419 ? 16.717 16.928 -23.291 1.00 40.97 419 ASN A C 1
ATOM 3116 O O . ASN A 1 419 ? 16.145 16.778 -22.211 1.00 40.97 419 ASN A O 1
ATOM 3120 N N . LEU A 1 420 ? 17.855 16.290 -23.571 1.00 51.06 420 LEU A N 1
ATOM 3121 C CA . LEU A 1 420 ? 18.485 15.365 -22.639 1.00 51.06 420 LEU A CA 1
ATOM 3122 C C . LEU A 1 420 ? 19.373 16.117 -21.644 1.00 51.06 420 LEU A C 1
ATOM 3124 O O . LEU A 1 420 ? 20.503 16.487 -21.946 1.00 51.06 420 LEU A O 1
ATOM 3128 N N . GLU A 1 421 ? 18.895 16.203 -20.400 1.00 59.50 421 GLU A N 1
ATOM 3129 C CA . GLU A 1 421 ? 19.720 16.433 -19.198 1.00 59.50 421 GLU A CA 1
ATOM 3130 C C . GLU A 1 421 ? 20.723 15.278 -18.941 1.00 59.50 421 GLU A C 1
ATOM 3132 O O . GLU A 1 421 ? 21.423 15.262 -17.931 1.00 59.50 421 GLU A O 1
ATOM 3137 N N . VAL A 1 422 ? 20.783 14.287 -19.839 1.00 71.00 422 VAL A N 1
ATOM 3138 C CA . VAL A 1 422 ? 21.428 12.985 -19.662 1.00 71.00 422 VAL A CA 1
ATOM 3139 C C . VAL A 1 422 ? 22.534 12.793 -20.688 1.00 71.00 422 VAL A C 1
ATOM 3141 O O . VAL A 1 422 ? 22.295 12.887 -21.891 1.00 71.00 422 VAL A O 1
ATOM 3144 N N . LYS A 1 423 ? 23.742 12.466 -20.221 1.00 75.88 423 LYS A N 1
ATOM 3145 C CA . LYS A 1 423 ? 24.871 12.109 -21.086 1.00 75.88 423 LYS A CA 1
ATOM 3146 C C . LYS A 1 423 ? 25.119 10.599 -21.023 1.00 75.88 423 LYS A C 1
ATOM 3148 O O . LYS A 1 423 ? 25.347 10.096 -19.922 1.00 75.88 423 LYS A O 1
ATOM 3153 N N . PRO A 1 424 ? 25.100 9.877 -22.156 1.00 85.94 424 PRO A N 1
ATOM 3154 C CA . PRO A 1 424 ? 25.530 8.487 -22.191 1.00 85.94 424 PRO A CA 1
ATOM 3155 C C . PRO A 1 424 ? 27.050 8.390 -22.006 1.00 85.94 424 PRO A C 1
ATOM 3157 O O . PRO A 1 424 ? 27.802 9.220 -22.521 1.00 85.94 424 PRO A O 1
ATOM 3160 N N . THR A 1 425 ? 27.507 7.346 -21.324 1.00 87.19 425 THR A N 1
ATOM 3161 C CA . THR A 1 425 ? 28.906 6.906 -21.335 1.00 87.19 425 THR A CA 1
ATOM 3162 C C . THR A 1 425 ? 29.059 5.733 -22.295 1.00 87.19 425 THR A C 1
ATOM 3164 O O . THR A 1 425 ? 28.127 4.949 -22.468 1.00 87.19 425 THR A O 1
ATOM 3167 N N . VAL A 1 426 ? 30.225 5.619 -22.934 1.00 86.62 426 VAL A N 1
ATOM 3168 C CA . VAL A 1 426 ? 30.583 4.480 -23.791 1.00 86.62 426 VAL A CA 1
ATOM 3169 C C . VAL A 1 426 ? 32.023 4.090 -23.495 1.00 86.62 426 VAL A C 1
ATOM 3171 O O . VAL A 1 426 ? 32.878 4.979 -23.436 1.00 86.62 426 VAL A O 1
ATOM 3174 N N . ASP A 1 427 ? 32.270 2.801 -23.280 1.00 85.12 427 ASP A N 1
ATOM 3175 C CA . ASP A 1 427 ? 33.607 2.245 -23.058 1.00 85.12 427 ASP A CA 1
ATOM 3176 C C . ASP A 1 427 ? 34.259 1.729 -24.357 1.00 85.12 427 ASP A C 1
ATOM 3178 O O . ASP A 1 427 ? 33.688 1.819 -25.449 1.00 85.12 427 ASP A O 1
ATOM 3182 N N . ASP A 1 428 ? 35.475 1.190 -24.242 1.00 81.88 428 ASP A N 1
ATOM 3183 C CA . ASP A 1 428 ? 36.238 0.671 -25.383 1.00 81.88 428 ASP A CA 1
ATOM 3184 C C . ASP A 1 428 ? 35.664 -0.645 -25.951 1.00 81.88 428 ASP A C 1
ATOM 3186 O O . ASP A 1 428 ? 35.911 -0.970 -27.115 1.00 81.88 428 ASP A O 1
ATOM 3190 N N . ALA A 1 429 ? 34.849 -1.371 -25.173 1.00 80.94 429 ALA A N 1
ATOM 3191 C CA . ALA A 1 429 ? 34.105 -2.547 -25.627 1.00 80.94 429 ALA A CA 1
ATOM 3192 C C . ALA A 1 429 ? 32.823 -2.176 -26.402 1.00 80.94 429 ALA A C 1
ATOM 3194 O O . ALA A 1 429 ? 32.246 -3.019 -27.088 1.00 80.94 429 ALA A O 1
ATOM 3195 N N . GLY A 1 430 ? 32.392 -0.912 -26.343 1.00 84.81 430 GLY A N 1
ATOM 3196 C CA . GLY A 1 430 ? 31.173 -0.425 -26.984 1.00 84.81 430 GLY A CA 1
ATOM 3197 C C . GLY A 1 430 ? 29.915 -0.574 -26.125 1.00 84.81 430 GLY A C 1
ATOM 3198 O O . GLY A 1 430 ? 28.813 -0.392 -26.652 1.00 84.81 430 GLY A O 1
ATOM 3199 N N . LEU A 1 431 ? 30.051 -0.868 -24.827 1.00 91.31 431 LEU A N 1
ATOM 3200 C CA . LEU A 1 431 ? 28.953 -0.817 -23.866 1.00 91.31 431 LEU A CA 1
ATOM 3201 C C . LEU A 1 431 ? 28.531 0.641 -23.673 1.00 91.31 431 LEU A C 1
ATOM 3203 O O . LEU A 1 431 ? 29.300 1.473 -23.191 1.00 91.31 431 LEU A O 1
ATOM 3207 N N . VAL A 1 432 ? 27.287 0.949 -24.027 1.00 92.44 432 VAL A N 1
ATOM 3208 C CA . VAL A 1 432 ? 26.649 2.235 -23.746 1.00 92.44 432 VAL A CA 1
ATOM 3209 C C . VAL A 1 432 ? 25.919 2.124 -22.418 1.00 92.44 432 VAL A C 1
ATOM 3211 O O . VAL A 1 432 ? 25.141 1.195 -22.225 1.00 92.44 432 VAL A O 1
ATOM 3214 N N . THR A 1 433 ? 26.120 3.087 -21.520 1.00 93.19 433 THR A N 1
ATOM 3215 C CA . THR A 1 433 ? 25.331 3.235 -20.288 1.00 93.19 433 THR A CA 1
ATOM 3216 C C . THR A 1 433 ? 24.722 4.632 -20.224 1.00 93.19 433 THR A C 1
ATOM 3218 O O . THR A 1 433 ? 25.383 5.630 -20.505 1.00 93.19 433 THR A O 1
ATOM 3221 N N . ILE A 1 434 ? 23.449 4.716 -19.851 1.00 93.44 434 ILE A N 1
ATOM 3222 C CA . ILE A 1 434 ? 22.661 5.946 -19.771 1.00 93.44 434 ILE A CA 1
ATOM 3223 C C . ILE A 1 434 ? 22.126 6.063 -18.345 1.00 93.44 434 ILE A C 1
ATOM 3225 O O . ILE A 1 434 ? 21.190 5.359 -17.978 1.00 93.44 434 ILE A O 1
ATOM 3229 N N . GLN A 1 435 ? 22.722 6.938 -17.534 1.00 92.00 435 GLN A N 1
ATOM 3230 C CA . GLN A 1 435 ? 22.285 7.168 -16.153 1.00 92.00 435 GLN A CA 1
ATOM 3231 C C . GLN A 1 435 ? 21.047 8.066 -16.127 1.00 92.00 435 GLN A C 1
ATOM 3233 O O . GLN A 1 435 ? 21.111 9.228 -16.526 1.00 92.00 435 GLN A O 1
ATOM 3238 N N . LEU A 1 436 ? 19.917 7.538 -15.662 1.00 90.88 436 LEU A N 1
ATOM 3239 C CA . LEU A 1 436 ? 18.659 8.271 -15.648 1.00 90.88 436 LEU A CA 1
ATOM 3240 C C . LEU A 1 436 ? 18.627 9.271 -14.472 1.00 90.88 436 LEU A C 1
ATOM 3242 O O . LEU A 1 436 ? 19.051 8.940 -13.359 1.00 90.88 436 LEU A O 1
ATOM 3246 N N . PRO A 1 437 ? 18.116 10.498 -14.678 1.00 85.94 437 PRO A N 1
ATOM 3247 C CA . PRO A 1 437 ? 18.004 11.506 -13.634 1.00 85.94 437 PRO A CA 1
ATOM 3248 C C . PRO A 1 437 ? 17.219 11.022 -12.413 1.00 85.94 437 PRO A C 1
ATOM 3250 O O . PRO A 1 437 ? 16.102 10.506 -12.529 1.00 85.94 437 PRO A O 1
ATOM 3253 N N . LYS A 1 438 ? 17.801 11.244 -11.231 1.00 84.25 438 LYS A N 1
ATOM 3254 C CA . LYS A 1 438 ? 17.194 10.879 -9.948 1.00 84.25 438 LYS A CA 1
ATOM 3255 C C . LYS A 1 438 ? 15.982 11.758 -9.635 1.00 84.25 438 LYS A C 1
ATOM 3257 O O . LYS A 1 438 ? 15.993 12.944 -9.961 1.00 84.25 438 LYS A O 1
ATOM 3262 N N . ASN A 1 439 ? 14.983 11.219 -8.936 1.00 80.44 439 ASN A N 1
ATOM 3263 C CA . ASN A 1 439 ? 13.755 11.932 -8.540 1.00 80.44 439 ASN A CA 1
ATOM 3264 C C . ASN A 1 439 ? 13.014 12.615 -9.710 1.00 80.44 439 ASN A C 1
ATOM 3266 O O . ASN A 1 439 ? 12.438 13.694 -9.544 1.00 80.44 439 ASN A O 1
ATOM 3270 N N . ARG A 1 440 ? 13.049 12.036 -10.916 1.00 86.19 440 ARG A N 1
ATOM 3271 C CA . ARG A 1 440 ? 12.269 12.547 -12.050 1.00 86.19 440 ARG A CA 1
ATOM 3272 C C . ARG A 1 440 ? 11.036 11.680 -12.253 1.00 86.19 440 ARG A C 1
ATOM 3274 O O . ARG A 1 440 ? 11.125 10.525 -12.654 1.00 86.19 440 ARG A O 1
ATOM 3281 N N . VAL A 1 441 ? 9.877 12.279 -11.999 1.00 88.56 441 VAL A N 1
ATOM 3282 C CA . VAL A 1 441 ? 8.572 11.662 -12.252 1.00 88.56 441 VAL A CA 1
ATOM 3283 C C . VAL A 1 441 ? 8.355 11.357 -13.737 1.00 88.56 441 VAL A C 1
ATOM 3285 O O . VAL A 1 441 ? 8.938 12.002 -14.615 1.00 88.56 441 VAL A O 1
ATOM 3288 N N . GLY A 1 442 ? 7.470 10.406 -14.014 1.00 91.50 442 GLY A N 1
ATOM 3289 C CA . GLY A 1 442 ? 7.156 9.921 -15.352 1.00 91.50 442 GLY A CA 1
ATOM 3290 C C . GLY A 1 442 ? 7.808 8.579 -15.687 1.00 91.50 442 GLY A C 1
ATOM 3291 O O . GLY A 1 442 ? 8.330 7.879 -14.820 1.00 91.50 442 GLY A O 1
ATOM 3292 N N . LEU A 1 443 ? 7.734 8.233 -16.969 1.00 95.69 443 LEU A N 1
ATOM 3293 C CA . LEU A 1 443 ? 8.231 6.995 -17.562 1.00 95.69 443 LEU A CA 1
ATOM 3294 C C . LEU A 1 443 ? 9.321 7.341 -18.580 1.00 95.69 443 LEU A C 1
ATOM 3296 O O . LEU A 1 443 ? 9.095 8.148 -19.483 1.00 95.69 443 LEU A O 1
ATOM 3300 N N . TRP A 1 444 ? 10.502 6.750 -18.418 1.00 96.69 444 TRP A N 1
ATOM 3301 C CA . TRP A 1 444 ? 11.624 6.848 -19.350 1.00 96.69 444 TRP A CA 1
ATOM 3302 C C . TRP A 1 444 ? 11.527 5.745 -20.395 1.00 96.69 444 TRP A C 1
ATOM 3304 O O . TRP A 1 444 ? 11.214 4.606 -20.052 1.00 96.69 444 TRP A O 1
ATOM 3314 N N . PHE A 1 445 ? 11.820 6.079 -21.648 1.00 97.19 445 PHE A N 1
ATOM 3315 C CA . PHE A 1 445 ? 11.703 5.181 -22.791 1.00 97.19 445 PHE A CA 1
ATOM 3316 C C . PHE A 1 445 ? 12.925 5.310 -23.702 1.00 97.19 445 PHE A C 1
ATOM 3318 O O . PHE A 1 445 ? 13.228 6.409 -24.163 1.00 97.19 445 PHE A O 1
ATOM 3325 N N . LEU A 1 446 ? 13.608 4.202 -23.978 1.00 97.06 446 LEU A N 1
ATOM 3326 C CA . LEU A 1 446 ? 14.747 4.113 -24.889 1.00 97.06 446 LEU A CA 1
ATOM 3327 C C . LEU A 1 446 ? 14.405 3.167 -26.047 1.00 97.06 446 LEU A C 1
ATOM 3329 O O . LEU A 1 446 ? 14.192 1.975 -25.831 1.00 97.06 446 LEU A O 1
ATOM 3333 N N . GLU A 1 447 ? 14.391 3.695 -27.270 1.00 96.62 447 GLU A N 1
ATOM 3334 C CA . GLU A 1 447 ? 14.240 2.917 -28.505 1.00 96.62 447 GLU A CA 1
ATOM 3335 C C . GLU A 1 447 ? 15.619 2.532 -29.057 1.00 96.62 447 GLU A C 1
ATOM 3337 O O . GLU A 1 447 ? 16.478 3.401 -29.250 1.00 96.62 447 GLU A O 1
ATOM 3342 N N . LEU A 1 448 ? 15.811 1.250 -29.385 1.00 95.69 448 LEU A N 1
ATOM 3343 C CA . LEU A 1 448 ? 16.994 0.740 -30.077 1.00 95.69 448 LEU A CA 1
ATOM 3344 C C . LEU A 1 448 ? 16.647 0.129 -31.448 1.00 95.69 448 LEU A C 1
ATOM 3346 O O . LEU A 1 448 ? 15.670 -0.606 -31.609 1.00 95.69 448 LEU A O 1
ATOM 3350 N N . GLU A 1 449 ? 17.505 0.386 -32.433 1.00 93.62 449 GLU A N 1
ATOM 3351 C CA . GLU A 1 449 ? 17.594 -0.353 -33.694 1.00 93.62 449 GLU A CA 1
ATOM 3352 C C . GLU A 1 449 ? 18.585 -1.507 -33.529 1.00 93.62 449 GLU A C 1
ATOM 3354 O O . GLU A 1 449 ? 19.713 -1.269 -33.102 1.00 93.62 449 GLU A O 1
ATOM 3359 N N . GLU A 1 450 ? 18.205 -2.725 -33.920 1.00 90.56 450 GLU A N 1
ATOM 3360 C CA . GLU A 1 450 ? 19.161 -3.804 -34.185 1.00 90.56 450 GLU A CA 1
ATOM 3361 C C . GLU A 1 450 ? 19.505 -3.812 -35.682 1.00 90.56 450 GLU A C 1
ATOM 3363 O O . GLU A 1 450 ? 18.624 -3.835 -36.553 1.00 90.56 450 GLU A O 1
ATOM 3368 N N . LYS A 1 451 ? 20.805 -3.764 -35.992 1.00 85.19 451 LYS A N 1
ATOM 3369 C CA . LYS A 1 451 ? 21.299 -3.854 -37.366 1.00 85.19 451 LYS A CA 1
ATOM 3370 C C . LYS A 1 451 ? 22.623 -4.609 -37.463 1.00 85.19 451 LYS A C 1
ATOM 3372 O O . LYS A 1 451 ? 23.688 -4.032 -37.251 1.00 85.19 451 LYS A O 1
ATOM 3377 N N . ASN A 1 452 ? 22.558 -5.855 -37.926 1.00 80.25 452 ASN A N 1
ATOM 3378 C CA . ASN A 1 452 ? 23.707 -6.734 -38.172 1.00 80.25 452 ASN A CA 1
ATOM 3379 C C . ASN A 1 452 ? 24.527 -7.020 -36.892 1.00 80.25 452 ASN A C 1
ATOM 3381 O O . ASN A 1 452 ? 25.759 -6.994 -36.928 1.00 80.25 452 ASN A O 1
ATOM 3385 N N . GLY A 1 453 ? 23.849 -7.238 -35.762 1.00 76.62 453 GLY A N 1
ATOM 3386 C CA . GLY A 1 453 ? 24.454 -7.455 -34.443 1.00 76.62 453 GLY A CA 1
ATOM 3387 C C . GLY A 1 453 ? 24.896 -6.175 -33.720 1.00 76.62 453 GLY A C 1
ATOM 3388 O O . GLY A 1 453 ? 25.552 -6.257 -32.685 1.00 76.62 453 GLY A O 1
ATOM 3389 N N . ASP A 1 454 ? 24.574 -4.991 -34.253 1.00 83.56 454 ASP A N 1
ATOM 3390 C CA . ASP A 1 454 ? 24.849 -3.684 -33.638 1.00 83.56 454 ASP A CA 1
ATOM 3391 C C . ASP A 1 454 ? 23.548 -3.048 -33.132 1.00 83.56 454 ASP A C 1
ATOM 3393 O O . ASP A 1 454 ? 22.639 -2.794 -33.927 1.00 83.56 454 ASP A O 1
ATOM 3397 N N . LEU A 1 455 ? 23.473 -2.765 -31.826 1.00 90.44 455 LEU A N 1
ATOM 3398 C CA . LEU A 1 455 ? 22.368 -2.021 -31.219 1.00 90.44 455 LEU A CA 1
ATOM 3399 C C . LEU A 1 455 ? 22.634 -0.514 -31.241 1.00 90.44 455 LEU A C 1
ATOM 3401 O O . LEU A 1 455 ? 23.716 -0.037 -30.893 1.00 90.44 455 LEU A O 1
ATOM 3405 N N . ARG A 1 456 ? 21.627 0.274 -31.626 1.00 88.75 456 ARG A N 1
ATOM 3406 C CA . ARG A 1 456 ? 21.752 1.732 -31.771 1.00 88.75 456 ARG A CA 1
ATOM 3407 C C . ARG A 1 456 ? 20.580 2.458 -31.145 1.00 88.75 456 ARG A C 1
ATOM 3409 O O . ARG A 1 456 ? 19.454 2.266 -31.581 1.00 88.75 456 ARG A O 1
ATOM 3416 N N . CYS A 1 457 ? 20.857 3.363 -30.209 1.00 90.81 457 CYS A N 1
ATOM 3417 C CA . CYS A 1 457 ? 19.868 4.322 -29.717 1.00 90.81 457 CYS A CA 1
ATOM 3418 C C . CYS A 1 457 ? 19.267 5.138 -30.873 1.00 90.81 457 CYS A C 1
ATOM 3420 O O . CYS A 1 457 ? 19.998 5.750 -31.657 1.00 90.81 457 CYS A O 1
ATOM 3422 N N . VAL A 1 458 ? 17.937 5.155 -30.937 1.00 90.62 458 VAL A N 1
ATOM 3423 C CA . VAL A 1 458 ? 17.119 5.864 -31.932 1.00 90.62 458 VAL A CA 1
ATOM 3424 C C . VAL A 1 458 ? 16.476 7.087 -31.288 1.00 90.62 458 VAL A C 1
ATOM 3426 O O . VAL A 1 458 ? 16.596 8.200 -31.798 1.00 90.62 458 VAL A O 1
ATOM 3429 N N . ALA A 1 459 ? 15.852 6.870 -30.130 1.00 89.56 459 ALA A N 1
ATOM 3430 C CA . ALA A 1 459 ? 15.179 7.872 -29.324 1.00 89.56 459 ALA A CA 1
ATOM 3431 C C . ALA A 1 459 ? 15.369 7.554 -27.836 1.00 89.56 459 ALA A C 1
ATOM 3433 O O . ALA A 1 459 ? 15.430 6.390 -27.444 1.00 89.56 459 ALA A O 1
ATOM 3434 N N . LEU A 1 460 ? 15.443 8.598 -27.014 1.00 91.75 460 LEU A N 1
ATOM 3435 C CA . LEU A 1 460 ? 15.383 8.512 -25.559 1.00 91.75 460 LEU A CA 1
ATOM 3436 C C . LEU A 1 460 ? 14.438 9.615 -25.084 1.00 91.75 460 LEU A C 1
ATOM 3438 O O . LEU A 1 460 ? 14.766 10.797 -25.184 1.00 91.75 460 LEU A O 1
ATOM 3442 N N . GLU A 1 461 ? 13.259 9.225 -24.614 1.00 91.81 461 GLU A N 1
ATOM 3443 C CA . GLU A 1 461 ? 12.170 10.129 -24.242 1.00 91.81 461 GLU A CA 1
ATOM 3444 C C . GLU A 1 461 ? 11.750 9.936 -22.778 1.00 91.81 461 GLU A C 1
ATOM 3446 O O . GLU A 1 461 ? 12.026 8.911 -22.148 1.00 91.81 461 GLU A O 1
ATOM 3451 N N . ARG A 1 462 ? 11.077 10.951 -22.224 1.00 93.69 462 ARG A N 1
ATOM 3452 C CA . ARG A 1 462 ? 10.430 10.900 -20.909 1.00 93.69 462 ARG A CA 1
ATOM 3453 C C . ARG A 1 462 ? 8.993 11.380 -21.042 1.00 93.69 462 ARG A C 1
ATOM 3455 O O . ARG A 1 462 ? 8.765 12.536 -21.397 1.00 93.69 462 ARG A O 1
ATOM 3462 N N . PHE A 1 463 ? 8.049 10.528 -20.670 1.00 95.00 463 PHE A N 1
ATOM 3463 C CA . PHE A 1 463 ? 6.624 10.837 -20.640 1.00 95.00 463 PHE A CA 1
ATOM 3464 C C . PHE A 1 463 ? 6.215 11.204 -19.213 1.00 95.00 463 PHE A C 1
ATOM 3466 O O . PHE A 1 463 ? 6.326 10.387 -18.298 1.00 95.00 463 PHE A O 1
ATOM 3473 N N . ASP A 1 464 ? 5.751 12.437 -18.991 1.00 92.88 464 ASP A N 1
ATOM 3474 C CA . ASP A 1 464 ? 5.352 12.933 -17.663 1.00 92.88 464 ASP A CA 1
ATOM 3475 C C . ASP A 1 464 ? 3.944 12.448 -17.269 1.00 92.88 464 ASP A C 1
ATOM 3477 O O . ASP A 1 464 ? 3.003 13.226 -17.092 1.00 92.88 464 ASP A O 1
ATOM 3481 N N . LEU A 1 465 ? 3.809 11.125 -17.147 1.00 92.31 465 LEU A N 1
ATOM 3482 C CA . LEU A 1 465 ? 2.570 10.435 -16.776 1.00 92.31 465 LEU A CA 1
ATOM 3483 C C . LEU A 1 465 ? 2.070 10.806 -15.366 1.00 92.31 465 LEU A C 1
ATOM 3485 O O . LEU A 1 465 ? 0.932 10.502 -15.024 1.00 92.31 465 LEU A O 1
ATOM 3489 N N . TYR A 1 466 ? 2.888 11.499 -14.563 1.00 88.81 466 TYR A N 1
ATOM 3490 C CA . TYR A 1 466 ? 2.522 11.968 -13.230 1.00 88.81 466 TYR A CA 1
ATOM 3491 C C . TYR A 1 466 ? 1.743 13.288 -13.281 1.00 88.81 466 TYR A C 1
ATOM 3493 O O . TYR A 1 466 ? 0.627 13.370 -12.760 1.00 88.81 466 TYR A O 1
ATOM 3501 N N . ASN A 1 467 ? 2.320 14.324 -13.905 1.00 87.50 467 ASN A N 1
ATOM 3502 C CA . ASN A 1 467 ? 1.736 15.668 -13.933 1.00 87.50 467 ASN A CA 1
ATOM 3503 C C . ASN A 1 467 ? 0.735 15.871 -15.077 1.00 87.50 467 ASN A C 1
ATOM 3505 O O . ASN A 1 467 ? -0.129 16.737 -14.971 1.00 87.50 467 ASN A O 1
ATOM 3509 N N . LYS A 1 468 ? 0.877 15.132 -16.184 1.00 91.25 468 LYS A N 1
ATOM 3510 C CA . LYS A 1 468 ? 0.170 15.380 -17.452 1.00 91.25 468 LYS A CA 1
ATOM 3511 C C . LYS A 1 468 ? -0.394 14.078 -18.031 1.00 91.25 468 LYS A C 1
ATOM 3513 O O . LYS A 1 468 ? -0.109 13.735 -19.177 1.00 91.25 468 LYS A O 1
ATOM 3518 N N . VAL A 1 469 ? -1.131 13.334 -17.204 1.00 90.44 469 VAL A N 1
ATOM 3519 C CA . VAL A 1 469 ? -1.455 11.913 -17.418 1.00 90.44 469 VAL A CA 1
ATOM 3520 C C . VAL A 1 469 ? -2.035 11.634 -18.802 1.00 90.44 469 VAL A C 1
ATOM 3522 O O . VAL A 1 469 ? -1.491 10.799 -19.518 1.00 90.44 469 VAL A O 1
ATOM 3525 N N . GLU A 1 470 ? -3.096 12.335 -19.197 1.00 90.56 470 GLU A N 1
ATOM 3526 C CA . GLU A 1 470 ? -3.835 12.091 -20.438 1.00 90.56 470 GLU A CA 1
ATOM 3527 C C . GLU A 1 470 ? -2.937 12.356 -21.655 1.00 90.56 470 GLU A C 1
ATOM 3529 O O . GLU A 1 470 ? -2.559 11.430 -22.376 1.00 90.56 470 GLU A O 1
ATOM 3534 N N . ALA A 1 471 ? -2.477 13.602 -21.806 1.00 92.12 471 ALA A N 1
ATOM 3535 C CA . ALA A 1 471 ? -1.664 14.038 -22.942 1.00 92.12 471 ALA A CA 1
ATOM 3536 C C . ALA A 1 471 ? -0.313 13.303 -23.057 1.00 92.12 471 ALA A C 1
ATOM 3538 O O . ALA A 1 471 ? 0.238 13.177 -24.150 1.00 92.12 471 ALA A O 1
ATOM 3539 N N . GLN A 1 472 ? 0.267 12.831 -21.948 1.00 96.31 472 GLN A N 1
ATOM 3540 C CA . GLN A 1 472 ? 1.510 12.050 -21.980 1.00 96.31 472 GLN A CA 1
ATOM 3541 C C . GLN A 1 472 ? 1.270 10.555 -22.211 1.00 96.31 472 GLN A C 1
ATOM 3543 O O . GLN A 1 472 ? 2.135 9.910 -22.798 1.00 96.31 472 GLN A O 1
ATOM 3548 N N . SER A 1 473 ? 0.104 10.017 -21.837 1.00 96.19 473 SER A N 1
ATOM 3549 C CA . SER A 1 473 ? -0.297 8.653 -22.216 1.00 96.19 473 SER A CA 1
ATOM 3550 C C . SER A 1 473 ? -0.559 8.563 -23.719 1.00 96.19 473 SER A C 1
ATOM 3552 O O . SER A 1 473 ? -0.100 7.626 -24.367 1.00 96.19 473 SER A O 1
ATOM 3554 N N . GLU A 1 474 ? -1.227 9.568 -24.292 1.00 95.00 474 GLU A N 1
ATOM 3555 C CA . GLU A 1 474 ? -1.423 9.694 -25.740 1.00 95.00 474 GLU A CA 1
ATOM 3556 C C . GLU A 1 474 ? -0.096 9.880 -26.485 1.00 95.00 474 GLU A C 1
ATOM 3558 O O . GLU A 1 474 ? 0.139 9.216 -27.493 1.00 95.00 474 GLU A O 1
ATOM 3563 N N . ALA A 1 475 ? 0.809 10.726 -25.975 1.00 95.31 475 ALA A N 1
ATOM 3564 C CA . ALA A 1 475 ? 2.135 10.907 -26.566 1.00 95.31 475 ALA A CA 1
ATOM 3565 C C . ALA A 1 475 ? 2.968 9.613 -26.541 1.00 95.31 475 ALA A C 1
ATOM 3567 O O . ALA A 1 475 ? 3.580 9.269 -27.554 1.00 95.31 475 ALA A O 1
ATOM 3568 N N . PHE A 1 476 ? 2.952 8.874 -25.424 1.00 97.88 476 PHE A N 1
ATOM 3569 C CA . PHE A 1 476 ? 3.614 7.572 -25.301 1.00 97.88 476 PHE A CA 1
ATOM 3570 C C . PHE A 1 476 ? 3.035 6.553 -26.289 1.00 97.88 476 PHE A C 1
ATOM 3572 O O . PHE A 1 476 ? 3.783 5.916 -27.036 1.00 97.88 476 PHE A O 1
ATOM 3579 N N . HIS A 1 477 ? 1.705 6.464 -26.368 1.00 98.12 477 HIS A N 1
ATOM 3580 C CA . HIS A 1 477 ? 1.026 5.606 -27.332 1.00 98.12 477 HIS A CA 1
ATOM 3581 C C . HIS A 1 477 ? 1.397 5.960 -28.776 1.00 98.12 477 HIS A C 1
ATOM 3583 O O . HIS A 1 477 ? 1.806 5.091 -29.541 1.00 98.12 477 HIS A O 1
ATOM 3589 N N . ALA A 1 478 ? 1.331 7.240 -29.149 1.00 96.75 478 ALA A N 1
ATOM 3590 C CA . ALA A 1 478 ? 1.666 7.710 -30.490 1.00 96.75 478 ALA A CA 1
ATOM 3591 C C . ALA A 1 478 ? 3.151 7.513 -30.843 1.00 96.75 478 ALA A C 1
ATOM 3593 O O . ALA A 1 478 ? 3.484 7.322 -32.015 1.00 96.75 478 ALA A O 1
ATOM 3594 N N . HIS A 1 479 ? 4.059 7.553 -29.864 1.00 96.06 479 HIS A N 1
ATOM 3595 C CA . HIS A 1 479 ? 5.465 7.195 -30.056 1.00 96.06 479 HIS A CA 1
ATOM 3596 C C . HIS A 1 479 ? 5.589 5.711 -30.444 1.00 96.06 479 HIS A C 1
ATOM 3598 O O . HIS A 1 479 ? 6.016 5.394 -31.554 1.00 96.06 479 HIS A O 1
ATOM 3604 N N . VAL A 1 480 ? 5.111 4.803 -29.588 1.00 97.38 480 VAL A N 1
ATOM 3605 C CA . VAL A 1 480 ? 5.204 3.344 -29.792 1.00 97.38 480 VAL A CA 1
ATOM 3606 C C . VAL A 1 480 ? 4.387 2.854 -30.996 1.00 97.38 480 VAL A C 1
ATOM 3608 O O . VAL A 1 480 ? 4.799 1.929 -31.695 1.00 97.38 480 VAL A O 1
ATOM 3611 N N . ALA A 1 481 ? 3.252 3.480 -31.307 1.00 96.62 481 ALA A N 1
ATOM 3612 C CA . ALA A 1 481 ? 2.448 3.134 -32.479 1.00 96.62 481 ALA A CA 1
ATOM 3613 C C . ALA A 1 481 ? 3.193 3.402 -33.802 1.00 96.62 481 ALA A C 1
ATOM 3615 O O . ALA A 1 481 ? 3.041 2.627 -34.746 1.00 96.62 481 ALA A O 1
ATOM 3616 N N . ARG A 1 482 ? 4.023 4.458 -33.854 1.00 96.12 482 ARG A N 1
ATOM 3617 C CA . ARG A 1 482 ? 4.857 4.824 -35.019 1.00 96.12 482 ARG A CA 1
ATOM 3618 C C . ARG A 1 482 ? 6.208 4.105 -35.065 1.00 96.12 482 ARG A C 1
ATOM 3620 O O . ARG A 1 482 ? 6.852 4.112 -36.113 1.00 96.12 482 ARG A O 1
ATOM 3627 N N . MET A 1 483 ? 6.637 3.505 -33.958 1.00 95.38 483 MET A N 1
ATOM 3628 C CA . MET A 1 483 ? 7.868 2.720 -33.868 1.00 95.38 483 MET A CA 1
ATOM 3629 C C . MET A 1 483 ? 7.818 1.545 -34.868 1.00 95.38 483 MET A C 1
ATOM 3631 O O . MET A 1 483 ? 6.833 0.799 -34.876 1.00 95.38 483 MET A O 1
ATOM 3635 N N . PRO A 1 484 ? 8.838 1.365 -35.731 1.00 96.25 484 PRO A N 1
ATOM 3636 C CA . PRO A 1 484 ? 8.898 0.230 -36.650 1.00 96.25 484 PRO A CA 1
ATOM 3637 C C . PRO A 1 484 ? 8.897 -1.127 -35.931 1.00 96.25 484 PRO A C 1
ATOM 3639 O O . PRO A 1 484 ? 9.437 -1.261 -34.833 1.00 96.25 484 PRO A O 1
ATOM 3642 N N . ALA A 1 485 ? 8.341 -2.157 -36.574 1.00 96.06 485 ALA A N 1
ATOM 3643 C CA . ALA A 1 485 ? 8.433 -3.529 -36.077 1.00 96.06 485 ALA A CA 1
ATOM 3644 C C . ALA A 1 485 ? 9.902 -3.978 -35.945 1.00 96.06 485 ALA A C 1
ATOM 3646 O O . ALA A 1 485 ? 10.758 -3.579 -36.739 1.00 96.06 485 ALA A O 1
ATOM 3647 N N . GLY A 1 486 ? 10.198 -4.781 -34.922 1.00 95.56 486 GLY A N 1
ATOM 3648 C CA . GLY A 1 486 ? 11.557 -5.236 -34.609 1.00 95.56 486 GLY A CA 1
ATOM 3649 C C . GLY A 1 486 ? 12.450 -4.202 -33.908 1.00 95.56 486 GLY A C 1
ATOM 3650 O O . GLY A 1 486 ? 13.609 -4.492 -33.632 1.00 95.56 486 GLY A O 1
ATOM 3651 N N . ARG A 1 487 ? 11.956 -3.000 -33.584 1.00 96.94 487 ARG A N 1
ATOM 3652 C CA . ARG A 1 487 ? 12.666 -2.083 -32.673 1.00 96.94 487 ARG A CA 1
ATOM 3653 C C . ARG A 1 487 ? 12.567 -2.587 -31.236 1.00 96.94 487 ARG A C 1
ATOM 3655 O O . ARG A 1 487 ? 11.506 -3.057 -30.825 1.00 96.94 487 ARG A O 1
ATOM 3662 N N . VAL A 1 488 ? 13.643 -2.446 -30.470 1.00 97.94 488 VAL A N 1
ATOM 3663 C CA . VAL A 1 488 ? 13.688 -2.819 -29.047 1.00 97.94 488 VAL A CA 1
ATOM 3664 C C . VAL A 1 488 ? 13.317 -1.600 -28.203 1.00 97.94 488 VAL A C 1
ATOM 3666 O O . VAL A 1 488 ? 13.752 -0.491 -28.506 1.00 97.94 488 VAL A O 1
ATOM 3669 N N . ALA A 1 489 ? 12.524 -1.795 -27.154 1.00 98.38 489 ALA A N 1
ATOM 3670 C CA . ALA A 1 489 ? 12.170 -0.775 -26.172 1.00 98.38 489 ALA A CA 1
ATOM 3671 C C . ALA A 1 489 ? 12.687 -1.160 -24.785 1.00 98.38 489 ALA A C 1
ATOM 3673 O O . ALA A 1 489 ? 12.400 -2.255 -24.303 1.00 98.38 489 ALA A O 1
ATOM 3674 N N . LEU A 1 490 ? 13.386 -0.234 -24.132 1.00 98.50 490 LEU A N 1
ATOM 3675 C CA . LEU A 1 490 ? 13.742 -0.289 -22.715 1.00 98.50 490 LEU A CA 1
ATOM 3676 C C . LEU A 1 490 ? 12.951 0.793 -21.971 1.00 98.50 490 LEU A C 1
ATOM 3678 O O . LEU A 1 490 ? 12.871 1.933 -22.430 1.00 98.50 490 LEU A O 1
ATOM 3682 N N . VAL A 1 491 ? 12.362 0.444 -20.828 1.00 98.31 491 VAL A N 1
ATOM 3683 C CA . VAL A 1 491 ? 11.446 1.314 -20.077 1.00 98.31 491 VAL A CA 1
ATOM 3684 C C . VAL A 1 491 ? 11.767 1.279 -18.586 1.00 98.31 491 VAL A C 1
ATOM 3686 O O . VAL A 1 491 ? 12.017 0.209 -18.036 1.00 98.31 491 VAL A O 1
ATOM 3689 N N . SER A 1 492 ? 11.757 2.446 -17.933 1.00 97.31 492 SER A N 1
ATOM 3690 C CA . SER A 1 492 ? 12.116 2.603 -16.515 1.00 97.31 492 SER A CA 1
ATOM 3691 C C . SER A 1 492 ? 11.374 3.767 -15.839 1.00 97.31 492 SER A C 1
ATOM 3693 O O . SER A 1 492 ? 10.984 4.733 -16.497 1.00 97.31 492 SER A O 1
ATOM 3695 N N . ILE A 1 493 ? 11.201 3.703 -14.516 1.00 95.12 493 ILE A N 1
ATOM 3696 C CA . ILE A 1 493 ? 10.674 4.787 -13.666 1.00 95.12 493 ILE A CA 1
ATOM 3697 C C . ILE A 1 493 ? 11.737 5.177 -12.628 1.00 95.12 493 ILE A C 1
ATOM 3699 O O . ILE A 1 493 ? 12.247 4.309 -11.927 1.00 95.12 493 ILE A O 1
ATOM 3703 N N . THR A 1 494 ? 12.026 6.481 -12.478 1.00 86.69 494 THR A N 1
ATOM 3704 C CA . THR A 1 494 ? 13.015 7.008 -11.503 1.00 86.69 494 THR A CA 1
ATOM 3705 C C . THR A 1 494 ? 12.438 7.910 -10.398 1.00 86.69 494 THR A C 1
ATOM 3707 O O . THR A 1 494 ? 13.176 8.607 -9.708 1.00 86.69 494 THR A O 1
ATOM 3710 N N . ASP A 1 495 ? 11.122 7.900 -10.189 1.00 85.00 495 ASP A N 1
ATOM 3711 C CA . ASP A 1 495 ? 10.469 8.307 -8.928 1.00 85.00 495 ASP A CA 1
ATOM 3712 C C . ASP A 1 495 ? 9.096 7.646 -8.882 1.00 85.00 495 ASP A C 1
ATOM 3714 O O . ASP A 1 495 ? 8.882 6.686 -8.154 1.00 85.00 495 ASP A O 1
ATOM 3718 N N . THR A 1 496 ? 8.185 8.119 -9.733 1.00 89.12 496 THR A N 1
ATOM 3719 C CA . THR A 1 496 ? 6.852 7.550 -9.922 1.00 89.12 496 THR A CA 1
ATOM 3720 C C . THR A 1 496 ? 6.281 7.978 -11.271 1.00 89.12 496 THR A C 1
ATOM 3722 O O . THR A 1 496 ? 6.464 9.124 -11.686 1.00 89.12 496 THR A O 1
ATOM 3725 N N . ALA A 1 497 ? 5.554 7.087 -11.949 1.00 89.94 497 ALA A N 1
ATOM 3726 C CA . ALA A 1 497 ? 4.771 7.445 -13.134 1.00 89.94 497 ALA A CA 1
ATOM 3727 C C . ALA A 1 497 ? 3.342 7.901 -12.797 1.00 89.94 497 ALA A C 1
ATOM 3729 O O . ALA A 1 497 ? 2.705 8.506 -13.645 1.00 89.94 497 ALA A O 1
ATOM 3730 N N . MET A 1 498 ? 2.833 7.659 -11.582 1.00 88.75 498 MET A N 1
ATOM 3731 C CA . MET A 1 498 ? 1.456 7.998 -11.182 1.00 88.75 498 MET A CA 1
ATOM 3732 C C . MET A 1 498 ? 1.379 8.655 -9.800 1.00 88.75 498 MET A C 1
ATOM 3734 O O . MET A 1 498 ? 2.346 8.621 -9.040 1.00 88.75 498 MET A O 1
ATOM 3738 N N . ALA A 1 499 ? 0.227 9.227 -9.445 1.00 75.06 499 ALA A N 1
ATOM 3739 C CA . ALA A 1 499 ? -0.053 9.735 -8.098 1.00 75.06 499 ALA A CA 1
ATOM 3740 C C . ALA A 1 499 ? -0.931 8.738 -7.331 1.00 75.06 499 ALA A C 1
ATOM 3742 O O . ALA A 1 499 ? -1.824 8.157 -7.931 1.00 75.06 499 ALA A O 1
ATOM 3743 N N . LYS A 1 500 ? -0.748 8.563 -6.011 1.00 72.75 500 LYS A N 1
ATOM 3744 C CA . LYS A 1 500 ? -1.461 7.544 -5.194 1.00 72.75 500 LYS A CA 1
ATOM 3745 C C . LYS A 1 500 ? -2.993 7.507 -5.388 1.00 72.75 500 LYS A C 1
ATOM 3747 O O . LYS A 1 500 ? -3.593 6.454 -5.219 1.00 72.75 500 LYS A O 1
ATOM 3752 N N . THR A 1 501 ? -3.615 8.631 -5.742 1.00 72.69 501 THR A N 1
ATOM 3753 C CA . THR A 1 501 ? -5.065 8.784 -5.971 1.00 72.69 501 THR A CA 1
ATOM 3754 C C . THR A 1 501 ? -5.501 8.738 -7.444 1.00 72.69 501 THR A C 1
ATOM 3756 O O . THR A 1 501 ? -6.695 8.813 -7.716 1.00 72.69 501 THR A O 1
ATOM 3759 N N . ARG A 1 502 ? -4.566 8.638 -8.397 1.00 82.19 502 ARG A N 1
ATOM 3760 C CA . ARG A 1 502 ? -4.812 8.690 -9.847 1.00 82.19 502 ARG A CA 1
ATOM 3761 C C . ARG A 1 502 ? -3.960 7.623 -10.556 1.00 82.19 502 ARG A C 1
ATOM 3763 O O . ARG A 1 502 ? -2.805 7.915 -10.877 1.00 82.19 502 ARG A O 1
ATOM 3770 N N . PRO A 1 503 ? -4.485 6.397 -10.754 1.00 83.31 503 PRO A N 1
ATOM 3771 C CA . PRO A 1 503 ? -3.770 5.320 -11.441 1.00 83.31 503 PRO A CA 1
ATOM 3772 C C . PRO A 1 503 ? -3.520 5.647 -12.917 1.00 83.31 503 PRO A C 1
ATOM 3774 O O . PRO A 1 503 ? -4.201 6.493 -13.500 1.00 83.31 503 PRO A O 1
ATOM 3777 N N . LEU A 1 504 ? -2.548 4.962 -13.528 1.00 91.94 504 LEU A N 1
ATOM 3778 C CA . LEU A 1 504 ? -2.292 5.090 -14.966 1.00 91.94 504 LEU A CA 1
ATOM 3779 C C . LEU A 1 504 ? -3.497 4.599 -15.788 1.00 91.94 504 LEU A C 1
ATOM 3781 O O . LEU A 1 504 ? -4.086 3.568 -15.445 1.00 91.94 504 LEU A O 1
ATOM 3785 N N . PRO A 1 505 ? -3.858 5.284 -16.887 1.00 94.06 505 PRO A N 1
ATOM 3786 C CA . PRO A 1 505 ? -4.960 4.867 -17.740 1.00 94.06 505 PRO A CA 1
ATOM 3787 C C . PRO A 1 505 ? -4.604 3.594 -18.516 1.00 94.06 505 PRO A C 1
ATOM 3789 O O . PRO A 1 505 ? -3.443 3.348 -18.849 1.00 94.06 505 PRO A O 1
ATOM 3792 N N . LYS A 1 506 ? -5.635 2.816 -18.877 1.00 94.88 506 LYS A N 1
ATOM 3793 C CA . LYS A 1 506 ? -5.516 1.551 -19.629 1.00 94.88 506 LYS A CA 1
ATOM 3794 C C . LYS A 1 506 ? -4.621 1.671 -20.874 1.00 94.88 506 LYS A C 1
ATOM 3796 O O . LYS A 1 506 ? -3.857 0.753 -21.158 1.00 94.88 506 LYS A O 1
ATOM 3801 N N . LEU A 1 507 ? -4.652 2.827 -21.546 1.00 97.62 507 LEU A N 1
ATOM 3802 C CA . LEU A 1 507 ? -3.844 3.139 -22.728 1.00 97.62 507 LEU A CA 1
ATOM 3803 C C . LEU A 1 507 ? -2.333 2.917 -22.524 1.00 97.62 507 LEU A C 1
ATOM 3805 O O . LEU A 1 507 ? -1.658 2.494 -23.459 1.00 97.62 507 LEU A O 1
ATOM 3809 N N . VAL A 1 508 ? -1.788 3.151 -21.323 1.00 97.88 508 VAL A N 1
ATOM 3810 C CA . VAL A 1 508 ? -0.357 2.914 -21.044 1.00 97.88 508 VAL A CA 1
ATOM 3811 C C . VAL A 1 508 ? -0.034 1.419 -21.116 1.00 97.88 508 VAL A C 1
ATOM 3813 O O . VAL A 1 508 ? 0.915 1.025 -21.789 1.00 97.88 508 VAL A O 1
ATOM 3816 N N . TYR A 1 509 ? -0.861 0.575 -20.496 1.00 97.62 509 TYR A N 1
ATOM 3817 C CA . TYR A 1 509 ? -0.700 -0.882 -20.522 1.00 97.62 509 TYR A CA 1
ATOM 3818 C C . TYR A 1 509 ? -0.971 -1.457 -21.916 1.00 97.62 509 TYR A C 1
ATOM 3820 O O . TYR A 1 509 ? -0.204 -2.283 -22.400 1.00 97.62 509 TYR A O 1
ATOM 3828 N N . ASP A 1 510 ? -1.999 -0.955 -22.609 1.00 96.94 510 ASP A N 1
ATOM 3829 C CA . ASP A 1 510 ? -2.278 -1.301 -24.009 1.00 96.94 510 ASP A CA 1
ATOM 3830 C C . ASP A 1 510 ? -1.078 -0.974 -24.919 1.00 96.94 510 ASP A C 1
ATOM 3832 O O . ASP A 1 510 ? -0.751 -1.743 -25.820 1.00 96.94 510 ASP A O 1
ATOM 3836 N N . THR A 1 511 ? -0.372 0.126 -24.640 1.00 98.25 511 THR A N 1
ATOM 3837 C CA . THR A 1 511 ? 0.850 0.519 -25.356 1.00 98.25 511 THR A CA 1
ATOM 3838 C C . THR A 1 511 ? 2.020 -0.427 -25.072 1.00 98.25 511 THR A C 1
ATOM 3840 O O . THR A 1 511 ? 2.746 -0.782 -25.998 1.00 98.25 511 THR A O 1
ATOM 3843 N N . LEU A 1 512 ? 2.184 -0.901 -23.833 1.00 98.19 512 LEU A N 1
ATOM 3844 C CA . LEU A 1 512 ? 3.206 -1.901 -23.491 1.00 98.19 512 LEU A CA 1
ATOM 3845 C C . LEU A 1 512 ? 2.950 -3.260 -24.176 1.00 98.19 512 LEU A C 1
ATOM 3847 O O . LEU A 1 512 ? 3.904 -3.937 -24.560 1.00 98.19 512 LEU A O 1
ATOM 3851 N N . ARG A 1 513 ? 1.690 -3.641 -24.437 1.00 97.50 513 ARG A N 1
ATOM 3852 C CA . ARG A 1 513 ? 1.382 -4.854 -25.229 1.00 97.50 513 ARG A CA 1
ATOM 3853 C C . ARG A 1 513 ? 1.850 -4.765 -26.681 1.00 97.50 513 ARG A C 1
ATOM 3855 O O . ARG A 1 513 ? 2.278 -5.770 -27.238 1.00 97.50 513 ARG A O 1
ATOM 3862 N N . LEU A 1 514 ? 1.884 -3.570 -27.283 1.00 97.88 514 LEU A N 1
ATOM 3863 C CA . LEU A 1 514 ? 2.441 -3.369 -28.635 1.00 97.88 514 LEU A CA 1
ATOM 3864 C C . LEU A 1 514 ? 3.941 -3.717 -28.737 1.00 97.88 514 LEU A C 1
ATOM 3866 O O . LEU A 1 514 ? 4.460 -3.858 -29.852 1.00 97.88 514 LEU A O 1
ATOM 3870 N N . LEU A 1 515 ? 4.616 -3.831 -27.587 1.00 98.19 515 LEU A N 1
ATOM 3871 C CA . LEU A 1 515 ? 6.028 -4.167 -27.399 1.00 98.19 515 LEU A CA 1
ATOM 3872 C C . LEU A 1 515 ? 6.237 -5.618 -26.910 1.00 98.19 515 LEU A C 1
ATOM 3874 O O . LEU A 1 515 ? 7.319 -5.947 -26.429 1.00 98.19 515 LEU A O 1
ATOM 3878 N N . GLY A 1 516 ? 5.210 -6.472 -26.987 1.00 97.56 516 GLY A N 1
ATOM 3879 C CA . GLY A 1 516 ? 5.261 -7.863 -26.526 1.00 97.56 516 GLY A CA 1
ATOM 3880 C C . GLY A 1 516 ? 4.944 -8.061 -25.039 1.00 97.56 516 GLY A C 1
ATOM 3881 O O . GLY A 1 516 ? 5.183 -9.144 -24.509 1.00 97.56 516 GLY A O 1
ATOM 3882 N N . GLY A 1 517 ? 4.419 -7.042 -24.348 1.00 97.00 517 GLY A N 1
ATOM 3883 C CA . GLY A 1 517 ? 3.902 -7.181 -22.980 1.00 97.00 517 GLY A CA 1
ATOM 3884 C C . GLY A 1 517 ? 2.720 -8.154 -22.876 1.00 97.00 517 GLY A C 1
ATOM 3885 O O . GLY A 1 517 ? 2.056 -8.443 -23.869 1.00 97.00 517 GLY A O 1
ATOM 3886 N N . GLU A 1 518 ? 2.465 -8.672 -21.676 1.00 94.12 518 GLU A N 1
ATOM 3887 C CA . GLU A 1 518 ? 1.370 -9.616 -21.407 1.00 94.12 518 GLU A CA 1
ATOM 3888 C C . GLU A 1 518 ? -0.027 -8.979 -21.485 1.00 94.12 518 GLU A C 1
ATOM 3890 O O . GLU A 1 518 ? -0.211 -7.771 -21.295 1.00 94.12 518 GLU A O 1
ATOM 3895 N N . ASP A 1 519 ? -1.049 -9.816 -21.683 1.00 88.69 519 ASP A N 1
ATOM 3896 C CA . ASP A 1 519 ? -2.448 -9.382 -21.647 1.00 88.69 519 ASP A CA 1
ATOM 3897 C C . ASP A 1 519 ? -2.838 -8.770 -20.293 1.00 88.69 519 ASP A C 1
ATOM 3899 O O . ASP A 1 519 ? -3.583 -7.785 -20.260 1.00 88.69 519 ASP A O 1
ATOM 3903 N N . HIS A 1 520 ? -2.262 -9.242 -19.185 1.00 89.00 520 HIS A N 1
ATOM 3904 C CA . HIS A 1 520 ? -2.429 -8.626 -17.870 1.00 89.00 520 HIS A CA 1
ATOM 3905 C C . HIS A 1 520 ? -1.089 -8.245 -17.232 1.00 89.00 520 HIS A C 1
ATOM 3907 O O . HIS A 1 520 ? -0.566 -8.936 -16.370 1.00 89.00 520 HIS A O 1
ATOM 3913 N N . ILE A 1 521 ? -0.589 -7.061 -17.583 1.00 87.38 521 ILE A N 1
ATOM 3914 C CA . ILE A 1 521 ? 0.451 -6.390 -16.793 1.00 87.38 521 ILE A CA 1
ATOM 3915 C C . ILE A 1 521 ? -0.166 -5.936 -15.457 1.00 87.38 521 ILE A C 1
ATOM 3917 O O . ILE A 1 521 ? -1.287 -5.412 -15.438 1.00 87.38 521 ILE A O 1
ATOM 3921 N N . GLU A 1 522 ? 0.548 -6.144 -14.349 1.00 85.12 522 GLU A N 1
ATOM 3922 C CA . GLU A 1 522 ? 0.153 -5.654 -13.024 1.00 85.12 522 GLU A CA 1
ATOM 3923 C C . GLU A 1 522 ? 0.100 -4.110 -13.008 1.00 85.12 522 GLU A C 1
ATOM 3925 O O . GLU A 1 522 ? 0.993 -3.460 -13.564 1.00 85.12 522 GLU A O 1
ATOM 3930 N N . PRO 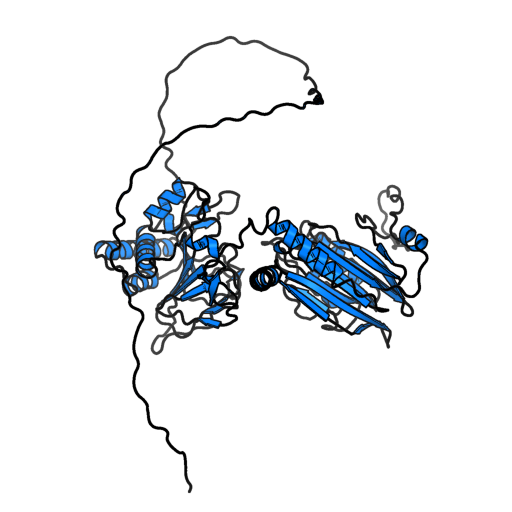A 1 523 ? -0.921 -3.479 -12.392 1.00 86.94 523 PRO A N 1
ATOM 3931 C CA . PRO A 1 523 ? -0.990 -2.026 -12.315 1.00 86.94 523 PRO A CA 1
ATOM 3932 C C . PRO A 1 523 ? 0.223 -1.420 -11.595 1.00 86.94 523 PRO A C 1
ATOM 3934 O O . PRO A 1 523 ? 0.426 -1.637 -10.403 1.00 86.94 523 PRO A O 1
ATOM 3937 N N . ILE A 1 524 ? 0.993 -0.593 -12.308 1.00 88.88 524 ILE A N 1
ATOM 3938 C CA . ILE A 1 524 ? 2.133 0.148 -11.755 1.00 88.88 524 ILE A CA 1
ATOM 3939 C C . ILE A 1 524 ? 1.621 1.028 -10.616 1.00 88.88 524 ILE A C 1
ATOM 3941 O O . ILE A 1 524 ? 0.791 1.902 -10.859 1.00 88.88 524 ILE A O 1
ATOM 3945 N N . GLY A 1 525 ? 2.111 0.817 -9.394 1.00 79.88 525 GLY A N 1
ATOM 3946 C CA . GLY A 1 525 ? 1.701 1.587 -8.221 1.00 79.88 525 GLY A CA 1
ATOM 3947 C C . GLY A 1 525 ? 2.539 2.842 -7.951 1.00 79.88 525 GLY A C 1
ATOM 3948 O O . GLY A 1 525 ? 3.532 3.151 -8.613 1.00 79.88 525 GLY A O 1
ATOM 3949 N N . TYR A 1 526 ? 2.128 3.598 -6.931 1.00 84.50 526 TYR A N 1
ATOM 3950 C CA . TYR A 1 526 ? 2.796 4.837 -6.528 1.00 84.50 526 TYR A CA 1
ATOM 3951 C C . TYR A 1 526 ? 4.216 4.574 -6.005 1.00 84.50 526 TYR A C 1
ATOM 3953 O O . TYR A 1 526 ? 4.384 3.901 -4.990 1.00 84.50 526 TYR A O 1
ATOM 3961 N N . ARG A 1 527 ? 5.223 5.174 -6.655 1.00 80.38 527 ARG A N 1
ATOM 3962 C CA . ARG A 1 527 ? 6.654 5.091 -6.286 1.00 80.38 527 ARG A CA 1
ATOM 3963 C C . ARG A 1 527 ? 7.304 3.703 -6.327 1.00 80.38 527 ARG A C 1
ATOM 3965 O O . ARG A 1 527 ? 8.381 3.503 -5.754 1.00 80.38 527 ARG A O 1
ATOM 3972 N N . MET A 1 528 ? 6.666 2.761 -7.014 1.00 83.69 528 MET A N 1
ATOM 3973 C CA . MET A 1 528 ? 7.212 1.429 -7.258 1.00 83.69 528 MET A CA 1
ATOM 3974 C C . MET A 1 528 ? 8.269 1.481 -8.379 1.00 83.69 528 MET A C 1
ATOM 3976 O O . MET A 1 528 ? 8.034 2.161 -9.383 1.00 83.69 528 MET A O 1
ATOM 3980 N N . PRO A 1 529 ? 9.422 0.793 -8.240 1.00 91.25 529 PRO A N 1
ATOM 3981 C CA . PRO A 1 529 ? 10.310 0.537 -9.367 1.00 91.25 529 PRO A CA 1
ATOM 3982 C C . PRO A 1 529 ? 9.562 -0.280 -10.421 1.00 91.25 529 PRO A C 1
ATOM 3984 O O . PRO A 1 529 ? 8.902 -1.266 -10.100 1.00 91.25 529 PRO A O 1
ATOM 3987 N N . PHE A 1 530 ? 9.686 0.130 -11.677 1.00 96.50 530 PHE A N 1
ATOM 3988 C CA . PHE A 1 530 ? 9.146 -0.580 -12.830 1.00 96.50 530 PHE A CA 1
ATOM 3989 C C . PHE A 1 530 ? 10.220 -0.646 -13.905 1.00 96.50 530 PHE A C 1
ATOM 3991 O O . PHE A 1 530 ? 10.812 0.383 -14.249 1.00 96.50 530 PHE A O 1
ATOM 3998 N N . GLY A 1 531 ? 10.456 -1.844 -14.426 1.00 97.44 531 GLY A N 1
ATOM 3999 C CA . GLY A 1 531 ? 11.360 -2.102 -15.535 1.00 97.44 531 GLY A CA 1
ATOM 4000 C C . GLY A 1 531 ? 10.649 -2.928 -16.597 1.00 97.44 531 GLY A C 1
ATOM 4001 O O . GLY A 1 531 ? 9.918 -3.866 -16.279 1.00 97.44 531 GLY A O 1
ATOM 4002 N N . PHE A 1 532 ? 10.869 -2.595 -17.866 1.00 98.50 532 PHE A N 1
ATOM 4003 C CA . PHE A 1 532 ? 10.348 -3.378 -18.983 1.00 98.50 532 PHE A CA 1
ATOM 4004 C C . PHE A 1 532 ? 11.329 -3.367 -20.162 1.00 98.50 532 PHE A C 1
ATOM 4006 O O . PHE A 1 532 ? 11.925 -2.335 -20.476 1.00 98.50 532 PHE A O 1
ATOM 4013 N N . VAL A 1 533 ? 11.484 -4.519 -20.816 1.00 98.56 533 VAL A N 1
ATOM 4014 C CA . VAL A 1 533 ? 12.295 -4.717 -22.025 1.00 98.56 533 VAL A CA 1
ATOM 4015 C C . VAL A 1 533 ? 11.455 -5.490 -23.036 1.00 98.56 533 VAL A C 1
ATOM 4017 O O . VAL A 1 533 ? 11.080 -6.629 -22.776 1.00 98.56 533 VAL A O 1
ATOM 4020 N N . GLY A 1 534 ? 11.150 -4.893 -24.185 1.00 98.19 534 GLY A N 1
ATOM 4021 C CA . GLY A 1 534 ? 10.254 -5.480 -25.186 1.00 98.19 534 GLY A CA 1
ATOM 4022 C C . GLY A 1 534 ? 10.680 -5.200 -26.623 1.00 98.19 534 GLY A C 1
ATOM 4023 O O . GLY A 1 534 ? 11.629 -4.457 -26.869 1.00 98.19 534 GLY A O 1
ATOM 4024 N N . VAL A 1 535 ? 9.966 -5.783 -27.586 1.00 98.00 535 VAL A N 1
ATOM 4025 C CA . VAL A 1 535 ? 10.207 -5.596 -29.024 1.00 98.00 535 VAL A CA 1
ATOM 4026 C C . VAL A 1 535 ? 8.897 -5.269 -29.728 1.00 98.00 535 VAL A C 1
ATOM 4028 O O . VAL A 1 535 ? 7.885 -5.951 -29.564 1.00 98.00 535 VAL A O 1
ATOM 4031 N N . ARG A 1 536 ? 8.900 -4.210 -30.539 1.00 97.94 536 ARG A N 1
ATOM 4032 C CA . ARG A 1 536 ? 7.706 -3.755 -31.253 1.00 97.94 536 ARG A CA 1
ATOM 4033 C C . ARG A 1 536 ? 7.209 -4.818 -32.227 1.00 97.94 536 ARG A C 1
ATOM 4035 O O . ARG A 1 536 ? 7.908 -5.172 -33.175 1.00 97.94 536 ARG A O 1
ATOM 4042 N N . GLY A 1 537 ? 5.967 -5.251 -32.026 1.00 94.06 537 GLY A N 1
ATOM 4043 C CA . GLY A 1 537 ? 5.310 -6.251 -32.870 1.00 94.06 537 GLY A CA 1
ATOM 4044 C C . GLY A 1 537 ? 5.655 -7.702 -32.528 1.00 94.06 537 GLY A C 1
ATOM 4045 O O . GLY A 1 537 ? 5.203 -8.592 -33.241 1.00 94.06 537 GLY A O 1
ATOM 4046 N N . ALA A 1 538 ? 6.413 -7.954 -31.455 1.00 94.81 538 ALA A N 1
ATOM 4047 C CA . ALA A 1 538 ? 6.546 -9.299 -30.908 1.00 94.81 538 ALA A CA 1
ATOM 4048 C C . ALA A 1 538 ? 5.231 -9.752 -30.240 1.00 94.81 538 ALA A C 1
ATOM 4050 O O . ALA A 1 538 ? 4.400 -8.925 -29.856 1.00 94.81 538 ALA A O 1
ATOM 4051 N N . ALA A 1 539 ? 5.036 -11.068 -30.115 1.00 94.50 539 ALA A N 1
ATOM 4052 C CA . ALA A 1 539 ? 3.834 -11.645 -29.512 1.00 94.50 539 ALA A CA 1
ATOM 4053 C C . ALA A 1 539 ? 3.691 -11.257 -28.026 1.00 94.50 539 ALA A C 1
ATOM 4055 O O . ALA A 1 539 ? 4.682 -10.959 -27.354 1.00 94.50 539 ALA A O 1
ATOM 4056 N N . ALA A 1 540 ? 2.466 -11.277 -27.499 1.00 94.25 540 ALA A N 1
ATOM 4057 C CA . ALA A 1 540 ? 2.210 -11.002 -26.086 1.00 94.25 540 ALA A CA 1
ATOM 4058 C C . ALA A 1 540 ? 2.962 -11.986 -25.164 1.00 94.25 540 ALA A C 1
ATOM 4060 O O . ALA A 1 540 ? 3.114 -13.162 -25.494 1.00 94.25 540 ALA A O 1
ATOM 4061 N N . GLY A 1 541 ? 3.465 -11.497 -24.027 1.00 92.69 541 GLY A N 1
ATOM 4062 C CA . GLY A 1 541 ? 4.285 -12.279 -23.089 1.00 92.69 541 GLY A CA 1
ATOM 4063 C C . GLY A 1 541 ? 5.729 -12.537 -23.539 1.00 92.69 541 GLY A C 1
ATOM 4064 O O . GLY A 1 541 ? 6.462 -13.274 -22.883 1.00 92.69 541 GLY A O 1
ATOM 4065 N N . THR A 1 542 ? 6.182 -11.939 -24.647 1.00 96.06 542 THR A N 1
ATOM 4066 C CA . THR A 1 542 ? 7.587 -12.055 -25.080 1.00 96.06 542 THR A CA 1
ATOM 4067 C C . THR A 1 542 ? 8.504 -10.994 -24.472 1.00 96.06 542 THR A C 1
ATOM 4069 O O . THR A 1 542 ? 9.716 -11.221 -24.413 1.00 96.06 542 THR A O 1
ATOM 4072 N N . ALA A 1 543 ? 7.967 -9.873 -23.992 1.00 97.25 543 ALA A N 1
ATOM 4073 C CA . ALA A 1 543 ? 8.722 -8.881 -23.234 1.00 97.25 543 ALA A CA 1
ATOM 4074 C C . ALA A 1 543 ? 9.132 -9.408 -21.847 1.00 97.25 543 ALA A C 1
ATOM 4076 O O . ALA A 1 543 ? 8.513 -10.317 -21.300 1.00 97.25 543 ALA A O 1
ATOM 4077 N N . ILE A 1 544 ? 10.154 -8.796 -21.253 1.00 97.12 544 ILE A N 1
ATOM 4078 C CA . ILE A 1 544 ? 10.415 -8.881 -19.816 1.00 97.12 544 ILE A CA 1
ATOM 4079 C C . ILE A 1 544 ? 9.714 -7.694 -19.165 1.00 97.12 544 ILE A C 1
ATOM 4081 O O . ILE A 1 544 ? 9.916 -6.554 -19.581 1.00 97.12 544 ILE A O 1
ATOM 4085 N N . CYS A 1 545 ? 8.918 -7.946 -18.134 1.00 95.81 545 CYS A N 1
ATOM 4086 C CA . CYS A 1 545 ? 8.248 -6.919 -17.352 1.00 95.81 545 CYS A CA 1
ATOM 4087 C C . CYS A 1 545 ? 8.422 -7.244 -15.872 1.00 95.81 545 CYS A C 1
ATOM 4089 O O . CYS A 1 545 ? 8.218 -8.387 -15.468 1.00 95.81 545 CYS A O 1
ATOM 4091 N N . ALA A 1 546 ? 8.776 -6.253 -15.060 1.00 93.19 546 ALA A N 1
ATOM 4092 C CA . ALA A 1 546 ? 8.765 -6.406 -13.617 1.00 93.19 546 ALA A CA 1
ATOM 4093 C C . ALA A 1 546 ? 8.439 -5.090 -12.902 1.00 93.19 546 ALA A C 1
ATOM 4095 O O . ALA A 1 546 ? 8.713 -3.986 -13.379 1.00 93.19 546 ALA A O 1
ATOM 4096 N N . LEU A 1 547 ? 7.827 -5.255 -11.740 1.00 89.62 547 LEU A N 1
ATOM 4097 C CA . LEU A 1 547 ? 7.311 -4.240 -10.837 1.00 89.62 547 LEU A CA 1
ATOM 4098 C C . LEU A 1 547 ? 7.578 -4.765 -9.419 1.00 89.62 547 LEU A C 1
ATOM 4100 O O . LEU A 1 547 ? 7.534 -5.981 -9.217 1.00 89.62 547 LEU A O 1
ATOM 4104 N N . ASP A 1 548 ? 7.890 -3.894 -8.458 1.00 85.88 548 ASP A N 1
ATOM 4105 C CA . ASP A 1 548 ? 8.145 -4.341 -7.080 1.00 85.88 548 ASP A CA 1
ATOM 4106 C C . ASP A 1 548 ? 7.875 -3.265 -6.009 1.00 85.88 548 ASP A C 1
ATOM 4108 O O . ASP A 1 548 ? 7.475 -2.138 -6.304 1.00 85.88 548 ASP A O 1
ATOM 4112 N N . LYS A 1 549 ? 8.086 -3.606 -4.736 1.00 75.75 549 LYS A N 1
ATOM 4113 C CA . LYS A 1 549 ? 7.953 -2.721 -3.573 1.00 75.75 549 LYS A CA 1
ATOM 4114 C C . LYS A 1 549 ? 8.954 -1.562 -3.639 1.00 75.75 549 LYS A C 1
ATOM 4116 O O . LYS A 1 549 ? 10.034 -1.647 -4.221 1.00 75.75 549 LYS A O 1
ATOM 4121 N N . THR A 1 550 ? 8.646 -0.456 -2.959 1.00 70.62 550 THR A N 1
ATOM 4122 C CA . THR A 1 550 ? 9.439 0.789 -3.046 1.00 70.62 550 THR A CA 1
ATOM 4123 C C . THR A 1 550 ? 10.864 0.700 -2.474 1.00 70.62 550 THR A C 1
ATOM 4125 O O . THR A 1 550 ? 11.597 1.681 -2.588 1.00 70.62 550 THR A O 1
ATOM 4128 N N . LYS A 1 551 ? 11.239 -0.425 -1.846 1.00 73.75 551 LYS A N 1
ATOM 4129 C CA . LYS A 1 551 ? 12.549 -0.732 -1.235 1.00 73.75 551 LYS A CA 1
ATOM 4130 C C . LYS A 1 551 ? 13.500 -1.529 -2.138 1.00 73.75 551 LYS A C 1
ATOM 4132 O O . LYS A 1 551 ? 14.685 -1.634 -1.832 1.00 73.75 551 LYS A O 1
ATOM 4137 N N . VAL A 1 552 ? 12.985 -2.069 -3.239 1.00 79.75 552 VAL A N 1
ATOM 4138 C CA . VAL A 1 552 ? 13.714 -2.983 -4.115 1.00 79.75 552 VAL A CA 1
ATOM 4139 C C . VAL A 1 552 ? 14.509 -2.208 -5.171 1.00 79.75 552 VAL A C 1
ATOM 4141 O O . VAL A 1 552 ? 14.029 -1.218 -5.738 1.00 79.75 552 VAL A O 1
ATOM 4144 N N . ILE A 1 553 ? 15.734 -2.668 -5.437 1.00 88.38 553 ILE A N 1
ATOM 4145 C CA . ILE A 1 553 ? 16.433 -2.427 -6.704 1.00 88.38 553 ILE A CA 1
ATOM 4146 C C . ILE A 1 553 ? 16.013 -3.546 -7.651 1.00 88.38 553 ILE A C 1
ATOM 4148 O O . ILE A 1 553 ? 16.224 -4.726 -7.368 1.00 88.38 553 ILE A O 1
ATOM 4152 N N . LEU A 1 554 ? 15.409 -3.156 -8.763 1.00 92.94 554 LEU A N 1
ATOM 4153 C CA . LEU A 1 554 ? 14.922 -4.039 -9.802 1.00 92.94 554 LEU A CA 1
ATOM 4154 C C . LEU A 1 554 ? 15.853 -3.944 -11.010 1.00 92.94 554 LEU A C 1
ATOM 4156 O O . LEU A 1 554 ? 16.124 -2.846 -11.500 1.00 92.94 554 LEU A O 1
ATOM 4160 N N . ARG A 1 555 ? 16.311 -5.090 -11.512 1.00 95.88 555 ARG A N 1
ATOM 4161 C CA . ARG A 1 555 ? 17.181 -5.177 -12.686 1.00 95.88 555 ARG A CA 1
ATOM 4162 C C . ARG A 1 555 ? 16.634 -6.192 -13.680 1.00 95.88 555 ARG A C 1
ATOM 4164 O O . ARG A 1 555 ? 16.270 -7.298 -13.295 1.00 95.88 555 ARG A O 1
ATOM 4171 N N . LEU A 1 556 ? 16.574 -5.810 -14.949 1.00 97.88 556 LEU A N 1
ATOM 4172 C CA . LEU A 1 556 ? 16.178 -6.660 -16.067 1.00 97.88 556 LEU A CA 1
ATOM 4173 C C . LEU A 1 556 ? 17.326 -6.707 -17.069 1.00 97.88 556 LEU A C 1
ATOM 4175 O O . LEU A 1 556 ? 17.857 -5.658 -17.441 1.00 97.88 556 LEU A O 1
ATOM 4179 N N . GLU A 1 557 ? 17.653 -7.895 -17.561 1.00 97.69 557 GLU A N 1
ATOM 4180 C CA . GLU A 1 557 ? 18.611 -8.069 -18.654 1.00 97.69 557 GLU A CA 1
ATOM 4181 C C . GLU A 1 557 ? 18.039 -8.990 -19.730 1.00 97.69 557 GLU A C 1
ATOM 4183 O O . GLU A 1 557 ? 17.263 -9.906 -19.451 1.00 97.69 557 GLU A O 1
ATOM 4188 N N . ALA A 1 558 ? 18.429 -8.738 -20.975 1.00 97.12 558 ALA A N 1
ATOM 4189 C CA . ALA A 1 558 ? 18.132 -9.600 -22.109 1.00 97.12 558 ALA A CA 1
ATOM 4190 C C . ALA A 1 558 ? 19.282 -9.557 -23.115 1.00 97.12 558 ALA A C 1
ATOM 4192 O O . ALA A 1 558 ? 20.039 -8.589 -23.178 1.00 97.12 558 ALA A O 1
ATOM 4193 N N . THR A 1 559 ? 19.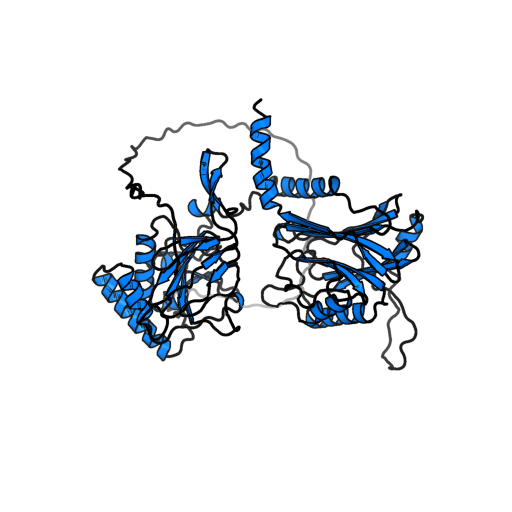361 -10.571 -23.969 1.00 95.88 559 THR A N 1
ATOM 4194 C CA . THR A 1 559 ? 20.136 -10.528 -25.209 1.00 95.88 559 THR A CA 1
ATOM 4195 C C . THR A 1 559 ? 19.180 -10.329 -26.376 1.00 95.88 559 THR A C 1
ATOM 4197 O O . THR A 1 559 ? 18.279 -11.138 -26.596 1.00 95.88 559 THR A O 1
ATOM 4200 N N . VAL A 1 560 ? 19.381 -9.262 -27.142 1.00 94.88 560 VAL A N 1
ATOM 4201 C CA . VAL A 1 560 ? 18.696 -9.048 -28.416 1.00 94.88 560 VAL A CA 1
ATOM 4202 C C . VAL A 1 560 ? 19.346 -9.943 -29.466 1.00 94.88 560 VAL A C 1
ATOM 4204 O O . VAL A 1 560 ? 20.553 -9.852 -29.701 1.00 94.88 560 VAL A O 1
ATOM 4207 N N . ARG A 1 561 ? 18.548 -10.791 -30.117 1.00 90.25 561 ARG A N 1
ATOM 4208 C CA . ARG A 1 561 ? 18.980 -11.624 -31.246 1.00 90.25 561 ARG A CA 1
ATOM 4209 C C . ARG A 1 561 ? 18.215 -11.284 -32.514 1.00 90.25 561 ARG A C 1
ATOM 4211 O O . ARG A 1 561 ? 17.131 -10.702 -32.460 1.00 90.25 561 ARG A O 1
ATOM 4218 N N . ARG A 1 562 ? 18.818 -11.640 -33.647 1.00 83.81 562 ARG A N 1
ATOM 4219 C CA . ARG A 1 562 ? 18.250 -11.492 -34.983 1.00 83.81 562 ARG A CA 1
ATOM 4220 C C . ARG A 1 562 ? 18.220 -12.858 -35.661 1.00 83.81 562 ARG A C 1
ATOM 4222 O O . ARG A 1 562 ? 19.207 -13.258 -36.272 1.00 83.81 562 ARG A O 1
ATOM 4229 N N . ASP A 1 563 ? 17.083 -13.523 -35.527 1.00 74.94 563 ASP A N 1
ATOM 4230 C CA . ASP A 1 563 ? 16.766 -14.775 -36.213 1.00 74.94 563 ASP A CA 1
ATOM 4231 C C . ASP A 1 563 ? 15.890 -14.415 -37.437 1.00 74.94 563 ASP A C 1
ATOM 4233 O O . ASP A 1 563 ? 16.226 -13.481 -38.173 1.00 74.94 563 ASP A O 1
ATOM 4237 N N . ASP A 1 564 ? 14.712 -15.027 -37.609 1.00 77.25 564 ASP A N 1
ATOM 4238 C CA . ASP A 1 564 ? 13.689 -14.596 -38.591 1.00 77.25 564 ASP A CA 1
ATOM 4239 C C . ASP A 1 564 ? 13.050 -13.220 -38.264 1.00 77.25 564 ASP A C 1
ATOM 4241 O O . ASP A 1 564 ? 12.178 -12.712 -38.971 1.00 77.25 564 ASP A O 1
ATOM 4245 N N . GLY A 1 565 ? 13.496 -12.589 -37.178 1.00 87.06 565 GLY A N 1
ATOM 4246 C CA . GLY A 1 565 ? 13.094 -11.275 -36.696 1.00 87.06 565 GLY A CA 1
ATOM 4247 C C . GLY A 1 565 ? 13.972 -10.847 -35.519 1.00 87.06 565 GLY A C 1
ATOM 4248 O O . GLY A 1 565 ? 14.879 -11.571 -35.114 1.00 87.06 565 GLY A O 1
ATOM 4249 N N . VAL A 1 566 ? 13.709 -9.665 -34.958 1.00 91.25 566 VAL A N 1
ATOM 4250 C CA . VAL A 1 566 ? 14.358 -9.233 -33.709 1.00 91.25 566 VAL A CA 1
ATOM 4251 C C . VAL A 1 566 ? 13.605 -9.848 -32.530 1.00 91.25 566 VAL A C 1
ATOM 4253 O O . VAL A 1 566 ? 12.391 -9.677 -32.421 1.00 91.25 566 VAL A O 1
ATOM 4256 N N . ALA A 1 567 ? 14.320 -10.542 -31.647 1.00 93.81 567 ALA A N 1
ATOM 4257 C CA . ALA A 1 567 ? 13.767 -11.232 -30.484 1.00 93.81 567 ALA A CA 1
ATOM 4258 C C . ALA A 1 567 ? 14.610 -10.990 -29.220 1.00 93.81 567 ALA A C 1
ATOM 4260 O O . ALA A 1 567 ? 15.743 -10.509 -29.292 1.00 93.81 567 ALA A O 1
ATOM 4261 N N . LEU A 1 568 ? 14.046 -11.331 -28.057 1.00 94.94 568 LEU A N 1
ATOM 4262 C CA . LEU A 1 568 ? 14.726 -11.304 -26.759 1.00 94.94 568 LEU A CA 1
ATOM 4263 C C . LEU A 1 568 ? 14.953 -12.734 -26.260 1.00 94.94 568 LEU A C 1
ATOM 4265 O O . LEU A 1 568 ? 13.988 -13.480 -26.086 1.00 94.94 568 LEU A O 1
ATOM 4269 N N . ASP A 1 569 ? 16.205 -13.071 -25.966 1.00 93.25 569 ASP A N 1
ATOM 4270 C CA . ASP A 1 569 ? 16.636 -14.321 -25.328 1.00 93.25 569 ASP A CA 1
ATOM 4271 C C . ASP A 1 569 ? 17.466 -14.020 -24.060 1.00 93.25 569 ASP A C 1
ATOM 4273 O O . ASP A 1 569 ? 17.770 -12.860 -23.779 1.00 93.25 569 ASP A O 1
ATOM 4277 N N . GLY A 1 570 ? 17.826 -15.035 -23.268 1.00 89.88 570 GLY A N 1
ATOM 4278 C CA . GLY A 1 570 ? 18.676 -14.879 -22.079 1.00 89.88 570 GLY A CA 1
ATOM 4279 C C . GLY A 1 570 ? 18.069 -13.950 -21.025 1.00 89.88 570 GLY A C 1
ATOM 4280 O O . GLY A 1 570 ? 18.779 -13.161 -20.407 1.00 89.88 570 GLY A O 1
ATOM 4281 N N . LYS A 1 571 ? 16.740 -13.989 -20.892 1.00 95.12 571 LYS A N 1
ATOM 4282 C CA . LYS A 1 571 ? 15.943 -13.065 -20.079 1.00 95.12 571 LYS A CA 1
ATOM 4283 C C . LYS A 1 571 ? 16.202 -13.285 -18.589 1.00 95.12 571 LYS A C 1
ATOM 4285 O O . LYS A 1 571 ? 16.031 -14.402 -18.106 1.00 95.12 571 LYS A O 1
ATOM 4290 N N . SER A 1 572 ? 16.531 -12.227 -17.854 1.00 95.44 572 SER A N 1
ATOM 4291 C CA . SER A 1 572 ? 16.674 -12.270 -16.395 1.00 95.44 572 SER A CA 1
ATOM 4292 C C . SER A 1 572 ? 15.922 -11.125 -15.711 1.00 95.44 572 SER A C 1
ATOM 4294 O O . SER A 1 572 ? 15.736 -10.044 -16.276 1.00 95.44 572 SER A O 1
ATOM 4296 N N . VAL A 1 573 ? 15.476 -11.384 -14.479 1.00 95.25 573 VAL A N 1
ATOM 4297 C CA . VAL A 1 573 ? 14.924 -10.382 -13.560 1.00 95.25 573 VAL A CA 1
ATOM 4298 C C . VAL A 1 573 ? 15.554 -10.611 -12.192 1.00 95.25 573 VAL A C 1
ATOM 4300 O O . VAL A 1 573 ? 15.326 -11.649 -11.574 1.00 95.25 573 VAL A O 1
ATOM 4303 N N . GLU A 1 574 ? 16.320 -9.642 -11.708 1.00 92.06 574 GLU A N 1
ATOM 4304 C CA . GLU A 1 574 ? 16.874 -9.635 -10.357 1.00 92.06 574 GLU A CA 1
ATOM 4305 C C . GLU A 1 574 ? 16.099 -8.635 -9.491 1.00 92.06 574 GLU A C 1
ATOM 4307 O O . GLU A 1 574 ? 15.812 -7.508 -9.906 1.00 92.06 574 GLU A O 1
ATOM 4312 N N . ARG A 1 575 ? 15.775 -9.062 -8.270 1.00 91.25 575 ARG A N 1
ATOM 4313 C CA . ARG A 1 575 ? 15.156 -8.251 -7.221 1.00 91.25 575 ARG A CA 1
ATOM 4314 C C . ARG A 1 575 ? 16.101 -8.239 -6.037 1.00 91.25 575 ARG A C 1
ATOM 4316 O O . ARG A 1 575 ? 16.492 -9.298 -5.558 1.00 91.25 575 ARG A O 1
ATOM 4323 N N . PHE A 1 576 ? 16.468 -7.052 -5.584 1.00 83.62 576 PHE A N 1
ATOM 4324 C CA . PHE A 1 576 ? 17.332 -6.865 -4.428 1.00 83.62 576 PHE A CA 1
ATOM 4325 C C . PHE A 1 576 ? 16.626 -5.935 -3.440 1.00 83.62 576 PHE A C 1
ATOM 4327 O O . PHE A 1 576 ? 16.620 -4.717 -3.640 1.00 83.62 576 PHE A O 1
ATOM 4334 N N . ASP A 1 577 ? 15.985 -6.498 -2.410 1.00 80.56 577 ASP A N 1
ATOM 4335 C CA . ASP A 1 577 ? 15.453 -5.698 -1.304 1.00 80.56 577 ASP A CA 1
ATOM 4336 C C . ASP A 1 577 ? 16.618 -5.236 -0.423 1.00 80.56 577 ASP A C 1
ATOM 4338 O O . ASP A 1 577 ? 17.341 -6.030 0.183 1.00 80.56 577 ASP A O 1
ATOM 4342 N N . ILE A 1 578 ? 16.827 -3.920 -0.384 1.00 69.06 578 ILE A N 1
ATOM 4343 C CA . ILE A 1 578 ? 17.948 -3.334 0.350 1.00 69.06 578 ILE A CA 1
ATOM 4344 C C . ILE A 1 578 ? 17.756 -3.503 1.867 1.00 69.06 578 ILE A C 1
ATOM 4346 O O . ILE A 1 578 ? 18.741 -3.619 2.592 1.00 69.06 578 ILE A O 1
ATOM 4350 N N . THR A 1 579 ? 16.510 -3.534 2.364 1.00 64.06 579 THR A N 1
ATOM 4351 C CA . THR A 1 579 ? 16.244 -3.747 3.793 1.00 64.06 579 THR A CA 1
ATOM 4352 C C . THR A 1 579 ? 16.622 -5.164 4.212 1.00 64.06 579 THR A C 1
ATOM 4354 O O . THR A 1 579 ? 17.282 -5.312 5.234 1.00 64.06 579 THR A O 1
ATOM 4357 N N . GLU A 1 580 ? 16.259 -6.188 3.435 1.00 65.06 580 GLU A N 1
ATOM 4358 C CA . GLU A 1 580 ? 16.661 -7.571 3.742 1.00 65.06 580 GLU A CA 1
ATOM 4359 C C . GLU A 1 580 ? 18.186 -7.712 3.775 1.00 65.06 580 GLU A C 1
ATOM 4361 O O . GLU A 1 580 ? 18.733 -8.288 4.714 1.00 65.06 580 GLU A O 1
ATOM 4366 N N . HIS A 1 581 ? 18.884 -7.122 2.797 1.00 65.69 581 HIS A N 1
ATOM 4367 C CA . HIS A 1 581 ? 20.337 -7.227 2.733 1.00 65.69 581 HIS A CA 1
ATOM 4368 C C . HIS A 1 581 ? 21.038 -6.537 3.910 1.00 65.69 581 HIS A C 1
ATOM 4370 O O . HIS A 1 581 ? 21.892 -7.161 4.537 1.00 65.69 581 HIS A O 1
ATOM 4376 N N . ILE A 1 582 ? 20.657 -5.296 4.247 1.00 60.56 582 ILE A N 1
ATOM 4377 C CA . ILE A 1 582 ? 21.242 -4.567 5.386 1.00 60.56 582 ILE A CA 1
ATOM 4378 C C . ILE A 1 582 ? 21.058 -5.369 6.680 1.00 60.56 582 ILE A C 1
ATOM 4380 O O . ILE A 1 582 ? 22.045 -5.627 7.367 1.00 60.56 582 ILE A O 1
ATOM 4384 N N . LEU A 1 583 ? 19.835 -5.847 6.945 1.00 50.34 583 LEU A N 1
ATOM 4385 C CA . LEU A 1 583 ? 19.522 -6.651 8.132 1.00 50.34 583 LEU A CA 1
ATOM 4386 C C . LEU A 1 583 ? 20.310 -7.972 8.190 1.00 50.34 583 LEU A C 1
ATOM 4388 O O . LEU A 1 583 ? 20.644 -8.417 9.279 1.00 50.34 583 LEU A O 1
ATOM 4392 N N . SER A 1 584 ? 20.629 -8.586 7.044 1.00 49.97 584 SER A N 1
ATOM 4393 C CA . SER A 1 584 ? 21.467 -9.797 6.994 1.00 49.97 584 SER A CA 1
ATOM 4394 C C . SER A 1 584 ? 22.970 -9.520 7.136 1.00 49.97 584 SER A C 1
ATOM 4396 O O . SER A 1 584 ? 23.713 -10.369 7.618 1.00 49.97 584 SER A O 1
ATOM 4398 N N . SER A 1 585 ? 23.444 -8.339 6.723 1.00 47.81 585 SER A N 1
ATOM 4399 C CA . SER A 1 585 ? 24.874 -7.997 6.770 1.00 47.81 585 SER A CA 1
ATOM 4400 C C . SER A 1 585 ? 25.366 -7.673 8.184 1.00 47.81 585 SER A C 1
ATOM 4402 O O . SER A 1 585 ? 26.490 -8.023 8.538 1.00 47.81 585 SER A O 1
ATOM 4404 N N . THR A 1 586 ? 24.505 -7.096 9.027 1.00 45.91 586 THR A N 1
ATOM 4405 C CA . THR A 1 586 ? 24.802 -6.825 10.443 1.00 45.91 586 THR A CA 1
ATOM 4406 C C . THR A 1 586 ? 24.984 -8.095 11.282 1.00 45.91 586 THR A C 1
ATOM 4408 O O . THR A 1 586 ? 25.679 -8.053 12.291 1.00 45.91 586 THR A O 1
ATOM 4411 N N . GLU A 1 587 ? 24.433 -9.235 10.848 1.00 41.59 587 GLU A N 1
ATOM 4412 C CA . GLU A 1 587 ? 24.582 -10.534 11.527 1.00 41.59 587 GLU A CA 1
ATOM 4413 C C . GLU A 1 587 ? 25.975 -11.178 11.307 1.00 41.59 587 GLU A C 1
ATOM 4415 O O . GLU A 1 587 ? 26.356 -12.082 12.050 1.00 41.59 587 GLU A O 1
ATOM 4420 N N . GLY A 1 588 ? 26.751 -10.737 10.303 1.00 37.69 588 GLY A N 1
ATOM 4421 C CA . GLY A 1 588 ? 28.012 -11.381 9.896 1.00 37.69 588 GLY A CA 1
ATOM 4422 C C . GLY A 1 588 ? 29.286 -10.807 10.528 1.00 37.69 588 GLY A C 1
ATOM 4423 O O . GLY A 1 588 ? 30.124 -11.554 11.041 1.00 37.69 588 GLY A O 1
ATOM 4424 N N . ASP A 1 589 ? 29.446 -9.482 10.513 1.00 37.53 589 ASP A N 1
ATOM 4425 C CA . ASP A 1 589 ? 30.729 -8.842 10.858 1.00 37.53 589 ASP A CA 1
ATOM 4426 C C . ASP A 1 589 ? 31.037 -8.854 12.369 1.00 37.53 589 ASP A C 1
ATOM 4428 O O . ASP A 1 589 ? 32.203 -8.801 12.770 1.00 37.53 589 ASP A O 1
ATOM 4432 N N . GLY A 1 590 ? 30.018 -9.019 13.222 1.00 34.84 590 GLY A N 1
ATOM 4433 C CA . GLY A 1 590 ? 30.192 -9.170 14.672 1.00 34.84 590 GLY A CA 1
ATOM 4434 C C . GLY A 1 590 ? 30.914 -10.460 15.086 1.00 34.84 590 GLY A C 1
ATOM 4435 O O . GLY A 1 590 ? 31.579 -10.482 16.120 1.00 34.84 590 GLY A O 1
ATOM 4436 N N . ALA A 1 591 ? 30.835 -11.522 14.275 1.00 33.97 591 ALA A N 1
ATOM 4437 C CA . ALA A 1 591 ? 31.498 -12.798 14.554 1.00 33.97 591 ALA A CA 1
ATOM 4438 C C . ALA A 1 591 ? 32.959 -12.834 14.067 1.00 33.97 591 ALA A C 1
ATOM 4440 O O . ALA A 1 591 ? 33.792 -13.514 14.665 1.00 33.97 591 ALA A O 1
ATOM 4441 N N . ALA A 1 592 ? 33.290 -12.093 13.004 1.00 32.00 592 ALA A N 1
ATOM 4442 C CA . ALA A 1 592 ? 34.634 -12.074 12.418 1.00 32.00 592 ALA A CA 1
ATOM 4443 C C . ALA A 1 592 ? 35.626 -11.161 13.166 1.00 32.00 592 ALA A C 1
ATOM 4445 O O . ALA A 1 592 ? 36.834 -11.336 13.034 1.00 32.00 592 ALA A O 1
ATOM 4446 N N . ALA A 1 593 ? 35.136 -10.209 13.968 1.00 30.31 593 ALA A N 1
ATOM 4447 C CA . ALA A 1 593 ? 35.965 -9.337 14.808 1.00 30.31 593 ALA A CA 1
ATOM 4448 C C . ALA A 1 593 ? 36.326 -9.944 16.185 1.00 30.31 593 ALA A C 1
ATOM 4450 O O . ALA A 1 593 ? 36.990 -9.286 16.987 1.00 30.31 593 ALA A O 1
ATOM 4451 N N . ALA A 1 594 ? 35.880 -11.173 16.469 1.00 33.28 594 ALA A N 1
ATOM 4452 C CA . ALA A 1 594 ? 36.035 -11.859 17.756 1.00 33.28 594 ALA A CA 1
ATOM 4453 C C . ALA A 1 594 ? 36.666 -13.267 17.625 1.00 33.28 594 ALA A C 1
ATOM 4455 O O . ALA A 1 594 ? 36.370 -14.152 18.431 1.00 33.28 594 ALA A O 1
ATOM 4456 N N . ALA A 1 595 ? 37.527 -13.462 16.617 1.00 31.56 595 ALA A N 1
ATOM 4457 C CA . ALA A 1 595 ? 38.279 -14.692 16.349 1.00 31.56 595 ALA A CA 1
ATOM 4458 C C . ALA A 1 595 ? 39.788 -14.413 16.219 1.00 31.56 595 ALA A C 1
ATOM 4460 O O . ALA A 1 595 ? 40.141 -13.446 15.508 1.00 31.56 595 ALA A O 1
#

Foldseek 3Di:
DDDDDDDDDDDDDDDDDDDDDDDDDDDDDDDDDDDDDDDDDDDDDDDDDDDDDDDDDDDDDDDDDDDDDDDDDDDDDPPDDDPQDDDPDDPLQVVLLVQLLVLLLVCVVVVVLDPVSLQCSVVSRPDFDWAQDQQFDPVNDTFGWDKAFWDQDPPPPGIFGGSSCRRRLSNLLSVLVSCCVQCVPDFFRMKIKGKDDKTDWDAPVQFLWKKKKAKEWFKDAFWKKWQWAWDFDQDPVRDTDTDTDRGIDTHDRYVHIDIGTSRTIMITDDMFGHPPDPTTTIIMMMTTYTPCQACDDQVRLVSSVVSNRRGHHNNNDDDPNSPRRDPPCVCVDDPNVVVLVVVVVVVCVVCPQDLDQQKKKKKWAFCQQHQFWIKIKGAFDAQDPPVVQVVLLDDDDDDPDDDDDDDDDDDDDDDAPNPDPWDWDADRSRMIMIIGDANDEFKWKWKWDDDPSGTDTDHIDGQQCAPCVPVSLVVLLVVLVPDDFQIKMKMWGGFYNYDQVGFHDPSNVVSVVQFQEAPDDPGAHGRWIWIKIGTGNDHHPQIDTDTDDSQKIKMWMWRFDADVGTGTDPTDIDIDRSVVVVVVVVVPPVVVVPD

Organism: NCBI:txid35677

Radius of gyration: 32.07 Å; chains: 1; bounding box: 73×124×92 Å

pLDDT: mean 76.24, std 25.48, range [25.08, 98.88]

Secondary structure (DSSP, 8-state):
---------PPPP--------PPPP-PPPP-------------------PPPPPPPPPP-------------------------------HHHHHHHHHHHHHHHHHHHTT--SHHHHHHHHHT-SS--EE--TTT-TTSSPEEEEEEEEEEETTTTEEEE-HHHHH-HHHHHHHHHHHHHH-TT---SEEEEEES--PPSB--TTEEEEEEEEEESSEEE-PEEES---EEEE-TTS-EEEES-S--EEE--BTS-EEEETTS-EEEPPEEEPTT-SS---EEEEEEEETTTTSS-HHHHHHHHHTT-S---SS-PPPHHHHTTS--SSTTSTHHHHHHHHHHHHHHHHSPPP-STTEEEEEEE-GGGTSSEEEEEEE-SS---THHHHTTSSPPPPPP---S----------------S--EEE-TT-EEEEEEPTTEEEEEEEEEEEETTEEEEEEEEEE-TTTSHHHHHHHHHHHHHHSPTT-EEEEEEES-SSBTTBPPPHHHHHHHHTTT--TTPPPP-TT--EEEEEETTPPTT-SEEEE--TTEEEEEEEEEEESSSEEEEEEEEEEEEHHHHHHHHHHHHHHHTT-